Protein AF-0000000080309686 (afdb_homodimer)

Structure (mmCIF, N/CA/C/O backbone):
data_AF-0000000080309686-model_v1
#
loop_
_entity.id
_entity.type
_entity.pdbx_description
1 polymer 'Uncharacterized protein'
#
loop_
_atom_site.group_PDB
_atom_site.id
_atom_site.type_symbol
_atom_site.label_atom_id
_atom_site.label_alt_id
_atom_site.label_comp_id
_atom_site.label_asym_id
_atom_site.label_entity_id
_atom_site.label_seq_id
_atom_site.pdbx_PDB_ins_code
_atom_site.Cartn_x
_atom_site.Cartn_y
_atom_site.Cartn_z
_atom_site.occupancy
_atom_site.B_iso_or_equiv
_atom_site.auth_seq_id
_atom_site.auth_comp_id
_atom_site.auth_asym_id
_atom_site.auth_atom_id
_atom_site.pdbx_PDB_model_num
ATOM 1 N N . MET A 1 1 ? -15.367 19.531 1.448 1 40.88 1 MET A N 1
ATOM 2 C CA . MET A 1 1 ? -14.289 18.75 0.848 1 40.88 1 MET A CA 1
ATOM 3 C C . MET A 1 1 ? -14.836 17.703 -0.11 1 40.88 1 MET A C 1
ATOM 5 O O . MET A 1 1 ? -15.859 17.078 0.176 1 40.88 1 MET A O 1
ATOM 9 N N . PRO A 1 2 ? -14.414 17.672 -1.136 1 47.19 2 PRO A N 1
ATOM 10 C CA . PRO A 1 2 ? -14.977 16.531 -1.877 1 47.19 2 PRO A CA 1
ATOM 11 C C . PRO A 1 2 ? -14.727 15.203 -1.181 1 47.19 2 PRO A C 1
ATOM 13 O O . PRO A 1 2 ? -13.609 14.914 -0.762 1 47.19 2 PRO A O 1
ATOM 16 N N . MET A 1 3 ? -15.648 14.805 -0.346 1 51.5 3 MET A N 1
ATOM 17 C CA . MET A 1 3 ? -15.641 13.469 0.237 1 51.5 3 MET A CA 1
ATOM 18 C C . MET A 1 3 ? -15.086 12.445 -0.754 1 51.5 3 MET A C 1
ATOM 20 O O . MET A 1 3 ? -15.43 12.477 -1.938 1 51.5 3 MET A O 1
ATOM 24 N N . PRO A 1 4 ? -13.945 11.969 -0.343 1 53.06 4 PRO A N 1
ATOM 25 C CA . PRO A 1 4 ? -13.438 10.969 -1.284 1 53.06 4 PRO A CA 1
ATOM 26 C C . PRO A 1 4 ? -14.531 10.062 -1.835 1 53.06 4 PRO A C 1
ATOM 28 O O . PRO A 1 4 ? -15.5 9.758 -1.129 1 53.06 4 PRO A O 1
ATOM 31 N N . GLU A 1 5 ? -14.578 10.008 -3.043 1 59.56 5 GLU A N 1
ATOM 32 C CA . GLU A 1 5 ? -15.469 9.039 -3.672 1 59.56 5 GLU A CA 1
ATOM 33 C C . GLU A 1 5 ? -15.156 7.617 -3.209 1 59.56 5 GLU A C 1
ATOM 35 O O . GLU A 1 5 ? -14.008 7.305 -2.885 1 59.56 5 GLU A O 1
ATOM 40 N N . GLU A 1 6 ? -16.141 6.961 -2.836 1 62.84 6 GLU A N 1
ATOM 41 C CA . GLU A 1 6 ? -16.031 5.578 -2.371 1 62.84 6 GLU A CA 1
ATOM 42 C C . GLU A 1 6 ? -15.07 4.773 -3.232 1 62.84 6 GLU A C 1
ATOM 44 O O . GLU A 1 6 ? -14.531 3.762 -2.787 1 62.84 6 GLU A O 1
ATOM 49 N N . ASP A 1 7 ? -14.773 5.336 -4.344 1 74.69 7 ASP A N 1
ATOM 50 C CA . ASP A 1 7 ? -13.984 4.52 -5.262 1 74.69 7 ASP A CA 1
ATOM 51 C C . ASP A 1 7 ? -12.5 4.898 -5.199 1 74.69 7 ASP A C 1
ATOM 53 O O . ASP A 1 7 ? -11.68 4.328 -5.914 1 74.69 7 ASP A O 1
ATOM 57 N N . ARG A 1 8 ? -12.266 5.723 -4.227 1 83.56 8 ARG A N 1
ATOM 58 C CA . ARG A 1 8 ? -10.867 6.121 -4.078 1 83.56 8 ARG A CA 1
ATOM 59 C C . ARG A 1 8 ? -10.062 5.035 -3.375 1 83.56 8 ARG A C 1
ATOM 61 O O . ARG A 1 8 ? -10.594 4.293 -2.551 1 83.56 8 ARG A O 1
ATOM 68 N N . ALA A 1 9 ? -8.836 5.004 -3.676 1 90.5 9 ALA A N 1
ATOM 69 C CA . ALA A 1 9 ? -7.934 4.031 -3.061 1 90.5 9 ALA A CA 1
ATOM 70 C C . ALA A 1 9 ? -7.844 4.25 -1.552 1 90.5 9 ALA A C 1
ATOM 72 O O . ALA A 1 9 ? -7.816 5.391 -1.084 1 90.5 9 ALA A O 1
ATOM 73 N N . SER A 1 10 ? -7.777 3.188 -0.84 1 94.31 10 SER A N 1
ATOM 74 C CA . SER A 1 10 ? -7.703 3.23 0.617 1 94.31 10 SER A CA 1
ATOM 75 C C . SER A 1 10 ? -6.531 4.086 1.085 1 94.31 10 SER A C 1
ATOM 77 O O . SER A 1 10 ? -6.637 4.801 2.084 1 94.31 10 SER A O 1
ATOM 79 N N . SER A 1 11 ? -5.418 4.059 0.341 1 92.81 11 SER A N 1
ATOM 80 C CA . SER A 1 11 ? -4.223 4.793 0.739 1 92.81 11 SER A CA 1
ATOM 81 C C . SER A 1 11 ? -4.477 6.301 0.735 1 92.81 11 SER A C 1
ATOM 83 O O . SER A 1 11 ? -3.957 7.023 1.587 1 92.81 11 SER A O 1
ATOM 85 N N . ILE A 1 12 ? -5.301 6.742 -0.15 1 91.94 12 ILE A N 1
ATOM 86 C CA . ILE A 1 12 ? -5.602 8.164 -0.255 1 91.94 12 ILE A CA 1
ATOM 87 C C . ILE A 1 12 ? -6.531 8.578 0.884 1 91.94 12 ILE A C 1
ATOM 89 O O . ILE A 1 12 ? -6.305 9.602 1.533 1 91.94 12 ILE A O 1
ATOM 93 N N . ILE A 1 13 ? -7.5 7.77 1.104 1 94.56 13 ILE A N 1
ATOM 94 C CA . ILE A 1 13 ? -8.461 8.078 2.156 1 94.56 13 ILE A CA 1
ATOM 95 C C . ILE A 1 13 ? -7.754 8.094 3.512 1 94.56 13 ILE A C 1
ATOM 97 O O . ILE A 1 13 ? -8.008 8.969 4.34 1 94.56 13 ILE A O 1
ATOM 101 N N . LEU A 1 14 ? -6.875 7.16 3.684 1 96.56 14 LEU A N 1
ATOM 102 C CA . LEU A 1 14 ? -6.121 7.078 4.93 1 96.56 14 LEU A CA 1
ATOM 103 C C . LEU A 1 14 ? -5.234 8.305 5.109 1 96.56 14 LEU A C 1
ATOM 105 O O . LEU A 1 14 ? -5.121 8.836 6.215 1 96.56 14 LEU A O 1
ATOM 109 N N . ARG A 1 15 ? -4.684 8.758 4.047 1 95.31 15 ARG A N 1
ATOM 110 C CA . ARG A 1 15 ? -3.844 9.953 4.105 1 95.31 15 ARG A CA 1
ATOM 111 C C . ARG A 1 15 ? -4.656 11.18 4.504 1 95.31 15 ARG A C 1
ATOM 113 O O . ARG A 1 15 ? -4.242 11.945 5.371 1 95.31 15 ARG A O 1
ATOM 120 N N . ASP A 1 16 ? -5.77 11.32 3.918 1 94.38 16 ASP A N 1
ATOM 121 C CA . ASP A 1 16 ? -6.648 12.445 4.23 1 94.38 16 ASP A CA 1
ATOM 122 C C . ASP A 1 16 ? -7.133 12.375 5.676 1 94.38 16 ASP A C 1
ATOM 124 O O . ASP A 1 16 ? -7.18 13.398 6.367 1 94.38 16 ASP A O 1
ATOM 128 N N . ALA A 1 17 ? -7.477 11.18 6.039 1 96.94 17 ALA A N 1
ATOM 129 C CA . ALA A 1 17 ? -7.961 10.984 7.402 1 96.94 17 ALA A CA 1
ATOM 130 C C . ALA A 1 17 ? -6.863 11.289 8.422 1 96.94 17 ALA A C 1
ATOM 132 O O . ALA A 1 17 ? -7.125 11.906 9.461 1 96.94 17 ALA A O 1
ATOM 133 N N . ARG A 1 18 ? -5.68 10.875 8.109 1 97.31 18 ARG A N 1
ATOM 134 C CA . ARG A 1 18 ? -4.547 11.117 8.992 1 97.31 18 ARG A CA 1
ATOM 135 C C . ARG A 1 18 ? -4.293 12.617 9.156 1 97.31 18 ARG A C 1
ATOM 137 O O . ARG A 1 18 ? -4.074 13.094 10.273 1 97.31 18 ARG A O 1
ATOM 144 N N . TYR A 1 19 ? -4.371 13.32 8.055 1 97.5 19 TYR A N 1
ATOM 145 C CA . TYR A 1 19 ? -4.23 14.773 8.109 1 97.5 19 TYR A CA 1
ATOM 146 C C . TYR A 1 19 ? -5.301 15.391 9 1 97.5 19 TYR A C 1
ATOM 148 O O . TYR A 1 19 ? -4.996 16.203 9.875 1 97.5 19 TYR A O 1
ATOM 156 N N . HIS A 1 20 ? -6.484 15.023 8.711 1 97.56 20 HIS A N 1
ATOM 157 C CA . HIS A 1 20 ? -7.609 15.57 9.469 1 97.56 20 HIS A CA 1
ATOM 158 C C . HIS A 1 20 ? -7.469 15.273 10.953 1 97.56 20 HIS A C 1
ATOM 160 O O . HIS A 1 20 ? -7.609 16.172 11.789 1 97.56 20 HIS A O 1
ATOM 166 N N . ARG A 1 21 ? -7.168 14.039 11.266 1 97.88 21 ARG A N 1
ATOM 167 C CA . ARG A 1 21 ? -7.02 13.625 12.656 1 97.88 21 ARG A CA 1
ATOM 168 C C . ARG A 1 21 ? -5.941 14.445 13.367 1 97.88 21 ARG A C 1
ATOM 170 O O . ARG A 1 21 ? -6.16 14.945 14.469 1 97.88 21 ARG A O 1
ATOM 177 N N . ALA A 1 22 ? -4.84 14.578 12.672 1 97.69 22 ALA A N 1
ATOM 178 C CA . ALA A 1 22 ? -3.742 15.344 13.258 1 97.69 22 ALA A CA 1
ATOM 179 C C . ALA A 1 22 ? -4.129 16.812 13.43 1 97.69 22 ALA A C 1
ATOM 181 O O . ALA A 1 22 ? -3.764 17.438 14.422 1 97.69 22 ALA A O 1
ATOM 182 N N . SER A 1 23 ? -4.867 17.328 12.453 1 97.56 23 SER A N 1
ATOM 183 C CA . SER A 1 23 ? -5.293 18.719 12.492 1 97.56 23 SER A CA 1
ATOM 184 C C . SER A 1 23 ? -6.234 18.984 13.656 1 97.56 23 SER A C 1
ATOM 186 O O . SER A 1 23 ? -6.043 19.938 14.414 1 97.56 23 SER A O 1
ATOM 188 N N . VAL A 1 24 ? -7.199 18.156 13.828 1 97.62 24 VAL A N 1
ATOM 189 C CA . VAL A 1 24 ? -8.18 18.391 14.883 1 97.62 24 VAL A CA 1
ATOM 190 C C . VAL A 1 24 ? -7.531 18.156 16.25 1 97.62 24 VAL A C 1
ATOM 192 O O . VAL A 1 24 ? -7.848 18.844 17.219 1 97.62 24 VAL A O 1
ATOM 195 N N . LYS A 1 25 ? -6.617 17.234 16.328 1 96.81 25 LYS A N 1
ATOM 196 C CA . LYS A 1 25 ? -5.949 16.922 17.594 1 96.81 25 LYS A CA 1
ATOM 197 C C . LYS A 1 25 ? -5.078 18.094 18.047 1 96.81 25 LYS A C 1
ATOM 199 O O . LYS A 1 25 ? -4.902 18.297 19.25 1 96.81 25 LYS A O 1
ATOM 204 N N . ALA A 1 26 ? -4.578 18.828 17.094 1 95.31 26 ALA A N 1
ATOM 205 C CA . ALA A 1 26 ? -3.631 19.906 17.375 1 95.31 26 ALA A CA 1
ATOM 206 C C . ALA A 1 26 ? -4.348 21.141 17.922 1 95.31 26 ALA A C 1
ATOM 208 O O . ALA A 1 26 ? -3.707 22.078 18.375 1 95.31 26 ALA A O 1
ATOM 209 N N . ASP A 1 27 ? -5.66 21.188 17.844 1 93.81 27 ASP A N 1
ATOM 210 C CA . ASP A 1 27 ? -6.48 22.281 18.359 1 93.81 27 ASP A CA 1
ATOM 211 C C . ASP A 1 27 ? -7.305 21.828 19.562 1 93.81 27 ASP A C 1
ATOM 213 O O . ASP A 1 27 ? -8.164 20.953 19.438 1 93.81 27 ASP A O 1
ATOM 217 N N . PRO A 1 28 ? -7.035 22.484 20.703 1 92.25 28 PRO A N 1
ATOM 218 C CA . PRO A 1 28 ? -7.75 22.078 21.922 1 92.25 28 PRO A CA 1
ATOM 219 C C . PRO A 1 28 ? -9.266 22.125 21.766 1 92.25 28 PRO A C 1
ATOM 221 O O . PRO A 1 28 ? -9.984 21.328 22.359 1 92.25 28 PRO A O 1
ATOM 224 N N . ALA A 1 29 ? -9.797 23.031 20.938 1 93.25 29 ALA A N 1
ATOM 225 C CA . ALA A 1 29 ? -11.234 23.203 20.766 1 93.25 29 ALA A CA 1
ATOM 226 C C . ALA A 1 29 ? -11.844 22.016 20.016 1 93.25 29 ALA A C 1
ATOM 228 O O . ALA A 1 29 ? -13.055 21.766 20.125 1 93.25 29 ALA A O 1
ATOM 229 N N . THR A 1 30 ? -10.977 21.25 19.281 1 96.81 30 THR A N 1
ATOM 230 C CA . THR A 1 30 ? -11.531 20.219 18.406 1 96.81 30 THR A CA 1
ATOM 231 C C . THR A 1 30 ? -10.891 18.859 18.703 1 96.81 30 THR A C 1
ATOM 233 O O . THR A 1 30 ? -11.203 17.875 18.031 1 96.81 30 THR A O 1
ATOM 236 N N . ALA A 1 31 ? -10.031 18.703 19.688 1 96.81 31 ALA A N 1
ATOM 237 C CA . ALA A 1 31 ? -9.219 17.531 19.953 1 96.81 31 ALA A CA 1
ATOM 238 C C . ALA A 1 31 ? -10.086 16.297 20.188 1 96.81 31 ALA A C 1
ATOM 240 O O . ALA A 1 31 ? -9.703 15.18 19.828 1 96.81 31 ALA A O 1
ATOM 241 N N . HIS A 1 32 ? -11.281 16.516 20.734 1 96.25 32 HIS A N 1
ATOM 242 C CA . HIS A 1 32 ? -12.172 15.406 21.078 1 96.25 32 HIS A CA 1
ATOM 243 C C . HIS A 1 32 ? -12.711 14.727 19.812 1 96.25 32 HIS A C 1
ATOM 245 O O . HIS A 1 32 ? -13.203 13.602 19.875 1 96.25 32 HIS A O 1
ATOM 251 N N . LEU A 1 33 ? -12.602 15.367 18.656 1 97.12 33 LEU A N 1
ATOM 252 C CA . LEU A 1 33 ? -13.109 14.82 17.406 1 97.12 33 LEU A CA 1
ATOM 253 C C . LEU A 1 33 ? -12.156 13.781 16.828 1 97.12 33 LEU A C 1
ATOM 255 O O . LEU A 1 33 ? -12.508 13.039 15.906 1 97.12 33 LEU A O 1
ATOM 259 N N . ALA A 1 34 ? -10.953 13.672 17.391 1 97.69 34 ALA A N 1
ATOM 260 C CA . ALA A 1 34 ? -9.906 12.828 16.828 1 97.69 34 ALA A CA 1
ATOM 261 C C . ALA A 1 34 ? -10.203 11.352 17.062 1 97.69 34 ALA A C 1
ATOM 263 O O . ALA A 1 34 ? -9.828 10.5 16.25 1 97.69 34 ALA A O 1
ATOM 264 N N . GLU A 1 35 ? -10.867 11.062 18.188 1 95.31 35 GLU A N 1
ATOM 265 C CA . GLU A 1 35 ? -11.031 9.672 18.609 1 95.31 35 GLU A CA 1
ATOM 266 C C . GLU A 1 35 ? -11.82 8.867 17.594 1 95.31 35 GLU A C 1
ATOM 268 O O . GLU A 1 35 ? -11.445 7.738 17.266 1 95.31 35 GLU A O 1
ATOM 273 N N . ARG A 1 36 ? -12.883 9.43 17.062 1 90.31 36 ARG A N 1
ATOM 274 C CA . ARG A 1 36 ? -13.719 8.727 16.094 1 90.31 36 ARG A CA 1
ATOM 275 C C . ARG A 1 36 ? -12.945 8.438 14.812 1 90.31 36 ARG A C 1
ATOM 277 O O . ARG A 1 36 ? -13.102 7.367 14.219 1 90.31 36 ARG A O 1
ATOM 284 N N . ILE A 1 37 ? -12.141 9.328 14.438 1 97.19 37 ILE A N 1
ATOM 285 C CA . ILE A 1 37 ? -11.352 9.164 13.219 1 97.19 37 ILE A CA 1
ATOM 286 C C . ILE A 1 37 ? -10.281 8.094 13.438 1 97.19 37 ILE A C 1
ATOM 288 O O . ILE A 1 37 ? -10.055 7.25 12.57 1 97.19 37 ILE A O 1
ATOM 292 N N . GLU A 1 38 ? -9.727 8.133 14.648 1 97.19 38 GLU A N 1
ATOM 293 C CA . GLU A 1 38 ? -8.664 7.188 14.984 1 97.19 38 GLU A CA 1
ATOM 294 C C . GLU A 1 38 ? -9.164 5.75 14.883 1 97.19 38 GLU A C 1
ATOM 296 O O . GLU A 1 38 ? -8.5 4.895 14.289 1 97.19 38 GLU A O 1
ATOM 301 N N . SER A 1 39 ? -10.32 5.5 15.43 1 96.75 39 SER A N 1
ATOM 302 C CA . SER A 1 39 ? -10.891 4.16 15.406 1 96.75 39 SER A CA 1
ATOM 303 C C . SER A 1 39 ? -11.195 3.709 13.984 1 96.75 39 SER A C 1
ATOM 305 O O . SER A 1 39 ? -10.828 2.598 13.586 1 96.75 39 SER A O 1
ATOM 307 N N . ALA A 1 40 ? -11.789 4.574 13.219 1 97.81 40 ALA A N 1
ATOM 308 C CA . ALA A 1 40 ? -12.148 4.23 11.844 1 97.81 40 ALA A CA 1
ATOM 309 C C . ALA A 1 40 ? -10.906 4.066 10.977 1 97.81 40 ALA A C 1
ATOM 311 O O . ALA A 1 40 ? -10.867 3.203 10.094 1 97.81 40 ALA A O 1
ATOM 312 N N . GLU A 1 41 ? -9.906 4.871 11.195 1 97.69 41 GLU A N 1
ATOM 313 C CA . GLU A 1 41 ? -8.633 4.766 10.492 1 97.69 41 GLU A CA 1
ATOM 314 C C . GLU A 1 41 ? -7.977 3.408 10.734 1 97.69 41 GLU A C 1
ATOM 316 O O . GLU A 1 41 ? -7.5 2.764 9.797 1 97.69 41 GLU A O 1
ATOM 321 N N . ARG A 1 42 ? -7.973 3.01 11.992 1 97.69 42 ARG A N 1
ATOM 322 C CA . ARG A 1 42 ? -7.375 1.728 12.344 1 97.69 42 ARG A CA 1
ATOM 323 C C . ARG A 1 42 ? -8.109 0.575 11.664 1 97.69 42 ARG A C 1
ATOM 325 O O . ARG A 1 42 ? -7.477 -0.343 11.141 1 97.69 42 ARG A O 1
ATOM 332 N N . THR A 1 43 ? -9.391 0.688 11.656 1 98.25 43 THR A N 1
ATOM 333 C CA . THR A 1 43 ? -10.195 -0.358 11.031 1 98.25 43 THR A CA 1
ATOM 334 C C . THR A 1 43 ? -9.875 -0.474 9.547 1 98.25 43 THR A C 1
ATOM 336 O O . THR A 1 43 ? -9.695 -1.578 9.031 1 98.25 43 THR A O 1
ATOM 339 N N . LEU A 1 44 ? -9.734 0.603 8.852 1 98.12 44 LEU A N 1
ATOM 340 C CA . LEU A 1 44 ? -9.438 0.574 7.422 1 98.12 44 LEU A CA 1
ATOM 341 C C . LEU A 1 44 ? -8.016 0.078 7.18 1 98.12 44 LEU A C 1
ATOM 343 O O . LEU A 1 44 ? -7.77 -0.691 6.246 1 98.12 44 LEU A O 1
ATOM 347 N N . ARG A 1 45 ? -7.102 0.558 8.008 1 98 45 ARG A N 1
ATOM 348 C CA . ARG A 1 45 ? -5.727 0.097 7.859 1 98 45 ARG A CA 1
ATOM 349 C C . ARG A 1 45 ? -5.633 -1.418 8.016 1 98 45 ARG A C 1
ATOM 351 O O . ARG A 1 45 ? -4.992 -2.092 7.207 1 98 45 ARG A O 1
ATOM 358 N N . ASP A 1 46 ? -6.301 -1.94 9.062 1 98.25 46 ASP A N 1
ATOM 359 C CA . ASP A 1 46 ? -6.309 -3.381 9.297 1 98.25 46 ASP A CA 1
ATOM 360 C C . ASP A 1 46 ? -6.926 -4.129 8.117 1 98.25 46 ASP A C 1
ATOM 362 O O . ASP A 1 46 ? -6.406 -5.16 7.688 1 98.25 46 ASP A O 1
ATOM 366 N N . ALA A 1 47 ? -7.988 -3.6 7.602 1 98.44 47 ALA A N 1
ATOM 367 C CA . ALA A 1 47 ? -8.664 -4.238 6.477 1 98.44 47 ALA A CA 1
ATOM 368 C C . ALA A 1 47 ? -7.793 -4.207 5.223 1 98.44 47 ALA A C 1
ATOM 370 O O . ALA A 1 47 ? -7.746 -5.18 4.469 1 98.44 47 ALA A O 1
ATOM 371 N N . ALA A 1 48 ? -7.129 -3.111 4.996 1 97.62 48 ALA A N 1
ATOM 372 C CA . ALA A 1 48 ? -6.238 -2.98 3.846 1 97.62 48 ALA A CA 1
ATOM 373 C C . ALA A 1 48 ? -5.074 -3.963 3.941 1 97.62 48 ALA A C 1
ATOM 375 O O . ALA A 1 48 ? -4.703 -4.598 2.951 1 97.62 48 ALA A O 1
ATOM 376 N N . ASP A 1 49 ? -4.559 -4.055 5.145 1 97.5 49 ASP A N 1
ATOM 377 C CA . ASP A 1 49 ? -3.482 -5.012 5.379 1 97.5 49 ASP A CA 1
ATOM 378 C C . ASP A 1 49 ? -3.959 -6.441 5.137 1 97.5 49 ASP A C 1
ATOM 380 O O . ASP A 1 49 ? -3.236 -7.25 4.547 1 97.5 49 ASP A O 1
ATOM 384 N N . ALA A 1 50 ? -5.133 -6.703 5.555 1 98.5 50 ALA A N 1
ATOM 385 C CA . ALA A 1 50 ? -5.707 -8.031 5.348 1 98.5 50 ALA A CA 1
ATOM 386 C C . ALA A 1 50 ? -5.91 -8.312 3.861 1 98.5 50 ALA A C 1
ATOM 388 O O . ALA A 1 50 ? -5.684 -9.43 3.398 1 98.5 50 ALA A O 1
ATOM 389 N N . THR A 1 51 ? -6.312 -7.324 3.182 1 98.06 51 THR A N 1
ATOM 390 C CA . THR A 1 51 ? -6.496 -7.473 1.742 1 98.06 51 THR A CA 1
ATOM 391 C C . THR A 1 51 ? -5.164 -7.758 1.054 1 98.06 51 THR A C 1
ATOM 393 O O . THR A 1 51 ? -5.078 -8.648 0.205 1 98.06 51 THR A O 1
ATOM 396 N N . ASP A 1 52 ? -4.145 -7.035 1.42 1 96.88 52 ASP A N 1
ATOM 397 C CA . ASP A 1 52 ? -2.82 -7.254 0.846 1 96.88 52 ASP A CA 1
ATOM 398 C C . ASP A 1 52 ? -2.328 -8.672 1.126 1 96.88 52 ASP A C 1
ATOM 400 O O . ASP A 1 52 ? -1.809 -9.344 0.232 1 96.88 52 ASP A O 1
ATOM 404 N N . ALA A 1 53 ? -2.582 -9.117 2.316 1 97.75 53 ALA A N 1
ATOM 405 C CA . ALA A 1 53 ? -2.168 -10.461 2.699 1 97.75 53 ALA A CA 1
ATOM 406 C C . ALA A 1 53 ? -2.934 -11.516 1.906 1 97.75 53 ALA A C 1
ATOM 408 O O . ALA A 1 53 ? -2.355 -12.516 1.47 1 97.75 53 ALA A O 1
ATOM 409 N N . ALA A 1 54 ? -4.199 -11.266 1.776 1 98.56 54 ALA A N 1
ATOM 410 C CA . ALA A 1 54 ? -5.027 -12.203 1.023 1 98.56 54 ALA A CA 1
ATOM 411 C C . ALA A 1 54 ? -4.598 -12.258 -0.44 1 98.56 54 ALA A C 1
ATOM 413 O O . ALA A 1 54 ? -4.566 -13.336 -1.045 1 98.56 54 ALA A O 1
ATOM 414 N N . GLU A 1 55 ? -4.301 -11.133 -0.99 1 98.06 55 GLU A N 1
ATOM 415 C CA . GLU A 1 55 ? -3.834 -11.07 -2.371 1 98.06 55 GLU A CA 1
ATOM 416 C C . GLU A 1 55 ? -2.504 -11.805 -2.539 1 98.06 55 GLU A C 1
ATOM 418 O O . GLU A 1 55 ? -2.299 -12.508 -3.527 1 98.06 55 GLU A O 1
ATOM 423 N N . ASP A 1 56 ? -1.649 -11.641 -1.595 1 97.38 56 ASP A N 1
ATOM 424 C CA . ASP A 1 56 ? -0.374 -12.344 -1.61 1 97.38 56 ASP A CA 1
ATOM 425 C C . ASP A 1 56 ? -0.586 -13.859 -1.607 1 97.38 56 ASP A C 1
ATOM 427 O O . ASP A 1 56 ? 0.026 -14.578 -2.4 1 97.38 56 ASP A O 1
ATOM 431 N N . ALA A 1 57 ? -1.479 -14.258 -0.766 1 98.31 57 ALA A N 1
ATOM 432 C CA . ALA A 1 57 ? -1.778 -15.68 -0.667 1 98.31 57 ALA A CA 1
ATOM 433 C C . ALA A 1 57 ? -2.375 -16.203 -1.97 1 98.31 57 ALA A C 1
ATOM 435 O O . ALA A 1 57 ? -2.064 -17.328 -2.396 1 98.31 57 ALA A O 1
ATOM 436 N N . ARG A 1 58 ? -3.164 -15.391 -2.543 1 98.44 58 ARG A N 1
ATOM 437 C CA . ARG A 1 58 ? -3.801 -15.773 -3.799 1 98.44 58 ARG A CA 1
ATOM 438 C C . ARG A 1 58 ? -2.768 -15.953 -4.906 1 98.44 58 ARG A C 1
ATOM 440 O O . ARG A 1 58 ? -2.834 -16.906 -5.676 1 98.44 58 ARG A O 1
ATOM 447 N N . VAL A 1 59 ? -1.863 -15.047 -4.949 1 97.62 59 VAL A N 1
ATOM 448 C CA . VAL A 1 59 ? -0.811 -15.102 -5.961 1 97.62 59 VAL A CA 1
ATOM 449 C C . VAL A 1 59 ? 0.028 -16.359 -5.762 1 97.62 59 VAL A C 1
ATOM 451 O O . VAL A 1 59 ? 0.329 -17.078 -6.727 1 97.62 59 VAL A O 1
ATOM 454 N N . GLU A 1 60 ? 0.349 -16.656 -4.578 1 98 60 GLU A N 1
ATOM 455 C CA . GLU A 1 60 ? 1.144 -17.844 -4.281 1 98 60 GLU A CA 1
ATOM 456 C C . GLU A 1 60 ? 0.383 -19.125 -4.637 1 98 60 GLU A C 1
ATOM 458 O O . GLU A 1 60 ? 0.94 -20.031 -5.258 1 98 60 GLU A O 1
ATOM 463 N N . ALA A 1 61 ? -0.847 -19.109 -4.242 1 98.44 61 ALA A N 1
ATOM 464 C CA . ALA A 1 61 ? -1.671 -20.281 -4.543 1 98.44 61 ALA A CA 1
ATOM 465 C C . ALA A 1 61 ? -1.795 -20.5 -6.047 1 98.44 61 ALA A C 1
ATOM 467 O O . ALA A 1 61 ? -1.753 -21.625 -6.523 1 98.44 61 ALA A O 1
ATOM 468 N N . TYR A 1 62 ? -1.93 -19.438 -6.746 1 97.94 62 TYR A N 1
ATOM 469 C CA . TYR A 1 62 ? -2.047 -19.531 -8.195 1 97.94 62 TYR A CA 1
ATOM 470 C C . TYR A 1 62 ? -0.764 -20.078 -8.812 1 97.94 62 TYR A C 1
ATOM 472 O O . TYR A 1 62 ? -0.809 -20.938 -9.695 1 97.94 62 TYR A O 1
ATOM 480 N N . ALA A 1 63 ? 0.294 -19.547 -8.359 1 97.56 63 ALA A N 1
ATOM 481 C CA . ALA A 1 63 ? 1.576 -20.031 -8.867 1 97.56 63 ALA A CA 1
ATOM 482 C C . ALA A 1 63 ? 1.718 -21.531 -8.641 1 97.56 63 ALA A C 1
ATOM 484 O O . ALA A 1 63 ? 2.154 -22.266 -9.531 1 97.56 63 ALA A O 1
ATOM 485 N N . ARG A 1 64 ? 1.32 -22.031 -7.5 1 97.38 64 ARG A N 1
ATOM 486 C CA . ARG A 1 64 ? 1.381 -23.453 -7.18 1 97.38 64 ARG A CA 1
ATOM 487 C C . ARG A 1 64 ? 0.456 -24.266 -8.086 1 97.38 64 ARG A C 1
ATOM 489 O O . ARG A 1 64 ? 0.812 -25.344 -8.539 1 97.38 64 ARG A O 1
ATOM 496 N N . LEU A 1 65 ? -0.663 -23.688 -8.328 1 97.56 65 LEU A N 1
ATOM 497 C CA . LEU A 1 65 ? -1.618 -24.344 -9.211 1 97.56 65 LEU A CA 1
ATOM 498 C C . LEU A 1 65 ? -1.045 -24.5 -10.617 1 97.56 65 LEU A C 1
ATOM 500 O O . LEU A 1 65 ? -1.094 -25.594 -11.203 1 97.56 65 LEU A O 1
ATOM 504 N N . VAL A 1 66 ? -0.491 -23.422 -11.102 1 95.88 66 VAL A N 1
ATOM 505 C CA . VAL A 1 66 ? 0.066 -23.422 -12.445 1 95.88 66 VAL A CA 1
ATOM 506 C C . VAL A 1 66 ? 1.168 -24.469 -12.547 1 95.88 66 VAL A C 1
ATOM 508 O O . VAL A 1 66 ? 1.218 -25.234 -13.516 1 95.88 66 VAL A O 1
ATOM 511 N N . ARG A 1 67 ? 1.979 -24.578 -11.547 1 95.75 67 ARG A N 1
ATOM 512 C CA . ARG A 1 67 ? 3.078 -25.547 -11.562 1 95.75 67 ARG A CA 1
ATOM 513 C C . ARG A 1 67 ? 2.559 -26.969 -11.453 1 95.75 67 ARG A C 1
ATOM 515 O O . ARG A 1 67 ? 3.021 -27.859 -12.172 1 95.75 67 ARG A O 1
ATOM 522 N N . ALA A 1 68 ? 1.637 -27.156 -10.578 1 96 68 ALA A N 1
ATOM 523 C CA . ALA A 1 68 ? 1.06 -28.484 -10.406 1 96 68 ALA A CA 1
ATOM 524 C C . ALA A 1 68 ? 0.393 -28.969 -11.688 1 96 68 ALA A C 1
ATOM 526 O O . ALA A 1 68 ? 0.548 -30.125 -12.078 1 96 68 ALA A O 1
ATOM 527 N N . ASP A 1 69 ? -0.289 -28.047 -12.289 1 95.25 69 ASP A N 1
ATOM 528 C CA . ASP A 1 69 ? -0.938 -28.375 -13.555 1 95.25 69 ASP A CA 1
ATOM 529 C C . ASP A 1 69 ? 0.093 -28.734 -14.625 1 95.25 69 ASP A C 1
ATOM 531 O O . ASP A 1 69 ? -0.072 -29.719 -15.344 1 95.25 69 ASP A O 1
ATOM 535 N N . PHE A 1 70 ? 1.075 -28.016 -14.641 1 93.56 70 PHE A N 1
ATOM 536 C CA . PHE A 1 70 ? 2.139 -28.25 -15.609 1 93.56 70 PHE A CA 1
ATOM 537 C C . PHE A 1 70 ? 2.758 -29.625 -15.406 1 93.56 70 PHE A C 1
ATOM 539 O O . PHE A 1 70 ? 2.967 -30.375 -16.375 1 93.56 70 PHE A O 1
ATOM 546 N N . GLN A 1 71 ? 3.049 -29.953 -14.227 1 93.56 71 GLN A N 1
ATOM 547 C CA . GLN A 1 71 ? 3.686 -31.234 -13.922 1 93.56 71 GLN A CA 1
ATOM 548 C C . GLN A 1 71 ? 2.77 -32.406 -14.273 1 93.56 71 GLN A C 1
ATOM 550 O O . GLN A 1 71 ? 3.217 -33.406 -14.836 1 93.56 71 GLN A O 1
ATOM 555 N N . SER A 1 72 ? 1.526 -32.219 -13.984 1 95.56 72 SER A N 1
ATOM 556 C CA . SER A 1 72 ? 0.553 -33.25 -14.352 1 95.56 72 SER A CA 1
ATOM 557 C C . SER A 1 72 ? 0.469 -33.406 -15.867 1 95.56 72 SER A C 1
ATOM 559 O O . SER A 1 72 ? 0.517 -34.531 -16.375 1 95.56 72 SER A O 1
ATOM 561 N N . ASP A 1 73 ? 0.436 -32.344 -16.531 1 95.06 73 ASP A N 1
ATOM 562 C CA . ASP A 1 73 ? 0.362 -32.375 -17.984 1 95.06 73 ASP A CA 1
ATOM 563 C C . ASP A 1 73 ? 1.589 -33.062 -18.594 1 95.06 73 ASP A C 1
ATOM 565 O O . ASP A 1 73 ? 1.47 -33.844 -19.531 1 95.06 73 ASP A O 1
ATOM 569 N N . GLN A 1 74 ? 2.707 -32.75 -18.047 1 93.38 74 GLN A N 1
ATOM 570 C CA . GLN A 1 74 ? 3.943 -33.344 -18.547 1 93.38 74 GLN A CA 1
ATOM 571 C C . GLN A 1 74 ? 3.934 -34.875 -18.375 1 93.38 74 GLN A C 1
ATOM 573 O O . GLN A 1 74 ? 4.348 -35.594 -19.281 1 93.38 74 GLN A O 1
ATOM 578 N N . GLN A 1 75 ? 3.455 -35.281 -17.234 1 95.62 75 GLN A N 1
ATOM 579 C CA . GLN A 1 75 ? 3.396 -36.719 -16.984 1 95.62 75 GLN A CA 1
ATOM 580 C C . GLN A 1 75 ? 2.4 -37.406 -17.922 1 95.62 75 GLN A C 1
ATOM 582 O O . GLN A 1 75 ? 2.656 -38.5 -18.406 1 95.62 75 GLN A O 1
ATOM 587 N N . ILE A 1 76 ? 1.337 -36.75 -18.188 1 96.56 76 ILE A N 1
ATOM 588 C CA . ILE A 1 76 ? 0.342 -37.281 -19.109 1 96.56 76 ILE A CA 1
ATOM 589 C C . ILE A 1 76 ? 0.951 -37.406 -20.5 1 96.56 76 ILE A C 1
ATOM 591 O O . ILE A 1 76 ? 0.787 -38.438 -21.172 1 96.56 76 ILE A O 1
ATOM 595 N N . ARG A 1 77 ? 1.688 -36.469 -20.891 1 96.19 77 ARG A N 1
ATOM 596 C CA . ARG A 1 77 ? 2.318 -36.469 -22.219 1 96.19 77 ARG A CA 1
ATOM 597 C C . ARG A 1 77 ? 3.369 -37.594 -22.297 1 96.19 77 ARG A C 1
ATOM 599 O O . ARG A 1 77 ? 3.492 -38.25 -23.328 1 96.19 77 ARG A O 1
ATOM 606 N N . GLU A 1 78 ? 4.059 -37.719 -21.25 1 95.62 78 GLU A N 1
ATOM 607 C CA . GLU A 1 78 ? 5.055 -38.781 -21.203 1 95.62 78 GLU A CA 1
ATOM 608 C C . GLU A 1 78 ? 4.398 -40.156 -21.344 1 95.62 78 GLU A C 1
ATOM 610 O O . GLU A 1 78 ? 4.852 -40.969 -22.141 1 95.62 78 GLU A O 1
ATOM 615 N N . ILE A 1 79 ? 3.32 -40.344 -20.641 1 96.44 79 ILE A N 1
ATOM 616 C CA . ILE A 1 79 ? 2.607 -41.594 -20.703 1 96.44 79 ILE A CA 1
ATOM 617 C C . ILE A 1 79 ? 2.016 -41.812 -22.094 1 96.44 79 ILE A C 1
ATOM 619 O O . ILE A 1 79 ? 2.021 -42.906 -22.625 1 96.44 79 ILE A O 1
ATOM 623 N N . ASP A 1 80 ? 1.528 -40.75 -22.656 1 96.31 80 ASP A N 1
ATOM 624 C CA . ASP A 1 80 ? 1.008 -40.812 -24.016 1 96.31 80 ASP A CA 1
ATOM 625 C C . ASP A 1 80 ? 2.078 -41.312 -24.984 1 96.31 80 ASP A C 1
ATOM 627 O O . ASP A 1 80 ? 1.816 -42.156 -25.812 1 96.31 80 ASP A O 1
ATOM 631 N N . LEU A 1 81 ? 3.287 -40.75 -24.859 1 96.38 81 LEU A N 1
ATOM 632 C CA . LEU A 1 81 ? 4.391 -41.125 -25.734 1 96.38 81 LEU A CA 1
ATOM 633 C C . LEU A 1 81 ? 4.758 -42.594 -25.547 1 96.38 81 LEU A C 1
ATOM 635 O O . LEU A 1 81 ? 4.961 -43.312 -26.531 1 96.38 81 LEU A O 1
ATOM 639 N N . LEU A 1 82 ? 4.766 -43.031 -24.359 1 96.69 82 LEU A N 1
ATOM 640 C CA . LEU A 1 82 ? 5.125 -44.406 -24.047 1 96.69 82 LEU A CA 1
ATOM 641 C C . LEU A 1 82 ? 4.035 -45.375 -24.516 1 96.69 82 LEU A C 1
ATOM 643 O O . LEU A 1 82 ? 4.336 -46.438 -25.031 1 96.69 82 LEU A O 1
ATOM 647 N N . LEU A 1 83 ? 2.805 -44.938 -24.312 1 96.88 83 LEU A N 1
ATOM 648 C CA . LEU A 1 83 ? 1.67 -45.75 -24.766 1 96.88 83 LEU A CA 1
ATOM 649 C C . LEU A 1 83 ? 1.671 -45.906 -26.281 1 96.88 83 LEU A C 1
ATOM 651 O O . LEU A 1 83 ? 1.46 -47 -26.797 1 96.88 83 LEU A O 1
ATOM 655 N N . LEU A 1 84 ? 1.969 -44.844 -26.953 1 96.38 84 LEU A N 1
ATOM 656 C CA . LEU A 1 84 ? 2.021 -44.875 -28.406 1 96.38 84 LEU A CA 1
ATOM 657 C C . LEU A 1 84 ? 3.123 -45.812 -28.891 1 96.38 84 LEU A C 1
ATOM 659 O O . LEU A 1 84 ? 2.936 -46.531 -29.875 1 96.38 84 LEU A O 1
ATOM 663 N N . ALA A 1 85 ? 4.184 -45.719 -28.203 1 96.38 85 ALA A N 1
ATOM 664 C CA . ALA A 1 85 ? 5.277 -46.625 -28.547 1 96.38 85 ALA A CA 1
ATOM 665 C C . ALA A 1 85 ? 4.867 -48.094 -28.344 1 96.38 85 ALA A C 1
ATOM 667 O O . ALA A 1 85 ? 5.207 -48.938 -29.156 1 96.38 85 ALA A O 1
ATOM 668 N N . ALA A 1 86 ? 4.105 -48.344 -27.344 1 95.5 86 ALA A N 1
ATOM 669 C CA . ALA A 1 86 ? 3.707 -49.719 -27 1 95.5 86 ALA A CA 1
ATOM 670 C C . ALA A 1 86 ? 2.709 -50.281 -28 1 95.5 86 ALA A C 1
ATOM 672 O O . ALA A 1 86 ? 2.619 -51.5 -28.188 1 95.5 86 ALA A O 1
ATOM 673 N N . VAL A 1 87 ? 2.037 -49.375 -28.719 1 95.81 87 VAL A N 1
ATOM 674 C CA . VAL A 1 87 ? 0.992 -49.844 -29.609 1 95.81 87 VAL A CA 1
ATOM 675 C C . VAL A 1 87 ? 1.427 -49.656 -31.062 1 95.81 87 VAL A C 1
ATOM 677 O O . VAL A 1 87 ? 0.589 -49.594 -31.969 1 95.81 87 VAL A O 1
ATOM 680 N N . GLY A 1 88 ? 2.641 -49.531 -31.344 1 94.94 88 GLY A N 1
ATOM 681 C CA . GLY A 1 88 ? 3.174 -49.438 -32.688 1 94.94 88 GLY A CA 1
ATOM 682 C C . GLY A 1 88 ? 2.824 -48.125 -33.375 1 94.94 88 GLY A C 1
ATOM 683 O O . GLY A 1 88 ? 2.543 -48.094 -34.562 1 94.94 88 GLY A O 1
ATOM 684 N N . ARG A 1 89 ? 2.617 -46.969 -32.531 1 94.44 89 ARG A N 1
ATOM 685 C CA . ARG A 1 89 ? 2.385 -45.594 -33 1 94.44 89 ARG A CA 1
ATOM 686 C C . ARG A 1 89 ? 1.06 -45.5 -33.75 1 94.44 89 ARG A C 1
ATOM 688 O O . ARG A 1 89 ? 0.95 -44.719 -34.719 1 94.44 89 ARG A O 1
ATOM 695 N N . ASP A 1 90 ? 0.171 -46.375 -33.375 1 93.69 90 ASP A N 1
ATOM 696 C CA . ASP A 1 90 ? -1.17 -46.375 -33.969 1 93.69 90 ASP A CA 1
ATOM 697 C C . ASP A 1 90 ? -2.197 -45.875 -32.938 1 93.69 90 ASP A C 1
ATOM 699 O O . ASP A 1 90 ? -2.609 -46.625 -32.062 1 93.69 90 ASP A O 1
ATOM 703 N N . ARG A 1 91 ? -2.645 -44.656 -33.062 1 93.38 91 ARG A N 1
ATOM 704 C CA . ARG A 1 91 ? -3.588 -44.062 -32.125 1 93.38 91 ARG A CA 1
ATOM 705 C C . ARG A 1 91 ? -4.973 -44.688 -32.25 1 93.38 91 ARG A C 1
ATOM 707 O O . ARG A 1 91 ? -5.836 -44.5 -31.406 1 93.38 91 ARG A O 1
ATOM 714 N N . SER A 1 92 ? -5.121 -45.438 -33.375 1 93.38 92 SER A N 1
ATOM 715 C CA . SER A 1 92 ? -6.41 -46.062 -33.594 1 93.38 92 SER A CA 1
ATOM 716 C C . SER A 1 92 ? -6.453 -47.469 -32.969 1 93.38 92 SER A C 1
ATOM 718 O O . SER A 1 92 ? -7.512 -48.094 -32.938 1 93.38 92 SER A O 1
ATOM 720 N N . SER A 1 93 ? -5.352 -47.938 -32.5 1 94.94 93 SER A N 1
ATOM 721 C CA . SER A 1 93 ? -5.305 -49.25 -31.875 1 94.94 93 SER A CA 1
ATOM 722 C C . SER A 1 93 ? -6.289 -49.344 -30.719 1 94.94 93 SER A C 1
ATOM 724 O O . SER A 1 93 ? -6.566 -48.375 -30.047 1 94.94 93 SER A O 1
ATOM 726 N N . ALA A 1 94 ? -6.766 -50.531 -30.453 1 94.19 94 ALA A N 1
ATOM 727 C CA . ALA A 1 94 ? -7.723 -50.781 -29.391 1 94.19 94 ALA A CA 1
ATOM 728 C C . ALA A 1 94 ? -7.125 -50.438 -28.031 1 94.19 94 ALA A C 1
ATOM 730 O O . ALA A 1 94 ? -7.812 -49.906 -27.156 1 94.19 94 ALA A O 1
ATOM 731 N N . GLY A 1 95 ? -5.855 -50.75 -27.875 1 94.19 95 GLY A N 1
ATOM 732 C CA . GLY A 1 95 ? -5.18 -50.469 -26.609 1 94.19 95 GLY A CA 1
ATOM 733 C C . GLY A 1 95 ? -5.066 -48.969 -26.312 1 94.19 95 GLY A C 1
ATOM 734 O O . GLY A 1 95 ? -5.332 -48.531 -25.203 1 94.19 95 GLY A O 1
ATOM 735 N N . TYR A 1 96 ? -4.652 -48.281 -27.328 1 96.44 96 TYR A N 1
ATOM 736 C CA . TYR A 1 96 ? -4.539 -46.812 -27.156 1 96.44 96 TYR A CA 1
ATOM 737 C C . TYR A 1 96 ? -5.898 -46.219 -26.859 1 96.44 96 TYR A C 1
ATOM 739 O O . TYR A 1 96 ? -6.043 -45.438 -25.922 1 96.44 96 TYR A O 1
ATOM 747 N N . ARG A 1 97 ? -6.969 -46.562 -27.594 1 96.19 97 ARG A N 1
ATOM 748 C CA . ARG A 1 97 ? -8.305 -45.969 -27.484 1 96.19 97 ARG A CA 1
ATOM 749 C C . ARG A 1 97 ? -8.938 -46.344 -26.141 1 96.19 97 ARG A C 1
ATOM 751 O O . ARG A 1 97 ? -9.719 -45.562 -25.578 1 96.19 97 ARG A O 1
ATOM 758 N N . ALA A 1 98 ? -8.602 -47.469 -25.672 1 95.69 98 ALA A N 1
ATOM 759 C CA . ALA A 1 98 ? -9.117 -47.875 -24.359 1 95.69 98 ALA A CA 1
ATOM 760 C C . ALA A 1 98 ? -8.547 -47 -23.25 1 95.69 98 ALA A C 1
ATOM 762 O O . ALA A 1 98 ? -9.258 -46.625 -22.312 1 95.69 98 ALA A O 1
ATOM 763 N N . CYS A 1 99 ? -7.27 -46.656 -23.359 1 96.5 99 CYS A N 1
ATOM 764 C CA . CYS A 1 99 ? -6.582 -45.875 -22.344 1 96.5 99 CYS A CA 1
ATOM 765 C C . CYS A 1 99 ? -6.902 -44.406 -22.484 1 96.5 99 CYS A C 1
ATOM 767 O O . CYS A 1 99 ? -7.074 -43.688 -21.484 1 96.5 99 CYS A O 1
ATOM 769 N N . LEU A 1 100 ? -6.949 -43.906 -23.625 1 96.25 100 LEU A N 1
ATOM 770 C CA . LEU A 1 100 ? -7.207 -42.5 -23.922 1 96.25 100 LEU A CA 1
ATOM 771 C C . LEU A 1 100 ? -8.336 -42.344 -24.938 1 96.25 100 LEU A C 1
ATOM 773 O O . LEU A 1 100 ? -8.102 -41.906 -26.062 1 96.25 100 LEU A O 1
ATOM 777 N N . PRO A 1 101 ? -9.539 -42.688 -24.453 1 92.75 101 PRO A N 1
ATOM 778 C CA . PRO A 1 101 ? -10.664 -42.719 -25.391 1 92.75 101 PRO A CA 1
ATOM 779 C C . PRO A 1 101 ? -10.922 -41.375 -26.062 1 92.75 101 PRO A C 1
ATOM 781 O O . PRO A 1 101 ? -11.367 -41.312 -27.219 1 92.75 101 PRO A O 1
ATOM 784 N N . ARG A 1 102 ? -10.602 -40.281 -25.422 1 90.19 102 ARG A N 1
ATOM 785 C CA . ARG A 1 102 ? -10.859 -38.938 -25.984 1 90.19 102 ARG A CA 1
ATOM 786 C C . ARG A 1 102 ? -9.562 -38.281 -26.406 1 90.19 102 ARG A C 1
ATOM 788 O O . ARG A 1 102 ? -9.57 -37.094 -26.781 1 90.19 102 ARG A O 1
ATOM 795 N N . GLY A 1 103 ? -8.5 -38.969 -26.234 1 91.19 103 GLY A N 1
ATOM 796 C CA . GLY A 1 103 ? -7.203 -38.438 -26.656 1 91.19 103 GLY A CA 1
ATOM 797 C C . GLY A 1 103 ? -6.477 -37.719 -25.531 1 91.19 103 GLY A C 1
ATOM 798 O O . GLY A 1 103 ? -7.082 -37.344 -24.531 1 91.19 103 GLY A O 1
ATOM 799 N N . MET A 1 104 ? -5.238 -37.531 -25.781 1 93.19 104 MET A N 1
ATOM 800 C CA . MET A 1 104 ? -4.344 -36.906 -24.812 1 93.19 104 MET A CA 1
ATOM 801 C C . MET A 1 104 ? -4.684 -35.438 -24.625 1 93.19 104 MET A C 1
ATOM 803 O O . MET A 1 104 ? -4.699 -34.938 -23.5 1 93.19 104 MET A O 1
ATOM 807 N N . SER A 1 105 ? -4.973 -34.781 -25.641 1 94.62 105 SER A N 1
ATOM 808 C CA . SER A 1 105 ? -5.234 -33.344 -25.609 1 94.62 105 SER A CA 1
ATOM 809 C C . SER A 1 105 ? -6.438 -33.031 -24.734 1 94.62 105 SER A C 1
ATOM 811 O O . SER A 1 105 ? -6.438 -32.031 -24.016 1 94.62 105 SER A O 1
ATOM 813 N N . GLU A 1 106 ? -7.434 -33.812 -24.797 1 94.75 106 GLU A N 1
ATOM 814 C CA . GLU A 1 106 ? -8.625 -33.625 -23.969 1 94.75 106 GLU A CA 1
ATOM 815 C C . GLU A 1 106 ? -8.32 -33.812 -22.484 1 94.75 106 GLU A C 1
ATOM 817 O O . GLU A 1 106 ? -8.812 -33.094 -21.641 1 94.75 106 GLU A O 1
ATOM 822 N N . LEU A 1 107 ? -7.492 -34.844 -22.234 1 96.25 107 LEU A N 1
ATOM 823 C CA . LEU A 1 107 ? -7.133 -35.125 -20.844 1 96.25 107 LEU A CA 1
ATOM 824 C C . LEU A 1 107 ? -6.332 -33.969 -20.25 1 96.25 107 LEU A C 1
ATOM 826 O O . LEU A 1 107 ? -6.582 -33.562 -19.109 1 96.25 107 LEU A O 1
ATOM 830 N N . VAL A 1 108 ? -5.48 -33.406 -21.016 1 96.31 108 VAL A N 1
ATOM 831 C CA . VAL A 1 108 ? -4.633 -32.281 -20.547 1 96.31 108 VAL A CA 1
ATOM 832 C C . VAL A 1 108 ? -5.473 -31.031 -20.359 1 96.31 108 VAL A C 1
ATOM 834 O O . VAL A 1 108 ? -5.18 -30.219 -19.484 1 96.31 108 VAL A O 1
ATOM 837 N N . ALA A 1 109 ? -6.527 -30.922 -21.047 1 95.19 109 ALA A N 1
ATOM 838 C CA . ALA A 1 109 ? -7.371 -29.734 -21 1 95.19 109 ALA A CA 1
ATOM 839 C C . ALA A 1 109 ? -8.266 -29.75 -19.766 1 95.19 109 ALA A C 1
ATOM 841 O O . ALA A 1 109 ? -8.773 -28.719 -19.328 1 95.19 109 ALA A O 1
ATOM 842 N N . MET A 1 110 ? -8.5 -30.938 -19.234 1 94.19 110 MET A N 1
ATOM 843 C CA . MET A 1 110 ? -9.32 -31.047 -18.031 1 94.19 110 MET A CA 1
ATOM 844 C C . MET A 1 110 ? -8.602 -30.438 -16.828 1 94.19 110 MET A C 1
ATOM 846 O O . MET A 1 110 ? -7.383 -30.297 -16.844 1 94.19 110 MET A O 1
ATOM 850 N N . ARG A 1 111 ? -9.477 -30.062 -15.891 1 91.06 111 ARG A N 1
ATOM 851 C CA . ARG A 1 111 ? -8.906 -29.484 -14.68 1 91.06 111 ARG A CA 1
ATOM 852 C C . ARG A 1 111 ? -9.602 -30.031 -13.43 1 91.06 111 ARG A C 1
ATOM 854 O O . ARG A 1 111 ? -10.695 -30.594 -13.516 1 91.06 111 ARG A O 1
ATOM 861 N N . GLY A 1 112 ? -8.836 -29.953 -12.367 1 92.38 112 GLY A N 1
ATOM 862 C CA . GLY A 1 112 ? -9.398 -30.266 -11.062 1 92.38 112 GLY A CA 1
ATOM 863 C C . GLY A 1 112 ? -9.867 -31.703 -10.938 1 92.38 112 GLY A C 1
ATOM 864 O O . GLY A 1 112 ? -9.172 -32.625 -11.367 1 92.38 112 GLY A O 1
ATOM 865 N N . GLU A 1 113 ? -10.969 -31.891 -10.328 1 95.31 113 GLU A N 1
ATOM 866 C CA . GLU A 1 113 ? -11.508 -33.188 -10 1 95.31 113 GLU A CA 1
ATOM 867 C C . GLU A 1 113 ? -11.82 -34 -11.266 1 95.31 113 GLU A C 1
ATOM 869 O O . GLU A 1 113 ? -11.68 -35.219 -11.289 1 95.31 113 GLU A O 1
ATOM 874 N N . GLU A 1 114 ? -12.18 -33.25 -12.281 1 95.56 114 GLU A N 1
ATOM 875 C CA . GLU A 1 114 ? -12.469 -33.938 -13.539 1 95.56 114 GLU A CA 1
ATOM 876 C C . GLU A 1 114 ? -11.227 -34.594 -14.109 1 95.56 114 GLU A C 1
ATOM 878 O O . GLU A 1 114 ? -11.266 -35.75 -14.523 1 95.56 114 GLU A O 1
ATOM 883 N N . GLN A 1 115 ? -10.141 -33.906 -14.094 1 97.12 115 GLN A N 1
ATOM 884 C CA . GLN A 1 115 ? -8.898 -34.5 -14.586 1 97.12 115 GLN A CA 1
ATOM 885 C C . GLN A 1 115 ? -8.438 -35.625 -13.688 1 97.12 115 GLN A C 1
ATOM 887 O O . GLN A 1 115 ? -7.973 -36.688 -14.172 1 97.12 115 GLN A O 1
ATOM 892 N N . GLU A 1 116 ? -8.57 -35.406 -12.422 1 96.94 116 GLU A N 1
ATOM 893 C CA . GLU A 1 116 ? -8.148 -36.438 -11.469 1 96.94 116 GLU A CA 1
ATOM 894 C C . GLU A 1 116 ? -8.898 -37.75 -11.703 1 96.94 116 GLU A C 1
ATOM 896 O O . GLU A 1 116 ? -8.297 -38.812 -11.695 1 96.94 116 GLU A O 1
ATOM 901 N N . ARG A 1 117 ? -10.203 -37.688 -11.984 1 96.88 117 ARG A N 1
ATOM 902 C CA . ARG A 1 117 ? -11.016 -38.875 -12.266 1 96.88 117 ARG A CA 1
ATOM 903 C C . ARG A 1 117 ? -10.586 -39.531 -13.57 1 96.88 117 ARG A C 1
ATOM 905 O O . ARG A 1 117 ? -10.469 -40.75 -13.641 1 96.88 117 ARG A O 1
ATOM 912 N N . ALA A 1 118 ? -10.359 -38.688 -14.539 1 97.06 118 ALA A N 1
ATOM 913 C CA . ALA A 1 118 ? -9.93 -39.219 -15.836 1 97.06 118 ALA A CA 1
ATOM 914 C C . ALA A 1 118 ? -8.57 -39.906 -15.727 1 97.06 118 ALA A C 1
ATOM 916 O O . ALA A 1 118 ? -8.336 -40.938 -16.359 1 97.06 118 ALA A O 1
ATOM 917 N N . VAL A 1 119 ? -7.719 -39.375 -14.93 1 97.44 119 VAL A N 1
ATOM 918 C CA . VAL A 1 119 ? -6.391 -39.938 -14.711 1 97.44 119 VAL A CA 1
ATOM 919 C C . VAL A 1 119 ? -6.516 -41.281 -14.008 1 97.44 119 VAL A C 1
ATOM 921 O O . VAL A 1 119 ? -5.832 -42.25 -14.367 1 97.44 119 VAL A O 1
ATOM 924 N N . ARG A 1 120 ? -7.387 -41.375 -13.023 1 96.81 120 ARG A N 1
ATOM 925 C CA . ARG A 1 120 ? -7.59 -42.656 -12.336 1 96.81 120 ARG A CA 1
ATOM 926 C C . ARG A 1 120 ? -8.086 -43.719 -13.305 1 96.81 120 ARG A C 1
ATOM 928 O O . ARG A 1 120 ? -7.641 -44.875 -13.242 1 96.81 120 ARG A O 1
ATOM 935 N N . SER A 1 121 ? -8.945 -43.312 -14.188 1 96.94 121 SER A N 1
ATOM 936 C CA . SER A 1 121 ? -9.438 -44.25 -15.211 1 96.94 121 SER A CA 1
ATOM 937 C C . SER A 1 121 ? -8.312 -44.688 -16.141 1 96.94 121 SER A C 1
ATOM 939 O O . SER A 1 121 ? -8.211 -45.875 -16.469 1 96.94 121 SER A O 1
ATOM 941 N N . LEU A 1 122 ? -7.512 -43.719 -16.5 1 97.5 122 LEU A N 1
ATOM 942 C CA . LEU A 1 122 ? -6.363 -44.031 -17.359 1 97.5 122 LEU A CA 1
ATOM 943 C C . LEU A 1 122 ? -5.434 -45.031 -16.672 1 97.5 122 LEU A C 1
ATOM 945 O O . LEU A 1 122 ? -5.035 -46.031 -17.281 1 97.5 122 LEU A O 1
ATOM 949 N N . VAL A 1 123 ? -5.137 -44.812 -15.438 1 97.5 123 VAL A N 1
ATOM 950 C CA . VAL A 1 123 ? -4.203 -45.656 -14.711 1 97.5 123 VAL A CA 1
ATOM 951 C C . VAL A 1 123 ? -4.793 -47.062 -14.562 1 97.5 123 VAL A C 1
ATOM 953 O O . VAL A 1 123 ? -4.078 -48.062 -14.672 1 97.5 123 VAL A O 1
ATOM 956 N N . THR A 1 124 ? -6.113 -47.188 -14.383 1 97.25 124 THR A N 1
ATOM 957 C CA . THR A 1 124 ? -6.797 -48.469 -14.289 1 97.25 124 THR A CA 1
ATOM 958 C C . THR A 1 124 ? -6.676 -49.219 -15.602 1 97.25 124 THR A C 1
ATOM 960 O O . THR A 1 124 ? -6.324 -50.406 -15.602 1 97.25 124 THR A O 1
ATOM 963 N N . GLU A 1 125 ? -6.91 -48.562 -16.719 1 97.31 125 GLU A N 1
ATOM 964 C CA . GLU A 1 125 ? -6.82 -49.188 -18.016 1 97.31 125 GLU A CA 1
ATOM 965 C C . GLU A 1 125 ? -5.383 -49.594 -18.344 1 97.31 125 GLU A C 1
ATOM 967 O O . GLU A 1 125 ? -5.148 -50.656 -18.922 1 97.31 125 GLU A O 1
ATOM 972 N N . LEU A 1 126 ? -4.43 -48.75 -17.953 1 97.31 126 LEU A N 1
ATOM 973 C CA . LEU A 1 126 ? -3.023 -49.094 -18.125 1 97.31 126 LEU A CA 1
ATOM 974 C C . LEU A 1 126 ? -2.666 -50.344 -17.359 1 97.31 126 LEU A C 1
ATOM 976 O O . LEU A 1 126 ? -1.938 -51.219 -17.875 1 97.31 126 LEU A O 1
ATOM 980 N N . GLY A 1 127 ? -3.201 -50.469 -16.203 1 96.44 127 GLY A N 1
ATOM 981 C CA . GLY A 1 127 ? -2.941 -51.625 -15.391 1 96.44 127 GLY A CA 1
ATOM 982 C C . GLY A 1 127 ? -3.439 -52.906 -16.031 1 96.44 127 GLY A C 1
ATOM 983 O O . GLY A 1 127 ? -2.795 -53.969 -15.93 1 96.44 127 GLY A O 1
ATOM 984 N N . ALA A 1 128 ? -4.484 -52.844 -16.766 1 96.81 128 ALA A N 1
ATOM 985 C CA . ALA A 1 128 ? -5.105 -54.031 -17.391 1 96.81 128 ALA A CA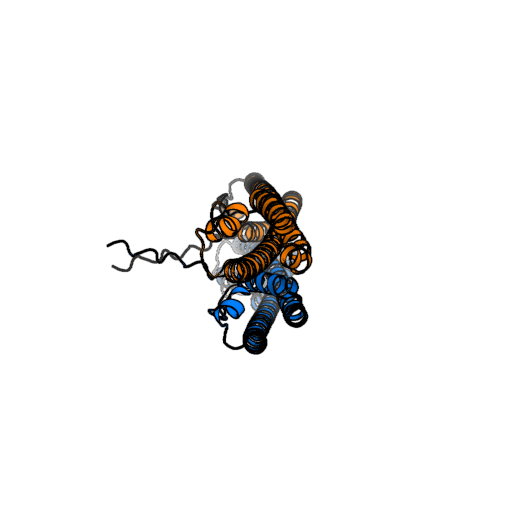 1
ATOM 986 C C . ALA A 1 128 ? -4.41 -54.375 -18.703 1 96.81 128 ALA A C 1
ATOM 988 O O . ALA A 1 128 ? -4.25 -55.562 -19.031 1 96.81 128 ALA A O 1
ATOM 989 N N . ARG A 1 129 ? -3.871 -53.375 -19.375 1 96.31 129 ARG A N 1
ATOM 990 C CA . ARG A 1 129 ? -3.453 -53.594 -20.75 1 96.31 129 ARG A CA 1
ATOM 991 C C . ARG A 1 129 ? -1.943 -53.438 -20.891 1 96.31 129 ARG A C 1
ATOM 993 O O . ARG A 1 129 ? -1.33 -54.062 -21.766 1 96.31 129 ARG A O 1
ATOM 1000 N N . PHE A 1 130 ? -1.448 -52.531 -20.078 1 96.56 130 PHE A N 1
ATOM 1001 C CA . PHE A 1 130 ? -0.022 -52.25 -20.109 1 96.56 130 PHE A CA 1
ATOM 1002 C C . PHE A 1 130 ? 0.561 -52.156 -18.703 1 96.56 130 PHE A C 1
ATOM 1004 O O . PHE A 1 130 ? 1.04 -51.125 -18.281 1 96.56 130 PHE A O 1
ATOM 1011 N N . PRO A 1 131 ? 0.654 -53.312 -18.062 1 96.44 131 PRO A N 1
ATOM 1012 C CA . PRO A 1 131 ? 1.005 -53.344 -16.641 1 96.44 131 PRO A CA 1
ATOM 1013 C C . PRO A 1 131 ? 2.367 -52.719 -16.359 1 96.44 131 PRO A C 1
ATOM 1015 O O . PRO A 1 131 ? 2.561 -52.094 -15.32 1 96.44 131 PRO A O 1
ATOM 1018 N N . ALA A 1 132 ? 3.359 -52.812 -17.281 1 95.19 132 ALA A N 1
ATOM 1019 C CA . ALA A 1 132 ? 4.688 -52.219 -17.078 1 95.19 132 ALA A CA 1
ATOM 1020 C C . ALA A 1 132 ? 4.617 -50.688 -17 1 95.19 132 ALA A C 1
ATOM 1022 O O . ALA A 1 132 ? 5.27 -50.094 -16.156 1 95.19 132 ALA A O 1
ATOM 1023 N N . LEU A 1 133 ? 3.756 -50.188 -17.812 1 95.62 133 LEU A N 1
ATOM 1024 C CA . LEU A 1 133 ? 3.59 -48.75 -17.812 1 95.62 133 LEU A CA 1
ATOM 1025 C C . LEU A 1 133 ? 2.877 -48.281 -16.547 1 95.62 133 LEU A C 1
ATOM 1027 O O . LEU A 1 133 ? 3.244 -47.25 -15.977 1 95.62 133 LEU A O 1
ATOM 1031 N N . ALA A 1 134 ? 1.849 -48.938 -16.141 1 96.44 134 ALA A N 1
ATOM 1032 C CA . ALA A 1 134 ? 1.106 -48.594 -14.938 1 96.44 134 ALA A CA 1
ATOM 1033 C C . ALA A 1 134 ? 2.014 -48.625 -13.711 1 96.44 134 ALA A C 1
ATOM 1035 O O . ALA A 1 134 ? 1.94 -47.75 -12.859 1 96.44 134 ALA A O 1
ATOM 1036 N N . THR A 1 135 ? 2.842 -49.688 -13.672 1 96.44 135 THR A N 1
ATOM 1037 C CA . THR A 1 135 ? 3.736 -49.844 -12.531 1 96.44 135 THR A CA 1
ATOM 1038 C C . THR A 1 135 ? 4.785 -48.75 -12.5 1 96.44 135 THR A C 1
ATOM 1040 O O . THR A 1 135 ? 5.105 -48.219 -11.43 1 96.44 135 THR A O 1
ATOM 1043 N N . ALA A 1 136 ? 5.254 -48.312 -13.641 1 95.94 136 ALA A N 1
ATOM 1044 C CA . ALA A 1 136 ? 6.34 -47.344 -13.734 1 95.94 136 ALA A CA 1
ATOM 1045 C C . ALA A 1 136 ? 5.824 -45.938 -13.531 1 95.94 136 ALA A C 1
ATOM 1047 O O . ALA A 1 136 ? 6.52 -45.094 -12.961 1 95.94 136 ALA A O 1
ATOM 1048 N N . HIS A 1 137 ? 4.559 -45.688 -13.938 1 96.56 137 HIS A N 1
ATOM 1049 C CA . HIS A 1 137 ? 4.176 -44.281 -14.047 1 96.56 137 HIS A CA 1
ATOM 1050 C C . HIS A 1 137 ? 2.842 -44.031 -13.352 1 96.56 137 HIS A C 1
ATOM 1052 O O . HIS A 1 137 ? 2.475 -42.875 -13.117 1 96.56 137 HIS A O 1
ATOM 1058 N N . GLY A 1 138 ? 2.096 -45.094 -13.078 1 96.31 138 GLY A N 1
ATOM 1059 C CA . GLY A 1 138 ? 0.734 -44.938 -12.594 1 96.31 138 GLY A CA 1
ATOM 1060 C C . GLY A 1 138 ? 0.647 -44.156 -11.297 1 96.31 138 GLY A C 1
ATOM 1061 O O . GLY A 1 138 ? -0.141 -43.219 -11.188 1 96.31 138 GLY A O 1
ATOM 1062 N N . GLU A 1 139 ? 1.446 -44.562 -10.359 1 96.44 139 GLU A N 1
ATOM 1063 C CA . GLU A 1 139 ? 1.406 -43.938 -9.047 1 96.44 139 GLU A CA 1
ATOM 1064 C C . GLU A 1 139 ? 1.805 -42.469 -9.141 1 96.44 139 GLU A C 1
ATOM 1066 O O . GLU A 1 139 ? 1.154 -41.594 -8.547 1 96.44 139 GLU A O 1
ATOM 1071 N N . ALA A 1 140 ? 2.863 -42.156 -9.852 1 96.5 140 ALA A N 1
ATOM 1072 C CA . ALA A 1 140 ? 3.33 -40.781 -10.008 1 96.5 140 ALA A CA 1
ATOM 1073 C C . ALA A 1 140 ? 2.258 -39.938 -10.656 1 96.5 140 ALA A C 1
ATOM 1075 O O . ALA A 1 140 ? 2 -38.812 -10.211 1 96.5 140 ALA A O 1
ATOM 1076 N N . LEU A 1 141 ? 1.611 -40.438 -11.648 1 97.44 141 LEU A N 1
ATOM 1077 C CA . LEU A 1 141 ? 0.585 -39.688 -12.352 1 97.44 141 LEU A CA 1
ATOM 1078 C C . LEU A 1 141 ? -0.598 -39.375 -11.438 1 97.44 141 LEU A C 1
ATOM 1080 O O . LEU A 1 141 ? -1.088 -38.25 -11.391 1 97.44 141 LEU A O 1
ATOM 1084 N N . THR A 1 142 ? -1.02 -40.375 -10.727 1 97.56 142 THR A N 1
ATOM 1085 C CA . THR A 1 142 ? -2.139 -40.219 -9.812 1 97.56 142 THR A CA 1
ATOM 1086 C C . THR A 1 142 ? -1.808 -39.188 -8.742 1 97.56 142 THR A C 1
ATOM 1088 O O . THR A 1 142 ? -2.641 -38.344 -8.414 1 97.56 142 THR A O 1
ATOM 1091 N N . THR A 1 143 ? -0.577 -39.25 -8.25 1 97.31 143 THR A N 1
ATOM 1092 C CA . THR A 1 143 ? -0.135 -38.312 -7.223 1 97.31 143 THR A CA 1
ATOM 1093 C C . THR A 1 143 ? -0.103 -36.875 -7.777 1 97.31 143 THR A C 1
ATOM 1095 O O . THR A 1 143 ? -0.565 -35.938 -7.121 1 97.31 143 THR A O 1
ATOM 1098 N N . LEU A 1 144 ? 0.398 -36.688 -8.938 1 96.75 144 LEU A N 1
ATOM 1099 C CA . LEU A 1 144 ? 0.494 -35.375 -9.555 1 96.75 144 LEU A CA 1
ATOM 1100 C C . LEU A 1 144 ? -0.893 -34.812 -9.844 1 96.75 144 LEU A C 1
ATOM 1102 O O . LEU A 1 144 ? -1.146 -33.625 -9.602 1 96.75 144 LEU A O 1
ATOM 1106 N N . ALA A 1 145 ? -1.782 -35.594 -10.312 1 97.38 145 ALA A N 1
ATOM 1107 C CA . ALA A 1 145 ? -3.143 -35.156 -10.594 1 97.38 145 ALA A CA 1
ATOM 1108 C C . ALA A 1 145 ? -3.863 -34.75 -9.32 1 97.38 145 ALA A C 1
ATOM 1110 O O . ALA A 1 145 ? -4.551 -33.719 -9.289 1 97.38 145 ALA A O 1
ATOM 1111 N N . ALA A 1 146 ? -3.701 -35.531 -8.32 1 97.75 146 ALA A N 1
ATOM 1112 C CA . ALA A 1 146 ? -4.277 -35.188 -7.027 1 97.75 146 ALA A CA 1
ATOM 1113 C C . ALA A 1 146 ? -3.691 -33.906 -6.5 1 97.75 146 ALA A C 1
ATOM 1115 O O . ALA A 1 146 ? -4.402 -33.094 -5.902 1 97.75 146 ALA A O 1
ATOM 1116 N N . GLY A 1 147 ? -2.416 -33.781 -6.695 1 97.06 147 GLY A N 1
ATOM 1117 C CA . GLY A 1 147 ? -1.756 -32.531 -6.301 1 97.06 147 GLY A CA 1
ATOM 1118 C C . GLY A 1 147 ? -2.305 -31.312 -7.016 1 97.06 147 GLY A C 1
ATOM 1119 O O . GLY A 1 147 ? -2.484 -30.266 -6.402 1 97.06 147 GLY A O 1
ATOM 1120 N N . ALA A 1 148 ? -2.6 -31.453 -8.234 1 97.56 148 ALA A N 1
ATOM 1121 C CA . ALA A 1 148 ? -3.178 -30.359 -9.016 1 97.56 148 ALA A CA 1
ATOM 1122 C C . ALA A 1 148 ? -4.57 -30 -8.5 1 97.56 148 ALA A C 1
ATOM 1124 O O . ALA A 1 148 ? -4.914 -28.812 -8.406 1 97.56 148 ALA A O 1
ATOM 1125 N N . THR A 1 149 ? -5.301 -30.984 -8.195 1 98.19 149 THR A N 1
ATOM 1126 C CA . THR A 1 149 ? -6.637 -30.766 -7.648 1 98.19 149 THR A CA 1
ATOM 1127 C C . THR A 1 149 ? -6.559 -30.031 -6.312 1 98.19 149 THR A C 1
ATOM 1129 O O . THR A 1 149 ? -7.312 -29.078 -6.074 1 98.19 149 THR A O 1
ATOM 1132 N N . THR A 1 150 ? -5.637 -30.484 -5.516 1 98 150 THR A N 1
ATOM 1133 C CA . THR A 1 150 ? -5.434 -29.844 -4.223 1 98 150 THR A CA 1
ATOM 1134 C C . THR A 1 150 ? -5.023 -28.375 -4.402 1 98 150 THR A C 1
ATOM 1136 O O . THR A 1 150 ? -5.527 -27.5 -3.699 1 98 150 THR A O 1
ATOM 1139 N N . ALA A 1 151 ? -4.184 -28.125 -5.328 1 97.81 151 ALA A N 1
ATOM 1140 C CA . ALA A 1 151 ? -3.732 -26.766 -5.609 1 97.81 151 ALA A CA 1
ATOM 1141 C C . ALA A 1 151 ? -4.883 -25.891 -6.113 1 97.81 151 ALA A C 1
ATOM 1143 O O . ALA A 1 151 ? -4.973 -24.719 -5.77 1 97.81 151 ALA A O 1
ATOM 1144 N N . GLU A 1 152 ? -5.684 -26.469 -6.891 1 97.88 152 GLU A N 1
ATOM 1145 C CA . GLU A 1 152 ? -6.836 -25.719 -7.395 1 97.88 152 GLU A CA 1
ATOM 1146 C C . GLU A 1 152 ? -7.781 -25.328 -6.262 1 97.88 152 GLU A C 1
ATOM 1148 O O . GLU A 1 152 ? -8.242 -24.188 -6.195 1 97.88 152 GLU A O 1
ATOM 1153 N N . ARG A 1 153 ? -8.055 -26.25 -5.41 1 98.06 153 ARG A N 1
ATOM 1154 C CA . ARG A 1 153 ? -8.906 -25.969 -4.266 1 98.06 153 ARG A CA 1
ATOM 1155 C C . ARG A 1 153 ? -8.32 -24.859 -3.406 1 98.06 153 ARG A C 1
ATOM 1157 O O . ARG A 1 153 ? -9.047 -23.984 -2.928 1 98.06 153 ARG A O 1
ATOM 1164 N N . ALA A 1 154 ? -7.062 -24.922 -3.223 1 98.19 154 ALA A N 1
ATOM 1165 C CA . ALA A 1 154 ? -6.383 -23.891 -2.438 1 98.19 154 ALA A CA 1
ATOM 1166 C C . ALA A 1 154 ? -6.516 -22.516 -3.098 1 98.19 154 ALA A C 1
ATOM 1168 O O . ALA A 1 154 ? -6.734 -21.516 -2.42 1 98.19 154 ALA A O 1
ATOM 1169 N N . TRP A 1 155 ? -6.379 -22.516 -4.34 1 98.19 155 TRP A N 1
ATOM 1170 C CA . TRP A 1 155 ? -6.484 -21.25 -5.066 1 98.19 155 TRP A CA 1
ATOM 1171 C C . TRP A 1 155 ? -7.906 -20.703 -4.992 1 98.19 155 TRP A C 1
ATOM 1173 O O . TRP A 1 155 ? -8.102 -19.5 -4.762 1 98.19 155 TRP A O 1
ATOM 1183 N N . LEU A 1 156 ? -8.844 -21.547 -5.172 1 97.94 156 LEU A N 1
ATOM 1184 C CA . LEU A 1 156 ? -10.234 -21.125 -5.09 1 97.94 156 LEU A CA 1
ATOM 1185 C C . LEU A 1 156 ? -10.555 -20.578 -3.703 1 97.94 156 LEU A C 1
ATOM 1187 O O . LEU A 1 156 ? -11.266 -19.578 -3.576 1 97.94 156 LEU A O 1
ATOM 1191 N N . GLU A 1 157 ? -10.039 -21.203 -2.766 1 98.5 157 GLU A N 1
ATOM 1192 C CA . GLU A 1 157 ? -10.219 -20.719 -1.404 1 98.5 157 GLU A CA 1
ATOM 1193 C C . GLU A 1 157 ? -9.555 -19.359 -1.214 1 98.5 157 GLU A C 1
ATOM 1195 O O . GLU A 1 157 ? -10.133 -18.453 -0.596 1 98.5 157 GLU A O 1
ATOM 1200 N N . ALA A 1 158 ? -8.383 -19.203 -1.705 1 98.56 158 ALA A N 1
ATOM 1201 C CA . ALA A 1 158 ? -7.68 -17.922 -1.626 1 98.56 158 ALA A CA 1
ATOM 1202 C C . ALA A 1 158 ? -8.461 -16.828 -2.346 1 98.56 158 ALA A C 1
ATOM 1204 O O . ALA A 1 158 ? -8.492 -15.68 -1.893 1 98.56 158 ALA A O 1
ATOM 1205 N N . GLU A 1 159 ? -9.039 -17.234 -3.402 1 98.31 159 GLU A N 1
ATOM 1206 C CA . GLU A 1 159 ? -9.883 -16.297 -4.145 1 98.31 159 GLU A CA 1
ATOM 1207 C C . GLU A 1 159 ? -11.062 -15.836 -3.303 1 98.31 159 GLU A C 1
ATOM 1209 O O . GLU A 1 159 ? -11.367 -14.641 -3.252 1 98.31 159 GLU A O 1
ATOM 1214 N N . ARG A 1 160 ? -11.633 -16.75 -2.68 1 98.38 160 ARG A N 1
ATOM 1215 C CA . ARG A 1 160 ? -12.773 -16.438 -1.82 1 98.38 160 ARG A CA 1
ATOM 1216 C C . ARG A 1 160 ? -12.359 -15.523 -0.677 1 98.38 160 ARG A C 1
ATOM 1218 O O . ARG A 1 160 ? -13.039 -14.531 -0.392 1 98.38 160 ARG A O 1
ATOM 1225 N N . LEU A 1 161 ? -11.297 -15.812 -0.079 1 98.62 161 LEU A N 1
ATOM 1226 C CA . LEU A 1 161 ? -10.805 -15.023 1.041 1 98.62 161 LEU A CA 1
ATOM 1227 C C . LEU A 1 161 ? -10.422 -13.617 0.585 1 98.62 161 LEU A C 1
ATOM 1229 O O . LEU A 1 161 ? -10.633 -12.641 1.309 1 98.62 161 LEU A O 1
ATOM 1233 N N . THR A 1 162 ? -9.859 -13.562 -0.554 1 98.56 162 THR A N 1
ATOM 1234 C CA . THR A 1 162 ? -9.5 -12.258 -1.108 1 98.56 162 THR A CA 1
ATOM 1235 C C . THR A 1 162 ? -10.742 -11.406 -1.345 1 98.56 162 THR A C 1
ATOM 1237 O O . THR A 1 162 ? -10.766 -10.219 -1.013 1 98.56 162 THR A O 1
ATOM 1240 N N . SER A 1 163 ? -11.711 -12.055 -1.892 1 98.06 163 SER A N 1
ATOM 1241 C CA . SER A 1 163 ? -12.969 -11.352 -2.131 1 98.06 163 SER A CA 1
ATOM 1242 C C . SER A 1 163 ? -13.578 -10.852 -0.826 1 98.06 163 SER A C 1
ATOM 1244 O O . SER A 1 163 ? -14.039 -9.711 -0.745 1 98.06 163 SER A O 1
ATOM 1246 N N . ALA A 1 164 ? -13.539 -11.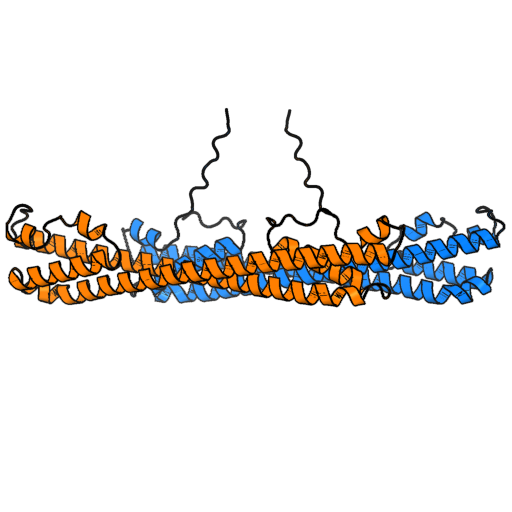633 0.139 1 98.44 164 ALA A N 1
ATOM 1247 C CA . ALA A 1 164 ? -14.062 -11.266 1.45 1 98.44 164 ALA A CA 1
ATOM 1248 C C . ALA A 1 164 ? -13.273 -10.102 2.045 1 98.44 164 ALA A C 1
ATOM 1250 O O . ALA A 1 164 ? -13.859 -9.156 2.588 1 98.44 164 ALA A O 1
ATOM 1251 N N . ALA A 1 165 ? -12.008 -10.156 1.94 1 98.56 165 ALA A N 1
ATOM 1252 C CA . ALA A 1 165 ? -11.148 -9.102 2.459 1 98.56 165 ALA A CA 1
ATOM 1253 C C . ALA A 1 165 ? -11.422 -7.777 1.751 1 98.56 165 ALA A C 1
ATOM 1255 O O . ALA A 1 165 ? -11.5 -6.723 2.391 1 98.56 165 ALA A O 1
ATOM 1256 N N . ARG A 1 166 ? -11.562 -7.887 0.488 1 97.56 166 ARG A N 1
ATOM 1257 C CA . ARG A 1 166 ? -11.883 -6.691 -0.284 1 97.56 166 ARG A CA 1
ATOM 1258 C C . ARG A 1 166 ? -13.219 -6.102 0.143 1 97.56 166 ARG A C 1
ATOM 1260 O O . ARG A 1 166 ? -13.383 -4.879 0.182 1 97.56 166 ARG A O 1
ATOM 1267 N N . GLY A 1 167 ? -14.117 -7 0.351 1 97.06 167 GLY A N 1
ATOM 1268 C CA . GLY A 1 167 ? -15.406 -6.539 0.856 1 97.06 167 GLY A CA 1
ATOM 1269 C C . GLY A 1 167 ? -15.297 -5.824 2.189 1 97.06 167 GLY A C 1
ATOM 1270 O O . GLY A 1 167 ? -15.891 -4.758 2.377 1 97.06 167 GLY A O 1
ATOM 1271 N N . ALA A 1 168 ? -14.547 -6.348 3.068 1 98.12 168 ALA A N 1
ATOM 1272 C CA . ALA A 1 168 ? -14.328 -5.738 4.379 1 98.12 168 ALA A CA 1
ATOM 1273 C C . ALA A 1 168 ? -13.633 -4.387 4.246 1 98.12 168 ALA A C 1
ATOM 1275 O O . ALA A 1 168 ? -13.969 -3.436 4.957 1 98.12 168 ALA A O 1
ATOM 1276 N N . GLU A 1 169 ? -12.688 -4.324 3.371 1 97.75 169 GLU A N 1
ATOM 1277 C CA . GLU A 1 169 ? -11.977 -3.072 3.139 1 97.75 169 GLU A CA 1
ATOM 1278 C C . GLU A 1 169 ? -12.914 -1.986 2.623 1 97.75 169 GLU A C 1
ATOM 1280 O O . GLU A 1 169 ? -12.836 -0.835 3.059 1 97.75 169 GLU A O 1
ATOM 1285 N N . ARG A 1 170 ? -13.766 -2.416 1.738 1 96.31 170 ARG A N 1
ATOM 1286 C CA . ARG A 1 170 ? -14.734 -1.472 1.198 1 96.31 170 ARG A CA 1
ATOM 1287 C C . ARG A 1 170 ? -15.641 -0.924 2.299 1 96.31 170 ARG A C 1
ATOM 1289 O O . ARG A 1 170 ? -15.898 0.28 2.359 1 96.31 170 ARG A O 1
ATOM 1296 N N . LEU A 1 171 ? -16.078 -1.762 3.154 1 96.69 171 LEU A N 1
ATOM 1297 C CA . LEU A 1 171 ? -16.938 -1.342 4.258 1 96.69 171 LEU A CA 1
ATOM 1298 C C . LEU A 1 171 ? -16.203 -0.396 5.195 1 96.69 171 LEU A C 1
ATOM 1300 O O . LEU A 1 171 ? -16.75 0.604 5.645 1 96.69 171 LEU A O 1
ATOM 1304 N N . ALA A 1 172 ? -14.953 -0.728 5.449 1 97.44 172 ALA A N 1
ATOM 1305 C CA . ALA A 1 172 ? -14.141 0.111 6.324 1 97.44 172 ALA A CA 1
ATOM 1306 C C . ALA A 1 172 ? -13.914 1.49 5.707 1 97.44 172 ALA A C 1
ATOM 1308 O O . ALA A 1 172 ? -13.883 2.496 6.418 1 97.44 172 ALA A O 1
ATOM 1309 N N . ARG A 1 173 ? -13.727 1.516 4.398 1 96.56 173 ARG A N 1
ATOM 1310 C CA . ARG A 1 173 ? -13.586 2.785 3.689 1 96.56 173 ARG A CA 1
ATOM 1311 C C . ARG A 1 173 ? -14.82 3.658 3.883 1 96.56 173 ARG A C 1
ATOM 1313 O O . ARG A 1 173 ? -14.703 4.844 4.207 1 96.56 173 ARG A O 1
ATOM 1320 N N . VAL A 1 174 ? -15.945 3.041 3.703 1 95 174 VAL A N 1
ATOM 1321 C CA . VAL A 1 174 ? -17.203 3.756 3.842 1 95 174 VAL A CA 1
ATOM 1322 C C . VAL A 1 174 ? -17.344 4.305 5.262 1 95 174 VAL A C 1
ATOM 1324 O O . VAL A 1 174 ? -17.734 5.453 5.453 1 95 174 VAL A O 1
ATOM 1327 N N . GLU A 1 175 ? -16.984 3.525 6.199 1 96.06 175 GLU A N 1
ATOM 1328 C CA . GLU A 1 175 ? -17.094 3.936 7.598 1 96.06 175 GLU A CA 1
ATOM 1329 C C . GLU A 1 175 ? -16.172 5.113 7.895 1 96.06 175 GLU A C 1
ATOM 1331 O O . GLU A 1 175 ? -16.547 6.039 8.617 1 96.06 175 GLU A O 1
ATOM 1336 N N . LEU A 1 176 ? -14.977 5.105 7.348 1 97.06 176 LEU A N 1
ATOM 1337 C CA . LEU A 1 176 ? -14.047 6.203 7.578 1 97.06 176 LEU A CA 1
ATOM 1338 C C . LEU A 1 176 ? -14.539 7.484 6.914 1 97.06 176 LEU A C 1
ATOM 1340 O O . LEU A 1 176 ? -14.453 8.562 7.5 1 97.06 176 LEU A O 1
ATOM 1344 N N . ILE A 1 177 ? -15.07 7.332 5.766 1 95.44 177 ILE A N 1
ATOM 1345 C CA . ILE A 1 177 ? -15.609 8.484 5.059 1 95.44 177 ILE A CA 1
ATOM 1346 C C . ILE A 1 177 ? -16.766 9.086 5.852 1 95.44 177 ILE A C 1
ATOM 1348 O O . ILE A 1 177 ? -16.859 10.305 6.008 1 95.44 177 ILE A O 1
ATOM 1352 N N . ARG A 1 178 ? -17.625 8.242 6.387 1 94.94 178 ARG A N 1
ATOM 1353 C CA . ARG A 1 178 ? -18.734 8.695 7.215 1 94.94 178 ARG A CA 1
ATOM 1354 C C . ARG A 1 178 ? -18.219 9.422 8.461 1 94.94 178 ARG A C 1
ATOM 1356 O O . ARG A 1 178 ? -18.797 10.438 8.867 1 94.94 178 ARG A O 1
ATOM 1363 N N . ALA A 1 179 ? -17.188 8.875 9.031 1 96.38 179 ALA A N 1
ATOM 1364 C CA . ALA A 1 179 ? -16.594 9.516 10.203 1 96.38 179 ALA A CA 1
ATOM 1365 C C . ALA A 1 179 ? -16.078 10.914 9.867 1 96.38 179 ALA A C 1
ATOM 1367 O O . ALA A 1 179 ? -16.281 11.859 10.633 1 96.38 179 ALA A O 1
ATOM 1368 N N . LEU A 1 180 ? -15.469 11.07 8.719 1 95.69 180 LEU A N 1
ATOM 1369 C CA . LEU A 1 180 ? -14.969 12.367 8.266 1 95.69 180 LEU A CA 1
ATOM 1370 C C . LEU A 1 180 ? -16.109 13.344 8.039 1 95.69 180 LEU A C 1
ATOM 1372 O O . LEU A 1 180 ? -16.031 14.508 8.422 1 95.69 180 LEU A O 1
ATOM 1376 N N . GLN A 1 181 ? -17.141 12.828 7.488 1 94.69 181 GLN A N 1
ATOM 1377 C CA . GLN A 1 181 ? -18.328 13.656 7.25 1 94.69 181 GLN A CA 1
ATOM 1378 C C . GLN A 1 181 ? -18.938 14.125 8.562 1 94.69 181 GLN A C 1
ATOM 1380 O O . GLN A 1 181 ? -19.328 15.289 8.688 1 94.69 181 GLN A O 1
ATOM 1385 N N . ARG A 1 182 ? -19.047 13.258 9.461 1 95.56 182 ARG A N 1
ATOM 1386 C CA . ARG A 1 182 ? -19.578 13.609 10.766 1 95.56 182 ARG A CA 1
ATOM 1387 C C . ARG A 1 182 ? -18.719 14.672 11.445 1 95.56 182 ARG A C 1
ATOM 1389 O O . ARG A 1 182 ? -19.25 15.602 12.07 1 95.56 182 ARG A O 1
ATOM 1396 N N . ASN A 1 183 ? -17.391 14.539 11.297 1 96.62 183 ASN A N 1
ATOM 1397 C CA . ASN A 1 183 ? -16.5 15.539 11.867 1 96.62 183 ASN A CA 1
ATOM 1398 C C . ASN A 1 183 ? -16.672 16.891 11.188 1 96.62 183 ASN A C 1
ATOM 1400 O O . ASN A 1 183 ? -16.516 17.938 11.828 1 96.62 183 ASN A O 1
ATOM 1404 N N . GLU A 1 184 ? -16.875 16.812 9.891 1 94.75 1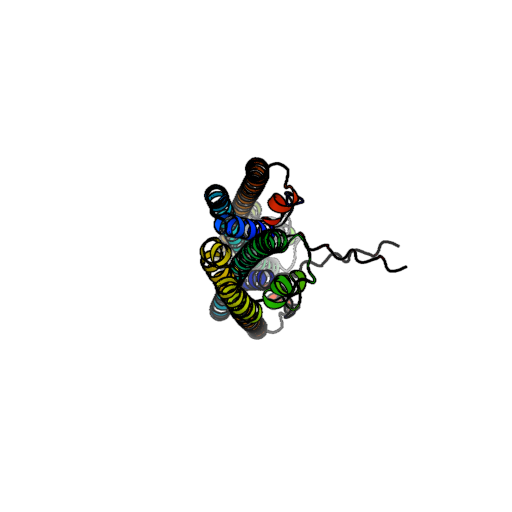84 GLU A N 1
ATOM 1405 C CA . GLU A 1 184 ? -17.141 18.078 9.203 1 94.75 184 GLU A CA 1
ATOM 1406 C C . GLU A 1 184 ? -18.359 18.781 9.781 1 94.75 184 GLU A C 1
ATOM 1408 O O . GLU A 1 184 ? -18.328 19.984 10.039 1 94.75 184 GLU A O 1
ATOM 1413 N N . GLY A 1 185 ? -19.422 18 9.984 1 95.06 185 GLY A N 1
ATOM 1414 C CA . GLY A 1 185 ? -20.594 18.562 10.625 1 95.06 185 GLY A CA 1
ATOM 1415 C C . GLY A 1 185 ? -20.312 19.125 12.008 1 95.06 185 GLY A C 1
ATOM 1416 O O . GLY A 1 185 ? -20.766 20.219 12.344 1 95.06 185 GLY A O 1
ATOM 1417 N N . ALA A 1 186 ? -19.578 18.422 12.766 1 96.81 186 ALA A N 1
ATOM 1418 C CA . ALA A 1 186 ? -19.234 18.844 14.125 1 96.81 186 ALA A CA 1
ATOM 1419 C C . ALA A 1 186 ? -18.422 20.125 14.117 1 96.81 186 ALA A C 1
ATOM 1421 O O . ALA A 1 186 ? -18.625 21 14.953 1 96.81 186 ALA A O 1
ATOM 1422 N N . LEU A 1 187 ? -17.484 20.219 13.156 1 96.94 187 LEU A N 1
ATOM 1423 C CA . LEU A 1 187 ? -16.656 21.422 13.055 1 96.94 187 LEU A CA 1
ATOM 1424 C C . LEU A 1 187 ? -17.516 22.641 12.719 1 96.94 187 LEU A C 1
ATOM 1426 O O . LEU A 1 187 ? -17.266 23.734 13.234 1 96.94 187 LEU A O 1
ATOM 1430 N N . ARG A 1 188 ? -18.5 22.438 11.945 1 95.94 188 ARG A N 1
ATOM 1431 C CA . ARG A 1 188 ? -19.406 23.531 11.594 1 95.94 188 ARG A CA 1
ATOM 1432 C C . ARG A 1 188 ? -20.219 23.969 12.805 1 95.94 188 ARG A C 1
ATOM 1434 O O . ARG A 1 188 ? -20.594 25.141 12.914 1 95.94 188 ARG A O 1
ATOM 1441 N N . GLU A 1 189 ? -20.453 23.078 13.656 1 96.44 189 GLU A N 1
ATOM 1442 C CA . GLU A 1 189 ? -21.172 23.406 14.891 1 96.44 189 GLU A CA 1
ATOM 1443 C C . GLU A 1 189 ? -20.266 24.141 15.867 1 96.44 189 GLU A C 1
ATOM 1445 O O . GLU A 1 189 ? -20.719 25.047 16.578 1 96.44 189 GLU A O 1
ATOM 1450 N N . ILE A 1 190 ? -19.016 23.734 15.914 1 96.44 190 ILE A N 1
ATOM 1451 C CA . ILE A 1 190 ? -18.047 24.328 16.828 1 96.44 190 ILE A CA 1
ATOM 1452 C C . ILE A 1 190 ? -17.734 25.75 16.359 1 96.44 190 ILE A C 1
ATOM 1454 O O . ILE A 1 190 ? -17.484 26.641 17.172 1 96.44 190 ILE A O 1
ATOM 1458 N N . PHE A 1 191 ? -17.688 25.906 15.047 1 95 191 PHE A N 1
ATOM 1459 C CA . PHE A 1 191 ? -17.328 27.203 14.477 1 95 191 PHE A CA 1
ATOM 1460 C C . PHE A 1 191 ? -18.453 27.734 13.602 1 95 191 PHE A C 1
ATOM 1462 O O . PHE A 1 191 ? -18.281 27.875 12.391 1 95 191 PHE A O 1
ATOM 1469 N N . PRO A 1 192 ? -19.438 28.125 14.281 1 92.94 192 PRO A N 1
ATOM 1470 C CA . PRO A 1 192 ? -20.578 28.625 13.5 1 92.94 192 PRO A CA 1
ATOM 1471 C C . PRO A 1 192 ? -20.25 29.844 12.66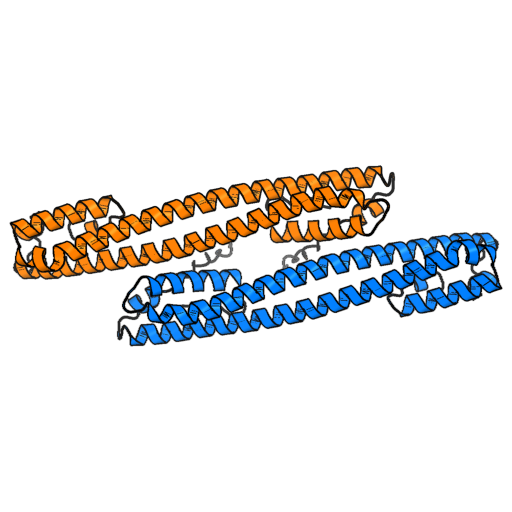4 1 92.94 192 PRO A C 1
ATOM 1473 O O . PRO A 1 192 ? -19.609 30.781 13.156 1 92.94 192 PRO A O 1
ATOM 1476 N N . GLY A 1 193 ? -20.578 29.844 11.391 1 91.75 193 GLY A N 1
ATOM 1477 C CA . GLY A 1 193 ? -20.422 30.984 10.5 1 91.75 193 GLY A CA 1
ATOM 1478 C C . GLY A 1 193 ? -19.016 31.078 9.914 1 91.75 193 GLY A C 1
ATOM 1479 O O . GLY A 1 193 ? -18.75 31.938 9.07 1 91.75 193 GLY A O 1
ATOM 1480 N N . ASP A 1 194 ? -18.109 30.25 10.367 1 91.56 194 ASP A N 1
ATOM 1481 C CA . ASP A 1 194 ? -16.75 30.266 9.844 1 91.56 194 ASP A CA 1
ATOM 1482 C C . ASP A 1 194 ? -16.438 29 9.062 1 91.56 194 ASP A C 1
ATOM 1484 O O . ASP A 1 194 ? -15.617 28.188 9.484 1 91.56 194 ASP A O 1
ATOM 1488 N N . VAL A 1 195 ? -16.969 28.953 7.93 1 90.25 195 VAL A N 1
ATOM 1489 C CA . VAL A 1 195 ? -16.859 27.766 7.07 1 90.25 195 VAL A CA 1
ATOM 1490 C C . VAL A 1 195 ? -15.414 27.562 6.641 1 90.25 195 VAL A C 1
ATOM 1492 O O . VAL A 1 195 ? -14.945 26.422 6.527 1 90.25 195 VAL A O 1
ATOM 1495 N N . ARG A 1 196 ? -14.727 28.609 6.422 1 88.62 196 ARG A N 1
ATOM 1496 C CA . ARG A 1 196 ? -13.336 28.531 5.996 1 88.62 196 ARG A CA 1
ATOM 1497 C C . ARG A 1 196 ? -12.469 27.875 7.066 1 88.62 196 ARG A C 1
ATOM 1499 O O . ARG A 1 196 ? -11.609 27.047 6.754 1 88.62 196 ARG A O 1
ATOM 1506 N N . ARG A 1 197 ? -12.734 28.219 8.281 1 90.94 197 ARG A N 1
ATOM 1507 C CA . ARG A 1 197 ? -11.984 27.594 9.367 1 90.94 197 ARG A CA 1
ATOM 1508 C C . ARG A 1 197 ? -12.297 26.109 9.469 1 90.94 197 ARG A C 1
ATOM 1510 O O . ARG A 1 197 ? -11.383 25.281 9.594 1 90.94 197 ARG A O 1
ATOM 1517 N N . ALA A 1 198 ? -13.555 25.828 9.414 1 93.25 198 ALA A N 1
ATOM 1518 C CA . ALA A 1 198 ? -13.945 24.438 9.484 1 93.25 198 ALA A CA 1
ATOM 1519 C C . ALA A 1 198 ? -13.281 23.609 8.383 1 93.25 198 ALA A C 1
ATOM 1521 O O . ALA A 1 198 ? -12.781 22.516 8.625 1 93.25 198 ALA A O 1
ATOM 1522 N N . LYS A 1 199 ? -13.172 24.141 7.172 1 91.38 199 LYS A N 1
ATOM 1523 C CA . LYS A 1 199 ? -12.617 23.438 6.02 1 91.38 199 LYS A CA 1
ATOM 1524 C C . LYS A 1 199 ? -11.094 23.328 6.125 1 91.38 199 LYS A C 1
ATOM 1526 O O . LYS A 1 199 ? -10.492 22.438 5.516 1 91.38 199 LYS A O 1
ATOM 1531 N N . SER A 1 200 ? -10.516 24.188 6.863 1 91.75 200 SER A N 1
ATOM 1532 C CA . SER A 1 200 ? -9.062 24.234 6.953 1 91.75 200 SER A CA 1
ATOM 1533 C C . SER A 1 200 ? -8.5 23.016 7.68 1 91.75 200 SER A C 1
ATOM 1535 O O . SER A 1 200 ? -7.301 22.75 7.617 1 91.75 200 SER A O 1
ATOM 1537 N N . TYR A 1 201 ? -9.367 22.297 8.414 1 96.12 201 TYR A N 1
ATOM 1538 C CA . TYR A 1 201 ? -8.93 21.109 9.141 1 96.12 201 TYR A CA 1
ATOM 1539 C C . TYR A 1 201 ? -8.766 19.922 8.195 1 96.12 201 TYR A C 1
ATOM 1541 O O . TYR A 1 201 ? -8.266 18.875 8.594 1 96.12 201 TYR A O 1
ATOM 1549 N N . PHE A 1 202 ? -9.156 20.094 6.957 1 94.44 202 PHE A N 1
ATOM 1550 C CA . PHE A 1 202 ? -9.07 19.047 5.961 1 94.44 202 PHE A CA 1
ATOM 1551 C C . PHE A 1 202 ? -8.008 19.375 4.914 1 94.44 202 PHE A C 1
ATOM 1553 O O . PHE A 1 202 ? -7.758 20.547 4.625 1 94.44 202 PHE A O 1
ATOM 1560 N N . ARG A 1 203 ? -7.434 18.297 4.434 1 89.44 203 ARG A N 1
ATOM 1561 C CA . ARG A 1 203 ? -6.426 18.469 3.393 1 89.44 203 ARG A CA 1
ATOM 1562 C C . ARG A 1 203 ? -7.051 18.984 2.104 1 89.44 203 ARG A C 1
ATOM 1564 O O . ARG A 1 203 ? -8.133 18.547 1.71 1 89.44 203 ARG A O 1
ATOM 1571 N N . LYS A 1 204 ? -6.34 19.953 1.527 1 78.75 204 LYS A N 1
ATOM 1572 C CA . LYS A 1 204 ? -6.832 20.484 0.26 1 78.75 204 LYS A CA 1
ATOM 1573 C C . LYS A 1 204 ? -6.605 19.5 -0.878 1 78.75 204 LYS A C 1
ATOM 1575 O O . LYS A 1 204 ? -5.59 18.797 -0.906 1 78.75 204 LYS A O 1
ATOM 1580 N N . ALA A 1 205 ? -7.594 19.188 -1.52 1 64.12 205 ALA A N 1
ATOM 1581 C CA . ALA A 1 205 ? -7.508 18.25 -2.631 1 64.12 205 ALA A CA 1
ATOM 1582 C C . ALA A 1 205 ? -6.566 18.766 -3.717 1 64.12 205 ALA A C 1
ATOM 1584 O O . ALA A 1 205 ? -6.469 19.969 -3.938 1 64.12 205 ALA A O 1
ATOM 1585 N N . SER A 1 206 ? -5.344 18.172 -3.955 1 52.84 206 SER A N 1
ATOM 1586 C CA . SER A 1 206 ? -4.512 18.562 -5.086 1 52.84 206 SER A CA 1
ATOM 1587 C C . SER A 1 206 ? -5.344 18.719 -6.359 1 52.84 206 SER A C 1
ATOM 1589 O O . SER A 1 206 ? -6.238 17.906 -6.617 1 52.84 206 SER A O 1
ATOM 1591 N N . LYS A 1 207 ? -5.598 19.922 -6.844 1 46.03 207 LYS A N 1
ATOM 1592 C CA . LYS A 1 207 ? -6.203 20.062 -8.164 1 46.03 207 LYS A CA 1
ATOM 1593 C C . LYS A 1 207 ? -5.602 19.062 -9.148 1 46.03 207 LYS A C 1
ATOM 1595 O O . LYS A 1 207 ? -4.383 18.984 -9.305 1 46.03 207 LYS A O 1
ATOM 1600 N N . ARG A 1 208 ? -6.07 18.031 -9.352 1 43.75 208 ARG A N 1
ATOM 1601 C CA . ARG A 1 208 ? -5.637 17.359 -10.57 1 43.75 208 ARG A CA 1
ATOM 1602 C C . ARG A 1 208 ? -5.422 18.344 -11.703 1 43.75 208 ARG A C 1
ATOM 1604 O O . ARG A 1 208 ? -6.312 19.141 -12.016 1 43.75 208 ARG A O 1
ATOM 1611 N N . ARG A 1 209 ? -4.156 18.766 -11.914 1 37.78 209 ARG A N 1
ATOM 1612 C CA . ARG A 1 209 ? -3.971 19.453 -13.195 1 37.78 209 ARG A CA 1
ATOM 1613 C C . ARG A 1 209 ? -4.844 18.812 -14.273 1 37.78 209 ARG A C 1
ATOM 1615 O O . ARG A 1 209 ? -4.754 17.625 -14.531 1 37.78 209 ARG A O 1
ATOM 1622 N N . GLU A 1 210 ? -5.969 19.297 -14.469 1 37.88 210 GLU A N 1
ATOM 1623 C CA . GLU A 1 210 ? -6.586 19.047 -15.766 1 37.88 210 GLU A CA 1
ATOM 1624 C C . GLU A 1 210 ? -5.547 19.047 -16.875 1 37.88 210 GLU A C 1
ATOM 1626 O O . GLU A 1 210 ? -4.863 20.047 -17.094 1 37.88 210 GLU A O 1
ATOM 1631 N N . GLU A 1 211 ? -4.793 18.047 -17.109 1 32 211 GLU A N 1
ATOM 1632 C CA . GLU A 1 211 ? -4.184 17.953 -18.422 1 32 211 GLU A CA 1
ATOM 1633 C C . GLU A 1 211 ? -5.133 18.453 -19.516 1 32 211 GLU A C 1
ATOM 1635 O O . GLU A 1 211 ? -6.25 17.953 -19.656 1 32 211 GLU A O 1
ATOM 1640 N N . LYS A 1 212 ? -4.996 19.781 -19.875 1 38.19 212 LYS A N 1
ATOM 1641 C CA . LYS A 1 212 ? -5.648 20.266 -21.078 1 38.19 212 LYS A CA 1
ATOM 1642 C C . LYS A 1 212 ? -5.484 19.266 -22.234 1 38.19 212 LYS A C 1
ATOM 1644 O O . LYS A 1 212 ? -4.383 18.766 -22.469 1 38.19 212 LYS A O 1
ATOM 1649 N N . PRO A 1 213 ? -6.492 18.734 -22.703 1 33.22 213 PRO A N 1
ATOM 1650 C CA . PRO A 1 213 ? -6.316 18.047 -23.984 1 33.22 213 PRO A CA 1
ATOM 1651 C C . PRO A 1 213 ? -5.453 18.828 -24.969 1 33.22 213 PRO A C 1
ATOM 1653 O O . PRO A 1 213 ? -5.531 20.062 -25.016 1 33.22 213 PRO A O 1
ATOM 1656 N N . GLU A 1 214 ? -4.211 18.484 -25.266 1 29.38 214 GLU A N 1
ATOM 1657 C CA . GLU A 1 214 ? -3.602 19 -26.484 1 29.38 214 GLU A CA 1
ATOM 1658 C C . GLU A 1 214 ? -4.641 19.188 -27.594 1 29.38 214 GLU A C 1
ATOM 1660 O O . GLU A 1 214 ? -5.367 18.25 -27.922 1 29.38 214 GLU A O 1
ATOM 1665 N N . GLU A 1 215 ? -5.141 20.453 -27.938 1 24.88 215 GLU A N 1
ATOM 1666 C CA . GLU A 1 215 ? -5.508 20.688 -29.344 1 24.88 215 GLU A CA 1
ATOM 1667 C C . GLU A 1 215 ? -4.301 20.531 -30.266 1 24.88 215 GLU A C 1
ATOM 1669 O O . GLU A 1 215 ? -3.197 20.969 -29.922 1 24.88 215 GLU A O 1
ATOM 1674 N N . MET B 1 1 ? 10.852 -12.297 -19.438 1 43.31 1 MET B N 1
ATOM 1675 C CA . MET B 1 1 ? 9.844 -11.391 -18.891 1 43.31 1 MET B CA 1
ATOM 1676 C C . MET B 1 1 ? 10.359 -9.953 -18.891 1 43.31 1 MET B C 1
ATOM 1678 O O . MET B 1 1 ? 11.531 -9.711 -18.578 1 43.31 1 MET B O 1
ATOM 1682 N N . PRO B 1 2 ? 9.695 -9.172 -19.328 1 49.16 2 PRO B N 1
ATOM 1683 C CA . PRO B 1 2 ? 10.281 -7.844 -19.156 1 49.16 2 PRO B CA 1
ATOM 1684 C C . PRO B 1 2 ? 10.523 -7.484 -17.703 1 49.16 2 PRO B C 1
ATOM 1686 O O . PRO B 1 2 ? 9.672 -7.75 -16.844 1 49.16 2 PRO B O 1
ATOM 1689 N N . MET B 1 3 ? 11.742 -7.727 -17.266 1 54.62 3 MET B N 1
ATOM 1690 C CA . MET B 1 3 ? 12.18 -7.246 -15.961 1 54.62 3 MET B CA 1
ATOM 1691 C C . MET B 1 3 ? 11.5 -5.926 -15.617 1 54.62 3 MET B C 1
ATOM 1693 O O . MET B 1 3 ? 11.359 -5.051 -16.469 1 54.62 3 MET B O 1
ATOM 1697 N N . PRO B 1 4 ? 10.742 -6.047 -14.555 1 54.78 4 PRO B N 1
ATOM 1698 C CA . PRO B 1 4 ? 10.094 -4.781 -14.203 1 54.78 4 PRO B CA 1
ATOM 1699 C C . PRO B 1 4 ? 11.039 -3.584 -14.312 1 54.78 4 PRO B C 1
ATOM 1701 O O . PRO B 1 4 ? 12.242 -3.717 -14.086 1 54.78 4 PRO B O 1
ATOM 1704 N N . GLU B 1 5 ? 10.57 -2.641 -14.969 1 61.75 5 GLU B N 1
ATOM 1705 C CA . GLU B 1 5 ? 11.305 -1.378 -14.984 1 61.75 5 GLU B CA 1
ATOM 1706 C C . GLU B 1 5 ? 11.469 -0.813 -13.578 1 61.75 5 GLU B C 1
ATOM 1708 O O . GLU B 1 5 ? 10.633 -1.048 -12.703 1 61.75 5 GLU B O 1
ATOM 1713 N N . GLU B 1 6 ? 12.602 -0.428 -13.312 1 65.12 6 GLU B N 1
ATOM 1714 C CA . GLU B 1 6 ? 12.961 0.142 -12.016 1 65.12 6 GLU B CA 1
ATOM 1715 C C . GLU B 1 6 ? 11.906 1.134 -11.539 1 65.12 6 GLU B C 1
ATOM 1717 O O . GLU B 1 6 ? 11.789 1.396 -10.336 1 65.12 6 GLU B O 1
ATOM 1722 N N . ASP B 1 7 ? 11.094 1.527 -12.461 1 75.06 7 ASP B N 1
ATOM 1723 C CA . ASP B 1 7 ? 10.172 2.596 -12.078 1 75.06 7 ASP B CA 1
ATOM 1724 C C . ASP B 1 7 ? 8.797 2.037 -11.727 1 75.06 7 ASP B C 1
ATOM 1726 O O . ASP B 1 7 ? 7.875 2.793 -11.406 1 75.06 7 ASP B O 1
ATOM 1730 N N . ARG B 1 8 ? 8.805 0.747 -11.656 1 84.5 8 ARG B N 1
ATOM 1731 C CA . ARG B 1 8 ? 7.527 0.13 -11.312 1 84.5 8 ARG B CA 1
ATOM 1732 C C . ARG B 1 8 ? 7.27 0.21 -9.805 1 84.5 8 ARG B C 1
ATOM 1734 O O . ARG B 1 8 ? 8.211 0.216 -9.008 1 84.5 8 ARG B O 1
ATOM 1741 N N . ALA B 1 9 ? 6.047 0.236 -9.477 1 90.5 9 ALA B N 1
ATOM 1742 C CA . ALA B 1 9 ? 5.656 0.288 -8.07 1 90.5 9 ALA B CA 1
ATOM 1743 C C . ALA B 1 9 ? 6.125 -0.958 -7.328 1 90.5 9 ALA B C 1
ATOM 1745 O O . ALA B 1 9 ? 6.078 -2.066 -7.867 1 90.5 9 ALA B O 1
ATOM 1746 N N . SER B 1 10 ? 6.531 -0.755 -6.129 1 94.44 10 SER B N 1
ATOM 1747 C CA . SER B 1 10 ? 7.023 -1.846 -5.293 1 94.44 10 SER B CA 1
ATOM 1748 C C . SER B 1 10 ? 5.992 -2.963 -5.18 1 94.44 10 SER B C 1
ATOM 1750 O O . SER B 1 10 ? 6.348 -4.145 -5.164 1 94.44 10 SER B O 1
ATOM 1752 N N . SER B 1 11 ? 4.699 -2.607 -5.148 1 92.81 11 SER B N 1
ATOM 1753 C CA . SER B 1 11 ? 3.646 -3.602 -4.98 1 92.81 11 SER B CA 1
ATOM 1754 C C . SER B 1 11 ? 3.602 -4.566 -6.164 1 92.81 11 SER B C 1
ATOM 1756 O O . SER B 1 11 ? 3.338 -5.758 -5.988 1 92.81 11 SER B O 1
ATOM 1758 N N . ILE B 1 12 ? 3.902 -4.082 -7.305 1 91.75 12 ILE B N 1
ATOM 1759 C CA . ILE B 1 12 ? 3.875 -4.91 -8.508 1 91.75 12 ILE B CA 1
ATOM 1760 C C . ILE B 1 12 ? 5.082 -5.844 -8.516 1 91.75 12 ILE B C 1
ATOM 1762 O O . ILE B 1 12 ? 4.949 -7.039 -8.789 1 91.75 12 ILE B O 1
ATOM 1766 N N . ILE B 1 13 ? 6.188 -5.277 -8.203 1 94.69 13 ILE B N 1
ATOM 1767 C CA . ILE B 1 13 ? 7.41 -6.07 -8.195 1 94.69 13 ILE B CA 1
ATOM 1768 C C . ILE B 1 13 ? 7.301 -7.18 -7.148 1 94.69 13 ILE B C 1
ATOM 1770 O O . ILE B 1 13 ? 7.691 -8.32 -7.402 1 94.69 13 ILE B O 1
ATOM 1774 N N . LEU B 1 14 ? 6.75 -6.848 -6.039 1 96.5 14 LEU B N 1
ATOM 1775 C CA . LEU B 1 14 ? 6.578 -7.82 -4.969 1 96.5 14 LEU B CA 1
ATOM 1776 C C . LEU B 1 14 ? 5.625 -8.93 -5.395 1 96.5 14 LEU B C 1
ATOM 1778 O O . LEU B 1 14 ? 5.855 -10.102 -5.09 1 96.5 14 LEU B O 1
ATOM 1782 N N . ARG B 1 15 ? 4.629 -8.57 -6.113 1 95.19 15 ARG B N 1
ATOM 1783 C CA . ARG B 1 15 ? 3.68 -9.562 -6.602 1 95.19 15 ARG B CA 1
ATOM 1784 C C . ARG B 1 15 ? 4.352 -10.531 -7.57 1 95.19 15 ARG B C 1
ATOM 1786 O O . ARG B 1 15 ? 4.172 -11.742 -7.465 1 95.19 15 ARG B O 1
ATOM 1793 N N . ASP B 1 16 ? 5.086 -10 -8.453 1 94.31 16 ASP B N 1
ATOM 1794 C CA . ASP B 1 16 ? 5.797 -10.828 -9.422 1 94.31 16 ASP B CA 1
ATOM 1795 C C . ASP B 1 16 ? 6.809 -11.742 -8.734 1 94.31 16 ASP B C 1
ATOM 1797 O O . ASP B 1 16 ? 6.934 -12.914 -9.086 1 94.31 16 ASP B O 1
ATOM 1801 N N . ALA B 1 17 ? 7.488 -11.133 -7.809 1 96.88 17 ALA B N 1
ATOM 1802 C CA . ALA B 1 17 ? 8.492 -11.898 -7.074 1 96.88 17 ALA B CA 1
ATOM 1803 C C . ALA B 1 17 ? 7.84 -13.031 -6.281 1 96.88 17 ALA B C 1
ATOM 1805 O O . ALA B 1 17 ? 8.375 -14.141 -6.223 1 96.88 17 ALA B O 1
ATOM 1806 N N . ARG B 1 18 ? 6.727 -12.742 -5.695 1 97.31 18 ARG B N 1
ATOM 1807 C CA . ARG B 1 18 ? 6.004 -13.75 -4.926 1 97.31 18 ARG B CA 1
ATOM 1808 C C . ARG B 1 18 ? 5.574 -14.914 -5.812 1 97.31 18 ARG B C 1
ATOM 1810 O O . ARG B 1 18 ? 5.723 -16.078 -5.434 1 97.31 18 ARG B O 1
ATOM 1817 N N . TYR B 1 19 ? 5.09 -14.562 -6.98 1 97.38 19 TYR B N 1
ATOM 1818 C CA . TYR B 1 19 ? 4.727 -15.602 -7.941 1 97.38 19 TYR B CA 1
ATOM 1819 C C . TYR B 1 19 ? 5.934 -16.469 -8.289 1 97.38 19 TYR B C 1
ATOM 1821 O O . TYR B 1 19 ? 5.855 -17.703 -8.25 1 97.38 19 TYR B O 1
ATOM 1829 N N . HIS B 1 20 ? 6.953 -15.812 -8.664 1 97.44 20 HIS B N 1
ATOM 1830 C CA . HIS B 1 20 ? 8.164 -16.516 -9.062 1 97.44 20 HIS B CA 1
ATOM 1831 C C . HIS B 1 20 ? 8.672 -17.422 -7.938 1 97.44 20 HIS B C 1
ATOM 1833 O O . HIS B 1 20 ? 8.961 -18.594 -8.164 1 97.44 20 HIS B O 1
ATOM 1839 N N . ARG B 1 21 ? 8.75 -16.875 -6.758 1 97.88 21 ARG B N 1
ATOM 1840 C CA . ARG B 1 21 ? 9.227 -17.625 -5.602 1 97.88 21 ARG B CA 1
ATOM 1841 C C . ARG B 1 21 ? 8.383 -18.875 -5.367 1 97.88 21 ARG B C 1
ATOM 1843 O O . ARG B 1 21 ? 8.922 -19.969 -5.18 1 97.88 21 ARG B O 1
ATOM 1850 N N . ALA B 1 22 ? 7.09 -18.656 -5.426 1 97.56 22 ALA B N 1
ATOM 1851 C CA . ALA B 1 22 ? 6.191 -19.797 -5.223 1 97.56 22 ALA B CA 1
ATOM 1852 C C . ALA B 1 22 ? 6.352 -20.828 -6.332 1 97.56 22 ALA B C 1
ATOM 1854 O O . ALA B 1 22 ? 6.305 -22.031 -6.078 1 97.56 22 ALA B O 1
ATOM 1855 N N . SER B 1 23 ? 6.547 -20.344 -7.559 1 97.38 23 SER B N 1
ATOM 1856 C CA . SER B 1 23 ? 6.695 -21.219 -8.711 1 97.38 23 SER B CA 1
ATOM 1857 C C . SER B 1 23 ? 7.957 -22.078 -8.602 1 97.38 23 SER B C 1
ATOM 1859 O O . SER B 1 23 ? 7.91 -23.297 -8.789 1 97.38 23 SER B O 1
ATOM 1861 N N . VAL B 1 24 ? 9.039 -21.469 -8.281 1 97.56 24 VAL B N 1
ATOM 1862 C CA . VAL B 1 24 ? 10.289 -22.203 -8.227 1 97.56 24 VAL B CA 1
ATOM 1863 C C . VAL B 1 24 ? 10.281 -23.156 -7.023 1 97.56 24 VAL B C 1
ATOM 1865 O O . VAL B 1 24 ? 10.82 -24.266 -7.094 1 97.56 24 VAL B O 1
ATOM 1868 N N . LYS B 1 25 ? 9.664 -22.75 -5.961 1 96.75 25 LYS B N 1
ATOM 1869 C CA . LYS B 1 25 ? 9.609 -23.578 -4.754 1 96.75 25 LYS B CA 1
ATOM 1870 C C . LYS B 1 25 ? 8.797 -24.844 -4.988 1 96.75 25 LYS B C 1
ATOM 1872 O O . LYS B 1 25 ? 9.062 -25.891 -4.379 1 96.75 25 LYS B O 1
ATOM 1877 N N . ALA B 1 26 ? 7.848 -24.75 -5.863 1 95.06 26 ALA B N 1
ATOM 1878 C CA . ALA B 1 26 ? 6.91 -25.844 -6.113 1 95.06 26 ALA B CA 1
ATOM 1879 C C . ALA B 1 26 ? 7.555 -26.922 -6.969 1 95.06 26 ALA B C 1
ATOM 1881 O O . ALA B 1 26 ? 6.988 -28 -7.137 1 95.06 26 ALA B O 1
ATOM 1882 N N . ASP B 1 27 ? 8.695 -26.688 -7.562 1 93.56 27 ASP B N 1
ATOM 1883 C CA . ASP B 1 27 ? 9.445 -27.625 -8.383 1 93.56 27 ASP B CA 1
ATOM 1884 C C . ASP B 1 27 ? 10.742 -28.047 -7.688 1 93.56 27 ASP B C 1
ATOM 1886 O O . ASP B 1 27 ? 11.625 -27.219 -7.461 1 93.56 27 ASP B O 1
ATOM 1890 N N . PRO B 1 28 ? 10.828 -29.359 -7.387 1 92 28 PRO B N 1
ATOM 1891 C CA . PRO B 1 28 ? 12.023 -29.828 -6.68 1 92 28 PRO B CA 1
ATOM 1892 C C . PRO B 1 28 ? 13.32 -29.469 -7.406 1 92 28 PRO B C 1
ATOM 1894 O O . PRO B 1 28 ? 14.344 -29.234 -6.766 1 92 28 PRO B O 1
ATOM 1897 N N . ALA B 1 29 ? 13.305 -29.391 -8.727 1 93 29 ALA B N 1
ATOM 1898 C CA . ALA B 1 29 ? 14.508 -29.125 -9.516 1 93 29 ALA B CA 1
ATOM 1899 C C . ALA B 1 29 ? 14.984 -27.688 -9.32 1 93 29 ALA B C 1
ATOM 1901 O O . ALA B 1 29 ? 16.156 -27.375 -9.555 1 93 29 ALA B O 1
ATOM 1902 N N . THR B 1 30 ? 14.031 -26.797 -8.867 1 96.75 30 THR B N 1
ATOM 1903 C CA . THR B 1 30 ? 14.367 -25.375 -8.836 1 96.75 30 THR B CA 1
ATOM 1904 C C . THR B 1 30 ? 14.148 -24.781 -7.445 1 96.75 30 THR B C 1
ATOM 1906 O O . THR B 1 30 ? 14.336 -23.594 -7.23 1 96.75 30 THR B O 1
ATOM 1909 N N . ALA B 1 31 ? 13.797 -25.547 -6.422 1 96.75 31 ALA B N 1
ATOM 1910 C CA . ALA B 1 31 ? 13.375 -25.109 -5.098 1 96.75 31 ALA B CA 1
ATOM 1911 C C . ALA B 1 31 ? 14.469 -24.281 -4.422 1 96.75 31 ALA B C 1
ATOM 1913 O O . ALA B 1 31 ? 14.172 -23.344 -3.68 1 96.75 31 ALA B O 1
ATOM 1914 N N . HIS B 1 32 ? 15.734 -24.578 -4.73 1 96.19 32 HIS B N 1
ATOM 1915 C CA . HIS B 1 32 ? 16.859 -23.922 -4.09 1 96.19 3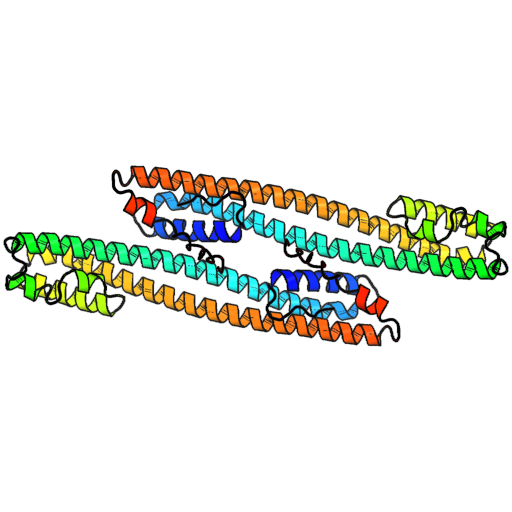2 HIS B CA 1
ATOM 1916 C C . HIS B 1 32 ? 16.969 -22.469 -4.531 1 96.19 32 HIS B C 1
ATOM 1918 O O . HIS B 1 32 ? 17.625 -21.656 -3.873 1 96.19 32 HIS B O 1
ATOM 1924 N N . LEU B 1 33 ? 16.297 -22.078 -5.605 1 97.12 33 LEU B N 1
ATOM 1925 C CA . LEU B 1 33 ? 16.359 -20.719 -6.137 1 97.12 33 LEU B CA 1
ATOM 1926 C C . LEU B 1 33 ? 15.453 -19.781 -5.344 1 97.12 33 LEU B C 1
ATOM 1928 O O . LEU B 1 33 ? 15.539 -18.562 -5.48 1 97.12 33 LEU B O 1
ATOM 1932 N N . ALA B 1 34 ? 14.609 -20.344 -4.465 1 97.62 34 ALA B N 1
ATOM 1933 C CA . ALA B 1 34 ? 13.594 -19.562 -3.768 1 97.62 34 ALA B CA 1
ATOM 1934 C C . ALA B 1 34 ? 14.219 -18.688 -2.682 1 97.62 34 ALA B C 1
ATOM 1936 O O . ALA B 1 34 ? 13.711 -17.609 -2.379 1 97.62 34 ALA B O 1
ATOM 1937 N N . GLU B 1 35 ? 15.32 -19.172 -2.1 1 95.31 35 GLU B N 1
ATOM 1938 C CA . GLU B 1 35 ? 15.891 -18.531 -0.92 1 95.31 35 GLU B CA 1
ATOM 1939 C C . GLU B 1 35 ? 16.344 -17.109 -1.234 1 95.31 35 GLU B C 1
ATOM 1941 O O . GLU B 1 35 ? 16.062 -16.172 -0.468 1 95.31 35 GLU B O 1
ATOM 1946 N N . ARG B 1 36 ? 17 -16.922 -2.346 1 90.69 36 ARG B N 1
ATOM 1947 C CA . ARG B 1 36 ? 17.5 -15.609 -2.734 1 90.69 36 ARG B CA 1
ATOM 1948 C C . ARG B 1 36 ? 16.359 -14.633 -2.947 1 90.69 36 ARG B C 1
ATOM 1950 O O . ARG B 1 36 ? 16.453 -13.461 -2.572 1 90.69 36 ARG B O 1
ATOM 1957 N N . ILE B 1 37 ? 15.312 -15.102 -3.486 1 97.19 37 ILE B N 1
ATOM 1958 C CA . ILE B 1 37 ? 14.156 -14.25 -3.752 1 97.19 37 ILE B CA 1
ATOM 1959 C C . ILE B 1 37 ? 13.469 -13.883 -2.436 1 97.19 37 ILE B C 1
ATOM 1961 O O . ILE B 1 37 ? 13.07 -12.734 -2.234 1 97.19 37 ILE B O 1
ATOM 1965 N N . GLU B 1 38 ? 13.43 -14.875 -1.549 1 97.12 38 GLU B N 1
ATOM 1966 C CA . GLU B 1 38 ? 12.781 -14.664 -0.261 1 97.12 38 GLU B CA 1
ATOM 1967 C C . GLU B 1 38 ? 13.453 -13.547 0.523 1 97.12 38 GLU B C 1
ATOM 1969 O O . GLU B 1 38 ? 12.773 -12.664 1.058 1 97.12 38 GLU B O 1
ATOM 1974 N N . SER B 1 39 ? 14.742 -13.547 0.554 1 96.75 39 SER B N 1
ATOM 1975 C CA . SER B 1 39 ? 15.5 -12.531 1.279 1 96.75 39 SER B CA 1
ATOM 1976 C C . SER B 1 39 ? 15.289 -11.148 0.67 1 96.75 39 SER B C 1
ATOM 1978 O O . SER B 1 39 ? 15.008 -10.188 1.385 1 96.75 39 SER B O 1
ATOM 1980 N N . ALA B 1 40 ? 15.383 -11.07 -0.623 1 97.75 40 ALA B N 1
ATOM 1981 C CA . ALA B 1 40 ? 15.227 -9.789 -1.307 1 97.75 40 ALA B CA 1
ATOM 1982 C C . ALA B 1 40 ? 13.797 -9.273 -1.2 1 97.75 40 ALA B C 1
ATOM 1984 O O . ALA B 1 40 ? 13.57 -8.07 -1.07 1 97.75 40 ALA B O 1
ATOM 1985 N N . GLU B 1 41 ? 12.844 -10.164 -1.258 1 97.75 41 GLU B N 1
ATOM 1986 C CA . GLU B 1 41 ? 11.438 -9.828 -1.089 1 97.75 41 GLU B CA 1
ATOM 1987 C C . GLU B 1 41 ? 11.18 -9.211 0.284 1 97.75 41 GLU B C 1
ATOM 1989 O O . GLU B 1 41 ? 10.492 -8.195 0.396 1 97.75 41 GLU B O 1
ATOM 1994 N N . ARG B 1 42 ? 11.727 -9.828 1.289 1 97.69 42 ARG B N 1
ATOM 1995 C CA . ARG B 1 42 ? 11.555 -9.328 2.65 1 97.69 42 ARG B CA 1
ATOM 1996 C C . ARG B 1 42 ? 12.156 -7.934 2.803 1 97.69 42 ARG B C 1
ATOM 1998 O O . ARG B 1 42 ? 11.539 -7.051 3.402 1 97.69 42 ARG B O 1
ATOM 2005 N N . THR B 1 43 ? 13.281 -7.77 2.223 1 98.31 43 THR B N 1
ATOM 2006 C CA . THR B 1 43 ? 13.945 -6.473 2.303 1 98.31 43 THR B CA 1
ATOM 2007 C C . THR B 1 43 ? 13.102 -5.387 1.654 1 98.31 43 THR B C 1
ATOM 2009 O O . THR B 1 43 ? 12.93 -4.301 2.219 1 98.31 43 THR B O 1
ATOM 2012 N N . LEU B 1 44 ? 12.523 -5.637 0.534 1 98.19 44 LEU B N 1
ATOM 2013 C CA . LEU B 1 44 ? 11.703 -4.648 -0.151 1 98.19 44 LEU B CA 1
ATOM 2014 C C . LEU B 1 44 ? 10.406 -4.391 0.614 1 98.19 44 LEU B C 1
ATOM 2016 O O . LEU B 1 44 ? 9.961 -3.248 0.721 1 98.19 44 LEU B O 1
ATOM 2020 N N . ARG B 1 45 ? 9.828 -5.477 1.116 1 98 45 ARG B N 1
ATOM 2021 C CA . ARG B 1 45 ? 8.609 -5.305 1.892 1 98 45 ARG B CA 1
ATOM 2022 C C . ARG B 1 45 ? 8.852 -4.414 3.105 1 98 45 ARG B C 1
ATOM 2024 O O . ARG B 1 45 ? 8.07 -3.494 3.373 1 98 45 ARG B O 1
ATOM 2031 N N . ASP B 1 46 ? 9.953 -4.684 3.809 1 98.19 46 ASP B N 1
ATOM 2032 C CA . ASP B 1 46 ? 10.305 -3.883 4.977 1 98.19 46 ASP B CA 1
ATOM 2033 C C . ASP B 1 46 ? 10.539 -2.422 4.594 1 98.19 46 ASP B C 1
ATOM 2035 O O . ASP B 1 46 ? 10.094 -1.512 5.293 1 98.19 46 ASP B O 1
ATOM 2039 N N . ALA B 1 47 ? 11.203 -2.229 3.512 1 98.44 47 ALA B N 1
ATOM 2040 C CA . ALA B 1 47 ? 11.492 -0.87 3.059 1 98.44 47 ALA B CA 1
ATOM 2041 C C . ALA B 1 47 ? 10.211 -0.145 2.648 1 98.44 47 ALA B C 1
ATOM 2043 O O . ALA B 1 47 ? 10.047 1.045 2.928 1 98.44 47 ALA B O 1
ATOM 2044 N N . ALA B 1 48 ? 9.328 -0.839 1.997 1 97.69 48 ALA B N 1
ATOM 2045 C CA . ALA B 1 48 ? 8.055 -0.26 1.587 1 97.69 48 ALA B CA 1
ATOM 2046 C C . ALA B 1 48 ? 7.211 0.126 2.799 1 97.69 48 ALA B C 1
ATOM 2048 O O . ALA B 1 48 ? 6.609 1.203 2.828 1 97.69 48 ALA B O 1
ATOM 2049 N N . ASP B 1 49 ? 7.23 -0.763 3.764 1 97.56 49 ASP B N 1
ATOM 2050 C CA . ASP B 1 49 ? 6.52 -0.48 5.008 1 97.56 49 ASP B CA 1
ATOM 2051 C C . ASP B 1 49 ? 7.105 0.742 5.711 1 97.56 49 ASP B C 1
ATOM 2053 O O . ASP B 1 49 ? 6.363 1.576 6.234 1 97.56 49 ASP B O 1
ATOM 2057 N N . ALA B 1 50 ? 8.375 0.834 5.688 1 98.56 50 ALA B N 1
ATOM 2058 C CA . ALA B 1 50 ? 9.047 1.979 6.293 1 98.56 50 ALA B CA 1
ATOM 2059 C C . ALA B 1 50 ? 8.703 3.271 5.559 1 98.56 50 ALA B C 1
ATOM 2061 O O . ALA B 1 50 ? 8.523 4.316 6.188 1 98.56 50 ALA B O 1
ATOM 2062 N N . THR B 1 51 ? 8.625 3.158 4.301 1 98.12 51 THR B N 1
ATOM 2063 C CA . THR B 1 51 ? 8.258 4.324 3.504 1 98.12 51 THR B CA 1
ATOM 2064 C C . THR B 1 51 ? 6.836 4.777 3.828 1 98.12 51 THR B C 1
ATOM 2066 O O . THR B 1 51 ? 6.586 5.969 4.012 1 98.12 51 THR B O 1
ATOM 2069 N N . ASP B 1 52 ? 5.934 3.838 3.918 1 97 52 ASP B N 1
ATOM 2070 C CA . ASP B 1 52 ? 4.551 4.16 4.258 1 97 52 ASP B CA 1
ATOM 2071 C C . ASP B 1 52 ? 4.461 4.824 5.629 1 97 52 ASP B C 1
ATOM 2073 O O . ASP B 1 52 ? 3.762 5.824 5.793 1 97 52 ASP B O 1
ATOM 2077 N N . ALA B 1 53 ? 5.238 4.32 6.527 1 97.81 53 ALA B N 1
ATOM 2078 C CA . ALA B 1 53 ? 5.25 4.879 7.879 1 97.81 53 ALA B CA 1
ATOM 2079 C C . ALA B 1 53 ? 5.816 6.293 7.879 1 97.81 53 ALA B C 1
ATOM 2081 O O . ALA B 1 53 ? 5.301 7.176 8.57 1 97.81 53 ALA B O 1
ATOM 2082 N N . ALA B 1 54 ? 6.855 6.453 7.133 1 98.62 54 ALA B N 1
ATOM 2083 C CA . ALA B 1 54 ? 7.473 7.773 7.051 1 98.62 54 ALA B CA 1
ATOM 2084 C C . ALA B 1 54 ? 6.527 8.789 6.41 1 98.62 54 ALA B C 1
ATOM 2086 O O . ALA B 1 54 ? 6.453 9.938 6.848 1 98.62 54 ALA B O 1
ATOM 2087 N N . GLU B 1 55 ? 5.84 8.359 5.406 1 98 55 GLU B N 1
ATOM 2088 C CA . GLU B 1 55 ? 4.871 9.227 4.742 1 98 55 GLU B CA 1
ATOM 2089 C C . GLU B 1 55 ? 3.729 9.602 5.684 1 98 55 GLU B C 1
ATOM 2091 O O . GLU B 1 55 ? 3.281 10.75 5.699 1 98 55 GLU B O 1
ATOM 2096 N N . ASP B 1 56 ? 3.312 8.664 6.457 1 97.5 56 ASP B N 1
ATOM 2097 C CA . ASP B 1 56 ? 2.277 8.922 7.449 1 97.5 56 ASP B CA 1
ATOM 2098 C C . ASP B 1 56 ? 2.734 9.977 8.453 1 97.5 56 ASP B C 1
ATOM 2100 O O . ASP B 1 56 ? 1.998 10.914 8.758 1 97.5 56 ASP B O 1
ATOM 2104 N N . ALA B 1 57 ? 3.939 9.805 8.867 1 98.38 57 ALA B N 1
ATOM 2105 C CA . ALA B 1 57 ? 4.5 10.742 9.828 1 98.38 57 ALA B CA 1
ATOM 2106 C C . ALA B 1 57 ? 4.625 12.141 9.227 1 98.38 57 ALA B C 1
ATOM 2108 O O . ALA B 1 57 ? 4.375 13.141 9.906 1 98.38 57 ALA B O 1
ATOM 2109 N N . ARG B 1 58 ? 4.961 12.148 8.008 1 98.5 58 ARG B N 1
ATOM 2110 C CA . ARG B 1 58 ? 5.117 13.414 7.309 1 98.5 58 ARG B CA 1
ATOM 2111 C C . ARG B 1 58 ? 3.781 14.148 7.199 1 98.5 58 ARG B C 1
ATOM 2113 O O . ARG B 1 58 ? 3.713 15.359 7.418 1 98.5 58 ARG B O 1
ATOM 2120 N N . VAL B 1 59 ? 2.785 13.391 6.891 1 97.75 59 VAL B N 1
ATOM 2121 C CA . VAL B 1 59 ? 1.449 13.969 6.758 1 97.75 59 VAL B CA 1
ATOM 2122 C C . VAL B 1 59 ? 0.991 14.523 8.102 1 97.75 59 VAL B C 1
ATOM 2124 O O . VAL B 1 59 ? 0.47 15.641 8.172 1 97.75 59 VAL B O 1
ATOM 2127 N N . GLU B 1 60 ? 1.222 13.828 9.125 1 98.19 60 GLU B N 1
ATOM 2128 C CA . GLU B 1 60 ? 0.831 14.273 10.461 1 98.19 60 GLU B CA 1
ATOM 2129 C C . GLU B 1 60 ? 1.604 15.523 10.875 1 98.19 60 GLU B C 1
ATOM 2131 O O . GLU B 1 60 ? 1.018 16.469 11.383 1 98.19 60 GLU B O 1
ATOM 2136 N N . ALA B 1 61 ? 2.869 15.453 10.602 1 98.5 61 ALA B N 1
ATOM 2137 C CA . ALA B 1 61 ? 3.707 16.594 10.945 1 98.5 61 ALA B CA 1
ATOM 2138 C C . ALA B 1 61 ? 3.268 17.844 10.188 1 98.5 61 ALA B C 1
ATOM 2140 O O . ALA B 1 61 ? 3.244 18.938 10.742 1 98.5 61 ALA B O 1
ATOM 2141 N N . TYR B 1 62 ? 2.924 17.656 8.969 1 98.06 62 TYR B N 1
ATOM 2142 C CA . TYR B 1 62 ? 2.48 18.781 8.156 1 98.06 62 TYR B CA 1
ATOM 2143 C C . TYR B 1 62 ? 1.176 19.359 8.688 1 98.06 62 TYR B C 1
ATOM 2145 O O . TYR B 1 62 ? 1.022 20.578 8.781 1 98.06 62 TYR B O 1
ATOM 2153 N N . ALA B 1 63 ? 0.308 18.484 8.992 1 97.75 63 ALA B N 1
ATOM 2154 C CA . ALA B 1 63 ? -0.961 18.938 9.555 1 97.75 63 ALA B CA 1
ATOM 2155 C C . ALA B 1 63 ? -0.737 19.766 10.82 1 97.75 63 ALA B C 1
ATOM 2157 O O . ALA B 1 63 ? -1.355 20.812 11 1 97.75 63 ALA B O 1
ATOM 2158 N N . ARG B 1 64 ? 0.151 19.359 11.68 1 97.62 64 ARG B N 1
ATOM 2159 C CA . ARG B 1 64 ? 0.472 20.062 12.906 1 97.62 64 ARG B CA 1
ATOM 2160 C C . ARG B 1 64 ? 1.094 21.422 12.602 1 97.62 64 ARG B C 1
ATOM 2162 O O . ARG B 1 64 ? 0.787 22.422 13.273 1 97.62 64 ARG B O 1
ATOM 2169 N N . LEU B 1 65 ? 1.91 21.422 11.617 1 97.75 65 LEU B N 1
ATOM 2170 C CA . LEU B 1 65 ? 2.545 22.672 11.203 1 97.75 65 LEU B CA 1
ATOM 2171 C C . LEU B 1 65 ? 1.503 23.688 10.727 1 97.75 65 LEU B C 1
ATOM 2173 O O . LEU B 1 65 ? 1.511 24.844 11.148 1 97.75 65 LEU B O 1
ATOM 2177 N N . VAL B 1 66 ? 0.626 23.188 9.906 1 96.19 66 VAL B N 1
ATOM 2178 C CA . VAL B 1 66 ? -0.403 24.062 9.344 1 96.19 66 VAL B CA 1
ATOM 2179 C C . VAL B 1 66 ? -1.251 24.656 10.477 1 96.19 66 VAL B C 1
ATOM 2181 O O . VAL B 1 66 ? -1.541 25.844 10.484 1 96.19 66 VAL B O 1
ATOM 2184 N N . ARG B 1 67 ? -1.563 23.844 11.445 1 96.19 67 ARG B N 1
ATOM 2185 C CA . ARG B 1 67 ? -2.391 24.312 12.555 1 96.19 67 ARG B CA 1
ATOM 2186 C C . ARG B 1 67 ? -1.626 25.281 13.438 1 96.19 67 ARG B C 1
ATOM 2188 O O . ARG B 1 67 ? -2.168 26.312 13.852 1 96.19 67 ARG B O 1
ATOM 2195 N N . ALA B 1 68 ? -0.426 24.953 13.703 1 96.38 68 ALA B N 1
ATOM 2196 C CA . ALA B 1 68 ? 0.404 25.828 14.531 1 96.38 68 ALA B CA 1
ATOM 2197 C C . ALA B 1 68 ? 0.587 27.203 13.883 1 96.38 68 ALA B C 1
ATOM 2199 O O . ALA B 1 68 ? 0.498 28.234 14.547 1 96.38 68 ALA B O 1
ATOM 2200 N N . ASP B 1 69 ? 0.812 27.141 12.609 1 95.69 69 ASP B N 1
ATOM 2201 C CA . ASP B 1 69 ? 0.959 28.375 11.852 1 95.69 69 ASP B CA 1
ATOM 2202 C C . ASP B 1 69 ? -0.326 29.203 11.891 1 95.69 69 ASP B C 1
ATOM 2204 O O . ASP B 1 69 ? -0.286 30.406 12.109 1 95.69 69 ASP B O 1
ATOM 2208 N N . PHE B 1 70 ? -1.353 28.547 11.758 1 94.12 70 PHE B N 1
ATOM 2209 C CA . PHE B 1 70 ? -2.65 29.219 11.789 1 94.12 70 PHE B CA 1
ATOM 2210 C C . PHE B 1 70 ? -2.889 29.891 13.133 1 94.12 70 PHE B C 1
ATOM 2212 O O . PHE B 1 70 ? -3.33 31.047 13.188 1 94.12 70 PHE B O 1
ATOM 2219 N N . GLN B 1 71 ? -2.625 29.219 14.156 1 94 71 GLN B N 1
ATOM 2220 C CA . GLN B 1 71 ? -2.852 29.75 15.5 1 94 71 GLN B CA 1
ATOM 2221 C C . GLN B 1 71 ? -1.955 30.953 15.773 1 94 71 GLN B C 1
ATOM 2223 O O . GLN B 1 71 ? -2.404 31.953 16.328 1 9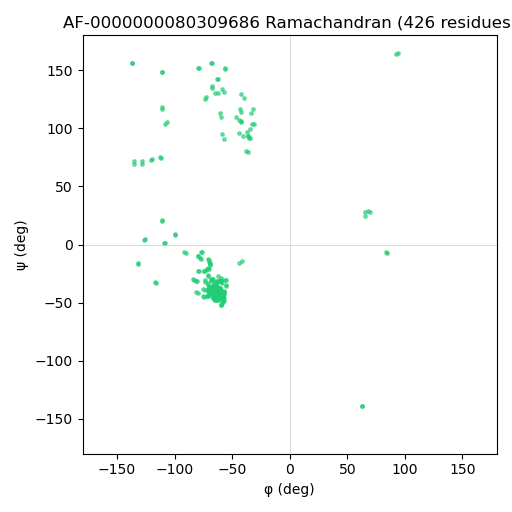4 71 GLN B O 1
ATOM 2228 N N . SER B 1 72 ? -0.754 30.859 15.328 1 95.88 72 SER B N 1
ATOM 2229 C CA . SER B 1 72 ? 0.162 31.984 15.469 1 95.88 72 SER B CA 1
ATOM 2230 C C . SER B 1 72 ? -0.328 33.188 14.68 1 95.88 72 SER B C 1
ATOM 2232 O O . SER B 1 72 ? -0.37 34.312 15.203 1 95.88 72 SER B O 1
ATOM 2234 N N . ASP B 1 73 ? -0.758 32.938 13.516 1 95.38 73 ASP B N 1
ATOM 2235 C CA . ASP B 1 73 ? -1.258 34 12.648 1 95.38 73 ASP B CA 1
ATOM 2236 C C . ASP B 1 73 ? -2.484 34.688 13.266 1 95.38 73 ASP B C 1
ATOM 2238 O O . ASP B 1 73 ? -2.605 35.906 13.234 1 95.38 73 ASP B O 1
ATOM 2242 N N . GLN B 1 74 ? -3.322 33.906 13.812 1 93.75 74 GLN B N 1
ATOM 2243 C CA . GLN B 1 74 ? -4.527 34.438 14.43 1 93.75 74 GLN B CA 1
ATOM 2244 C C . GLN B 1 74 ? -4.188 35.344 15.609 1 93.75 74 GLN B C 1
ATOM 2246 O O . GLN B 1 74 ? -4.781 36.406 15.766 1 93.75 74 GLN B O 1
ATOM 2251 N N . GLN B 1 75 ? -3.238 34.906 16.375 1 95.88 75 GLN B N 1
ATOM 2252 C CA . GLN B 1 75 ? -2.828 35.719 17.531 1 95.88 75 GLN B CA 1
ATOM 2253 C C . GLN B 1 75 ? -2.178 37.031 17.078 1 95.88 75 GLN B C 1
ATOM 2255 O O . GLN B 1 75 ? -2.402 38.062 17.688 1 95.88 75 GLN B O 1
ATOM 2260 N N . ILE B 1 76 ? -1.43 36.938 16.031 1 96.81 76 ILE B N 1
ATOM 2261 C CA . ILE B 1 76 ? -0.799 38.125 15.477 1 96.81 76 ILE B CA 1
ATOM 2262 C C . ILE B 1 76 ? -1.871 39.125 15.008 1 96.81 76 ILE B C 1
ATOM 2264 O O . ILE B 1 76 ? -1.798 40.312 15.289 1 96.81 76 ILE B O 1
ATOM 2268 N N . ARG B 1 77 ? -2.865 38.625 14.406 1 96.44 77 ARG B N 1
ATOM 2269 C CA . ARG B 1 77 ? -3.945 39.469 13.906 1 96.44 77 ARG B CA 1
ATOM 2270 C C . ARG B 1 77 ? -4.73 40.094 15.055 1 96.44 77 ARG B C 1
ATOM 2272 O O . ARG B 1 77 ? -5.125 41.25 14.977 1 96.44 77 ARG B O 1
ATOM 2279 N N . GLU B 1 78 ? -4.914 39.312 16.016 1 95.94 78 GLU B N 1
ATOM 2280 C CA . GLU B 1 78 ? -5.609 39.844 17.203 1 95.94 78 GLU B CA 1
ATOM 2281 C C . GLU B 1 78 ? -4.828 40.969 17.844 1 95.94 78 GLU B C 1
ATOM 2283 O O . GLU B 1 78 ? -5.395 42.031 18.172 1 95.94 78 GLU B O 1
ATOM 2288 N N . ILE B 1 79 ? -3.547 40.781 17.969 1 96.62 79 ILE B N 1
ATOM 2289 C CA . ILE B 1 79 ? -2.695 41.812 18.562 1 96.62 79 ILE B CA 1
ATOM 2290 C C . ILE B 1 79 ? -2.668 43.062 17.672 1 96.62 79 ILE B C 1
ATOM 2292 O O . ILE B 1 79 ? -2.676 44.188 18.156 1 96.62 79 ILE B O 1
ATOM 2296 N N . ASP B 1 80 ? -2.643 42.812 16.391 1 96.44 80 ASP B N 1
ATOM 2297 C CA . ASP B 1 80 ? -2.691 43.906 15.445 1 96.44 80 ASP B CA 1
ATOM 2298 C C . ASP B 1 80 ? -3.949 44.75 15.648 1 96.44 80 ASP B C 1
ATOM 2300 O O . ASP B 1 80 ? -3.879 46 15.688 1 96.44 80 ASP B O 1
ATOM 2304 N N . LEU B 1 81 ? -5.086 44.094 15.812 1 96.44 81 LEU B N 1
ATOM 2305 C CA . LEU B 1 81 ? -6.355 44.781 16.016 1 96.44 81 LEU B CA 1
ATOM 2306 C C . LEU B 1 81 ? -6.348 45.594 17.312 1 96.44 81 LEU B C 1
ATOM 2308 O O . LEU B 1 81 ? -6.785 46.719 17.344 1 96.44 81 LEU B O 1
ATOM 2312 N N . LEU B 1 82 ? -5.805 45.031 18.312 1 96.81 82 LEU B N 1
ATOM 2313 C CA . LEU B 1 82 ? -5.754 45.688 19.625 1 96.81 82 LEU B CA 1
ATOM 2314 C C . LEU B 1 82 ? -4.777 46.844 19.609 1 96.81 82 LEU B C 1
ATOM 2316 O O . LEU B 1 82 ? -5.051 47.906 20.188 1 96.81 82 LEU B O 1
ATOM 2320 N N . LEU B 1 83 ? -3.676 46.656 18.938 1 97 83 LEU B N 1
ATOM 2321 C CA . LEU B 1 83 ? -2.68 47.688 18.797 1 97 83 LEU B CA 1
ATOM 2322 C C . LEU B 1 83 ? -3.248 48.875 18.031 1 97 83 LEU B C 1
ATOM 2324 O O . LEU B 1 83 ? -3.057 50.031 18.422 1 97 83 LEU B O 1
ATOM 2328 N N . LEU B 1 84 ? -3.98 48.594 17 1 96.44 84 LEU B N 1
ATOM 2329 C CA . LEU B 1 84 ? -4.598 49.656 16.203 1 96.44 84 LEU B CA 1
ATOM 2330 C C . LEU B 1 84 ? -5.609 50.438 17.016 1 96.44 84 LEU B C 1
ATOM 2332 O O . LEU B 1 84 ? -5.699 51.656 16.891 1 96.44 84 LEU B O 1
ATOM 2336 N N . ALA B 1 85 ? -6.305 49.719 17.797 1 96.38 85 ALA B N 1
ATOM 2337 C CA . ALA B 1 85 ? -7.262 50.375 18.672 1 96.38 85 ALA B CA 1
ATOM 2338 C C . ALA B 1 85 ? -6.551 51.281 19.672 1 96.38 85 ALA B C 1
ATOM 2340 O O . ALA B 1 85 ? -7.023 52.406 19.953 1 96.38 85 ALA B O 1
ATOM 2341 N N . ALA B 1 86 ? -5.414 50.906 20.125 1 95.62 86 ALA B N 1
ATOM 2342 C CA . ALA B 1 86 ? -4.668 51.625 21.141 1 95.62 86 ALA B CA 1
ATOM 2343 C C . ALA B 1 86 ? -4.062 52.906 20.562 1 95.62 86 ALA B C 1
ATOM 2345 O O . ALA B 1 86 ? -3.82 53.875 21.297 1 95.62 86 ALA B O 1
ATOM 2346 N N . VAL B 1 87 ? -3.91 52.938 19.234 1 95.88 87 VAL B N 1
ATOM 2347 C CA . VAL B 1 87 ? -3.238 54.062 18.641 1 95.88 87 VAL B CA 1
ATOM 2348 C C . VAL B 1 87 ? -4.238 54.906 17.828 1 95.88 87 VAL B C 1
ATOM 2350 O O . VAL B 1 87 ? -3.855 55.625 16.922 1 95.88 87 VAL B O 1
ATOM 2353 N N . GLY B 1 88 ? -5.465 54.812 18.078 1 95.06 88 GLY B N 1
ATOM 2354 C CA . GLY B 1 88 ? -6.496 55.594 17.422 1 95.06 88 GLY B CA 1
ATOM 2355 C C . GLY B 1 88 ? -6.684 55.25 15.953 1 95.06 88 GLY B C 1
ATOM 2356 O O . GLY B 1 88 ? -6.902 56.125 15.125 1 95.06 88 GLY B O 1
ATOM 2357 N N . ARG B 1 89 ? -6.391 53.906 15.523 1 94.56 89 ARG B N 1
ATOM 2358 C CA . ARG B 1 89 ? -6.609 53.344 14.203 1 94.56 89 ARG B CA 1
ATOM 2359 C C . ARG B 1 89 ? -5.73 54 13.156 1 94.56 89 ARG B C 1
ATOM 2361 O O . ARG B 1 89 ? -6.152 54.188 12.008 1 94.56 89 ARG B O 1
ATOM 2368 N N . ASP B 1 90 ? -4.625 54.531 13.656 1 93.62 90 ASP B N 1
ATOM 2369 C CA . ASP B 1 90 ? -3.652 55.156 12.758 1 93.62 90 ASP B CA 1
ATOM 2370 C C . ASP B 1 90 ? -2.41 54.281 12.602 1 93.62 90 ASP B C 1
ATOM 2372 O O . ASP B 1 90 ? -1.557 54.25 13.492 1 93.62 90 ASP B O 1
ATOM 2376 N N . ARG B 1 91 ? -2.275 53.625 11.484 1 93.5 91 ARG B N 1
ATOM 2377 C CA . ARG B 1 91 ? -1.161 52.719 11.227 1 93.5 91 ARG B CA 1
ATOM 2378 C C . ARG B 1 91 ? 0.141 53.469 11.039 1 93.5 91 ARG B C 1
ATOM 2380 O O . ARG B 1 91 ? 1.225 52.875 11.055 1 93.5 91 ARG B O 1
ATOM 2387 N N . SER B 1 92 ? -0.015 54.812 10.875 1 93.31 92 SER B N 1
ATOM 2388 C CA . SER B 1 92 ? 1.171 55.625 10.688 1 93.31 92 SER B CA 1
ATOM 2389 C C . SER B 1 92 ? 1.706 56.156 12.016 1 93.31 92 SER B C 1
ATOM 2391 O O . SER B 1 92 ? 2.791 56.719 12.07 1 93.31 92 SER B O 1
ATOM 2393 N N . SER B 1 93 ? 0.988 55.938 13.07 1 95.06 93 SER B N 1
ATOM 2394 C CA . SER B 1 93 ? 1.43 56.375 14.383 1 95.06 93 SER B CA 1
ATOM 2395 C C . SER B 1 93 ? 2.795 55.812 14.734 1 95.06 93 SER B C 1
ATOM 2397 O O . SER B 1 93 ? 3.133 54.688 14.32 1 95.06 93 SER B O 1
ATOM 2399 N N . ALA B 1 94 ? 3.545 56.5 15.523 1 94.38 94 ALA B N 1
ATOM 2400 C CA . ALA B 1 94 ? 4.875 56.062 15.945 1 94.38 94 ALA B CA 1
ATOM 2401 C C . ALA B 1 94 ? 4.812 54.781 16.734 1 94.38 94 ALA B C 1
ATOM 2403 O O . ALA B 1 94 ? 5.688 53.906 16.594 1 94.38 94 ALA B O 1
ATOM 2404 N N . GLY B 1 95 ? 3.789 54.656 17.547 1 94.25 95 GLY B N 1
ATOM 2405 C CA . GLY B 1 95 ? 3.627 53.438 18.359 1 94.25 95 GLY B CA 1
ATOM 2406 C C . GLY B 1 95 ? 3.371 52.188 17.516 1 94.25 95 GLY B C 1
ATOM 2407 O O . GLY B 1 95 ? 3.969 51.156 17.766 1 94.25 95 GLY B O 1
ATOM 2408 N N . TYR B 1 96 ? 2.48 52.375 16.609 1 96.5 96 TYR B N 1
ATOM 2409 C CA . TYR B 1 96 ? 2.18 51.25 15.719 1 96.5 96 TYR B CA 1
ATOM 2410 C C . TYR B 1 96 ? 3.406 50.844 14.906 1 96.5 96 TYR B C 1
ATOM 2412 O O . TYR B 1 96 ? 3.76 49.656 14.844 1 96.5 96 TYR B O 1
ATOM 2420 N N . ARG B 1 97 ? 4.133 51.781 14.281 1 96.25 97 ARG B N 1
ATOM 2421 C CA . ARG B 1 97 ? 5.281 51.531 13.414 1 96.25 97 ARG B CA 1
ATOM 2422 C C . ARG B 1 97 ? 6.445 50.938 14.203 1 96.25 97 ARG B C 1
ATOM 2424 O O . ARG B 1 97 ? 7.227 50.156 13.664 1 96.25 97 ARG B O 1
ATOM 2431 N N . ALA B 1 98 ? 6.547 51.312 15.422 1 95.88 98 ALA B N 1
ATOM 2432 C CA . ALA B 1 98 ? 7.594 50.75 16.266 1 95.88 98 ALA B CA 1
ATOM 2433 C C . ALA B 1 98 ? 7.363 49.25 16.516 1 95.88 98 ALA B C 1
ATOM 2435 O O . ALA B 1 98 ? 8.312 48.469 16.531 1 95.88 98 ALA B O 1
ATOM 2436 N N . CYS B 1 99 ? 6.113 48.875 16.703 1 96.62 99 CYS B N 1
ATOM 2437 C CA . CYS B 1 99 ? 5.762 47.5 17.016 1 96.62 99 CYS B CA 1
ATOM 2438 C C . CYS B 1 99 ? 5.727 46.656 15.75 1 96.62 99 CYS B C 1
ATOM 2440 O O . CYS B 1 99 ? 6.152 45.5 15.758 1 96.62 99 CYS B O 1
ATOM 2442 N N . LEU B 1 100 ? 5.215 47.156 14.719 1 96.31 100 LEU B N 1
ATOM 2443 C CA . LEU B 1 100 ? 5.078 46.438 13.445 1 96.31 100 LEU B CA 1
ATOM 2444 C C . LEU B 1 100 ? 5.668 47.281 12.305 1 96.31 100 LEU B C 1
ATOM 2446 O O . LEU B 1 100 ? 4.941 47.719 11.422 1 96.31 100 LEU B O 1
ATOM 2450 N N . PRO B 1 101 ? 7.02 47.344 12.336 1 92.69 101 PRO B N 1
ATOM 2451 C CA . PRO B 1 101 ? 7.672 48.25 11.367 1 92.69 101 PRO B CA 1
ATOM 2452 C C . PRO B 1 101 ? 7.395 47.844 9.922 1 92.69 101 PRO B C 1
ATOM 2454 O O . PRO B 1 101 ? 7.34 48.688 9.039 1 92.69 101 PRO B O 1
ATOM 2457 N N . ARG B 1 102 ? 7.141 46.562 9.656 1 89.94 102 ARG B N 1
ATOM 2458 C CA . ARG B 1 102 ? 6.918 46.094 8.289 1 89.94 102 ARG B CA 1
ATOM 2459 C C . ARG B 1 102 ? 5.457 45.719 8.07 1 89.94 102 ARG B C 1
ATOM 2461 O O . ARG B 1 102 ? 5.098 45.219 7.012 1 89.94 102 ARG B O 1
ATOM 2468 N N . GLY B 1 103 ? 4.699 45.906 9.094 1 91.25 103 GLY B N 1
ATOM 2469 C CA . GLY B 1 103 ? 3.273 45.625 8.992 1 91.25 103 GLY B CA 1
ATOM 2470 C C . GLY B 1 103 ? 2.914 44.219 9.406 1 91.25 103 GLY B C 1
ATOM 2471 O O . GLY B 1 103 ? 3.785 43.344 9.492 1 91.25 103 GLY B O 1
ATOM 2472 N N . MET B 1 104 ? 1.667 44.062 9.633 1 93.31 104 MET B N 1
ATOM 2473 C CA . MET B 1 104 ? 1.128 42.781 10.109 1 93.31 104 MET B CA 1
ATOM 2474 C C . MET B 1 104 ? 1.224 41.719 9.023 1 93.31 104 MET B C 1
ATOM 2476 O O . MET B 1 104 ? 1.579 40.594 9.312 1 93.31 104 MET B O 1
ATOM 2480 N N . SER B 1 105 ? 0.964 42.062 7.836 1 94.81 105 SER B N 1
ATOM 2481 C CA . SER B 1 105 ? 0.943 41.094 6.734 1 94.81 105 SER B CA 1
ATOM 2482 C C . SER B 1 105 ? 2.312 40.469 6.527 1 94.81 105 SER B C 1
ATOM 2484 O O . SER B 1 105 ? 2.41 39.281 6.23 1 94.81 105 SER B O 1
ATOM 2486 N N . GLU B 1 106 ? 3.34 41.219 6.652 1 94.88 106 GLU B N 1
ATOM 2487 C CA . GLU B 1 106 ? 4.691 40.688 6.5 1 94.88 106 GLU B CA 1
ATOM 2488 C C . GLU B 1 106 ? 5.039 39.719 7.629 1 94.88 106 GLU B C 1
ATOM 2490 O O . GLU B 1 106 ? 5.68 38.719 7.398 1 94.88 106 GLU B O 1
ATOM 2495 N N . LEU B 1 107 ? 4.594 40.094 8.844 1 96.38 107 LEU B N 1
ATOM 2496 C CA . LEU B 1 107 ? 4.859 39.219 9.984 1 96.38 107 LEU B CA 1
ATOM 2497 C C . LEU B 1 107 ? 4.152 37.906 9.828 1 96.38 107 LEU B C 1
ATOM 2499 O O . LEU B 1 107 ? 4.746 36.844 10.078 1 96.38 107 LEU B O 1
ATOM 2503 N N . VAL B 1 108 ? 2.977 37.875 9.32 1 96.56 108 VAL B N 1
ATOM 2504 C CA . VAL B 1 108 ? 2.182 36.688 9.141 1 96.56 108 VAL B CA 1
ATOM 2505 C C . VAL B 1 108 ? 2.779 35.844 8.023 1 96.56 108 VAL B C 1
ATOM 2507 O O . VAL B 1 108 ? 2.707 34.594 8.062 1 96.56 108 VAL B O 1
ATOM 2510 N N . ALA B 1 109 ? 3.434 36.438 7.121 1 95.44 109 ALA B N 1
ATOM 2511 C CA . ALA B 1 109 ? 3.996 35.719 5.969 1 95.44 109 ALA B CA 1
ATOM 2512 C C . ALA B 1 109 ? 5.289 35 6.344 1 95.44 109 ALA B C 1
ATOM 2514 O O . ALA B 1 109 ? 5.723 34.094 5.645 1 95.44 109 ALA B O 1
ATOM 2515 N N . MET B 1 110 ? 5.926 35.469 7.383 1 94.44 110 MET B N 1
ATOM 2516 C CA . MET B 1 110 ? 7.16 34.844 7.836 1 94.44 110 MET B CA 1
ATOM 2517 C C . MET B 1 110 ? 6.879 33.438 8.383 1 94.44 110 MET B C 1
ATOM 2519 O O . MET B 1 110 ? 5.742 33.125 8.75 1 94.44 110 MET B O 1
ATOM 2523 N N . ARG B 1 111 ? 7.977 32.656 8.328 1 91.56 111 ARG B N 1
ATOM 2524 C CA . ARG B 1 111 ? 7.836 31.297 8.844 1 91.56 111 ARG B CA 1
ATOM 2525 C C . ARG B 1 111 ? 9.047 30.906 9.68 1 91.56 111 ARG B C 1
ATOM 2527 O O . ARG B 1 111 ? 10.102 31.531 9.586 1 91.56 111 ARG B O 1
ATOM 2534 N N . GLY B 1 112 ? 8.773 29.953 10.547 1 93 112 GLY B N 1
ATOM 2535 C CA . GLY B 1 112 ? 9.852 29.328 11.297 1 93 112 GLY B CA 1
ATOM 2536 C C . GLY B 1 112 ? 10.586 30.312 12.203 1 93 112 GLY B C 1
ATOM 2537 O O . GLY B 1 112 ? 9.961 31.109 12.891 1 93 112 GLY B O 1
ATOM 2538 N N . GLU B 1 113 ? 11.852 30.203 12.25 1 95.56 113 GLU B N 1
ATOM 2539 C CA . GLU B 1 113 ? 12.711 30.953 13.156 1 95.56 113 GLU B CA 1
ATOM 2540 C C . GLU B 1 113 ? 12.633 32.438 12.867 1 95.56 113 GLU B C 1
ATOM 2542 O O . GLU B 1 113 ? 12.719 33.281 13.781 1 95.56 113 GLU B O 1
ATOM 2547 N N . GLU B 1 114 ? 12.414 32.719 11.617 1 95.69 114 GLU B N 1
ATOM 2548 C CA . GLU B 1 114 ? 12.297 34.125 11.242 1 95.69 114 GLU B CA 1
ATOM 2549 C C . GLU B 1 114 ? 11.07 34.781 11.883 1 95.69 114 GLU B C 1
ATOM 2551 O O . GLU B 1 114 ? 11.164 35.875 12.461 1 95.69 114 GLU B O 1
ATOM 2556 N N . GLN B 1 115 ? 9.984 34.094 11.836 1 97.19 115 GLN B N 1
ATOM 2557 C CA . GLN B 1 115 ? 8.781 34.625 12.469 1 97.19 115 GLN B CA 1
ATOM 2558 C C . GLN B 1 115 ? 8.922 34.688 13.984 1 97.19 115 GLN B C 1
ATOM 2560 O O . GLN B 1 115 ? 8.5 35.625 14.625 1 97.19 115 GLN B O 1
ATOM 2565 N N . GLU B 1 116 ? 9.508 33.656 14.508 1 97.06 116 GLU B N 1
ATOM 2566 C CA . GLU B 1 116 ? 9.695 33.594 15.953 1 97.06 116 GLU B CA 1
ATOM 2567 C C . GLU B 1 116 ? 10.516 34.781 16.453 1 97.06 116 GLU B C 1
ATOM 2569 O O . GLU B 1 116 ? 10.172 35.406 17.453 1 97.06 116 GLU B O 1
ATOM 2574 N N . ARG B 1 117 ? 11.555 35.156 15.734 1 97 117 ARG B N 1
ATOM 2575 C CA . ARG B 1 117 ? 12.398 36.312 16.094 1 97 117 ARG B CA 1
ATOM 2576 C C . ARG B 1 117 ? 11.625 37.625 15.977 1 97 117 ARG B C 1
ATOM 2578 O O . ARG B 1 117 ? 11.719 38.469 16.859 1 97 117 ARG B O 1
ATOM 2585 N N . ALA B 1 118 ? 10.875 37.688 14.898 1 97.12 118 ALA B N 1
ATOM 2586 C CA . ALA B 1 118 ? 10.078 38.906 14.695 1 97.12 118 ALA B CA 1
ATOM 2587 C C . ALA B 1 118 ? 9.023 39.062 15.789 1 97.12 118 ALA B C 1
ATOM 2589 O O . ALA B 1 118 ? 8.75 40.156 16.25 1 97.12 118 ALA B O 1
ATOM 2590 N N . VAL B 1 119 ? 8.484 37.969 16.203 1 97.44 119 VAL B N 1
ATOM 2591 C CA . VAL B 1 119 ? 7.477 37.969 17.266 1 97.44 119 VAL B CA 1
ATOM 2592 C C . VAL B 1 119 ? 8.109 38.375 18.578 1 97.44 119 VAL B C 1
ATOM 2594 O O . VAL B 1 119 ? 7.527 39.188 19.328 1 97.44 119 VAL B O 1
ATOM 2597 N N . ARG B 1 120 ? 9.289 37.906 18.875 1 96.88 120 ARG B N 1
ATOM 2598 C CA . ARG B 1 120 ? 9.984 38.312 20.094 1 96.88 120 ARG B CA 1
ATOM 2599 C C . ARG B 1 120 ? 10.25 39.812 20.109 1 96.88 120 ARG B C 1
ATOM 2601 O O . ARG B 1 120 ? 10.086 40.469 21.125 1 96.88 120 ARG B O 1
ATOM 2608 N N . SER B 1 121 ? 10.594 40.344 18.953 1 97 121 SER B N 1
ATOM 2609 C CA . SER B 1 121 ? 10.805 41.781 18.812 1 97 121 SER B CA 1
ATOM 2610 C C . SER B 1 121 ? 9.508 42.531 19.047 1 97 121 SER B C 1
ATOM 2612 O O . SER B 1 121 ? 9.508 43.562 19.734 1 97 121 SER B O 1
ATOM 2614 N N . LEU B 1 122 ? 8.477 42 18.484 1 97.56 122 LEU B N 1
ATOM 2615 C CA . LEU B 1 122 ? 7.164 42.625 18.656 1 97.56 122 LEU B CA 1
ATOM 2616 C C . LEU B 1 122 ? 6.777 42.656 20.141 1 97.56 122 LEU B C 1
ATOM 2618 O O . LEU B 1 122 ? 6.363 43.688 20.656 1 97.56 122 LEU B O 1
ATOM 2622 N N . VAL B 1 123 ? 6.961 41.562 20.812 1 97.56 123 VAL B N 1
ATOM 2623 C CA . VAL B 1 123 ? 6.566 41.469 22.219 1 97.56 123 VAL B CA 1
ATOM 2624 C C . VAL B 1 123 ? 7.414 42.406 23.062 1 97.56 123 VAL B C 1
ATOM 2626 O O . VAL B 1 123 ? 6.91 43.031 24 1 97.56 123 VAL B O 1
ATOM 2629 N N . THR B 1 124 ? 8.68 42.594 22.719 1 97.31 124 THR B N 1
ATOM 2630 C CA . THR B 1 124 ? 9.57 43.5 23.422 1 97.31 124 THR B CA 1
ATOM 2631 C C . THR B 1 124 ? 9.094 44.938 23.266 1 97.31 124 THR B C 1
ATOM 2633 O O . THR B 1 124 ? 9 45.688 24.234 1 97.31 124 THR B O 1
ATOM 2636 N N . GLU B 1 125 ? 8.734 45.344 22.031 1 97.38 125 GLU B N 1
ATOM 2637 C CA . GLU B 1 125 ? 8.258 46.688 21.75 1 97.38 125 GLU B CA 1
ATOM 2638 C C . GLU B 1 125 ? 6.918 46.938 22.438 1 97.38 125 GLU B C 1
ATOM 2640 O O . GLU B 1 125 ? 6.672 48.031 22.938 1 97.38 125 GLU B O 1
ATOM 2645 N N . LEU B 1 126 ? 6.066 45.906 22.453 1 97.38 126 LEU B N 1
ATOM 2646 C CA . LEU B 1 126 ? 4.789 46.031 23.141 1 97.38 126 LEU B CA 1
ATOM 2647 C C . LEU B 1 126 ? 5 46.281 24.625 1 97.38 126 LEU B C 1
ATOM 2649 O O . LEU B 1 126 ? 4.301 47.094 25.219 1 97.38 126 LEU B O 1
ATOM 2653 N N . GLY B 1 127 ? 5.953 45.594 25.156 1 96.62 127 GLY B N 1
ATOM 2654 C CA . GLY B 1 127 ? 6.258 45.781 26.562 1 96.62 127 GLY B CA 1
ATOM 2655 C C . GLY B 1 127 ? 6.688 47.188 26.906 1 96.62 127 GLY B C 1
ATOM 2656 O O . GLY B 1 127 ? 6.344 47.719 27.969 1 96.62 127 GLY B O 1
ATOM 2657 N N . ALA B 1 128 ? 7.328 47.875 26.016 1 96.81 128 ALA B N 1
ATOM 2658 C CA . ALA B 1 128 ? 7.855 49.219 26.234 1 96.81 128 ALA B CA 1
ATOM 2659 C C . ALA B 1 128 ? 6.777 50.281 26.016 1 96.81 128 ALA B C 1
ATOM 2661 O O . ALA B 1 128 ? 6.719 51.281 26.734 1 96.81 128 ALA B O 1
ATOM 2662 N N . ARG B 1 129 ? 5.836 49.969 25.125 1 96.44 129 ARG B N 1
ATOM 2663 C CA . ARG B 1 129 ? 4.961 51.062 24.656 1 96.44 129 ARG B CA 1
ATOM 2664 C C . ARG B 1 129 ? 3.514 50.781 25.062 1 96.44 129 ARG B C 1
ATOM 2666 O O . ARG B 1 129 ? 2.732 51.719 25.234 1 96.44 129 ARG B O 1
ATOM 2673 N N . PHE B 1 130 ? 3.234 49.5 25.094 1 96.56 130 PHE B N 1
ATOM 2674 C CA . PHE B 1 130 ? 1.876 49.062 25.422 1 96.56 130 PHE B CA 1
ATOM 2675 C C . PHE B 1 130 ? 1.892 47.906 26.422 1 96.56 130 PHE B C 1
ATOM 2677 O O . PHE B 1 130 ? 1.433 46.812 26.109 1 96.56 130 PHE B O 1
ATOM 2684 N N . PRO B 1 131 ? 2.279 48.219 27.641 1 96.56 131 PRO B N 1
ATOM 2685 C CA . PRO B 1 131 ? 2.525 47.156 28.625 1 96.56 131 PRO B CA 1
ATOM 2686 C C . PRO B 1 131 ? 1.293 46.281 28.875 1 96.56 131 PRO B C 1
ATOM 2688 O O . PRO B 1 131 ? 1.418 45.094 29.125 1 96.56 131 PRO B O 1
ATOM 2691 N N . ALA B 1 132 ? 0.053 46.844 28.812 1 95.31 132 ALA B N 1
ATOM 2692 C CA . ALA B 1 132 ? -1.171 46.062 29.031 1 95.31 132 ALA B CA 1
ATOM 2693 C C . ALA B 1 132 ? -1.353 45 27.969 1 95.31 132 ALA B C 1
ATOM 2695 O O . ALA B 1 132 ? -1.732 43.875 28.281 1 95.31 132 ALA B O 1
ATOM 2696 N N . LEU B 1 133 ? -0.993 45.375 26.797 1 95.94 133 LEU B N 1
ATOM 2697 C CA . LEU B 1 133 ? -1.107 44.406 25.688 1 95.94 133 LEU B CA 1
ATOM 2698 C C . LEU B 1 133 ? -0.056 43.312 25.812 1 95.94 133 LEU B C 1
ATOM 2700 O O . LEU B 1 133 ? -0.347 42.156 25.562 1 95.94 133 LEU B O 1
ATOM 2704 N N . ALA B 1 134 ? 1.155 43.688 26.109 1 96.69 134 ALA B N 1
ATOM 2705 C CA . ALA B 1 134 ? 2.234 42.719 26.281 1 96.69 134 ALA B CA 1
ATOM 2706 C C . ALA B 1 134 ? 1.898 41.688 27.375 1 96.69 134 ALA B C 1
ATOM 2708 O O . ALA B 1 134 ? 2.135 40.5 27.203 1 96.69 134 ALA B O 1
ATOM 2709 N N . THR B 1 135 ? 1.363 42.219 28.484 1 96.56 135 THR B N 1
ATOM 2710 C CA . THR B 1 135 ? 1.034 41.375 29.609 1 96.56 135 THR B CA 1
ATOM 2711 C C . THR B 1 135 ? -0.103 40.438 29.266 1 96.56 135 THR B C 1
ATOM 2713 O O . THR B 1 135 ? -0.074 39.25 29.641 1 96.56 135 THR B O 1
ATOM 2716 N N . ALA B 1 136 ? -1.053 40.875 28.484 1 96.19 136 ALA B N 1
ATOM 2717 C CA . ALA B 1 136 ? -2.248 40.094 28.172 1 96.19 136 ALA B CA 1
ATOM 2718 C C . ALA B 1 136 ? -1.966 39.062 27.078 1 96.19 136 ALA B C 1
ATOM 2720 O O . ALA B 1 136 ? -2.531 37.969 27.078 1 96.19 136 ALA B O 1
ATOM 2721 N N . HIS B 1 137 ? -1.034 39.406 26.172 1 96.75 137 HIS B N 1
ATOM 2722 C CA . HIS B 1 137 ? -0.986 38.594 24.953 1 96.75 137 HIS B CA 1
ATOM 2723 C C . HIS B 1 137 ? 0.439 38.156 24.641 1 96.75 137 HIS B C 1
ATOM 2725 O O . HIS B 1 137 ? 0.651 37.281 23.812 1 96.75 137 HIS B O 1
ATOM 2731 N N . GLY B 1 138 ? 1.415 38.812 25.266 1 96.56 138 GLY B N 1
ATOM 2732 C CA . GLY B 1 138 ? 2.807 38.594 24.906 1 96.56 138 GLY B CA 1
ATOM 2733 C C . GLY B 1 138 ? 3.248 37.156 25.062 1 96.56 138 GLY B C 1
ATOM 2734 O O . GLY B 1 138 ? 3.84 36.594 24.141 1 96.56 138 GLY B O 1
ATOM 2735 N N . GLU B 1 139 ? 2.963 36.625 26.219 1 96.56 139 GLU B N 1
ATOM 2736 C CA . GLU B 1 139 ? 3.391 35.25 26.5 1 96.56 139 GLU B CA 1
ATOM 2737 C C . GLU B 1 139 ? 2.729 34.25 25.547 1 96.56 139 GLU B C 1
ATOM 2739 O O . GLU B 1 139 ? 3.391 33.375 25.016 1 96.56 139 GLU B O 1
ATOM 2744 N N . ALA B 1 140 ? 1.448 34.375 25.344 1 96.69 140 ALA B N 1
ATOM 2745 C CA . ALA B 1 140 ? 0.715 33.5 24.453 1 96.69 140 ALA B CA 1
ATOM 2746 C C . ALA B 1 140 ? 1.273 33.562 23.031 1 96.69 140 ALA B C 1
ATOM 2748 O O . ALA B 1 140 ? 1.484 32.531 22.391 1 96.69 140 ALA B O 1
ATOM 2749 N N . LEU B 1 141 ? 1.561 34.719 22.578 1 9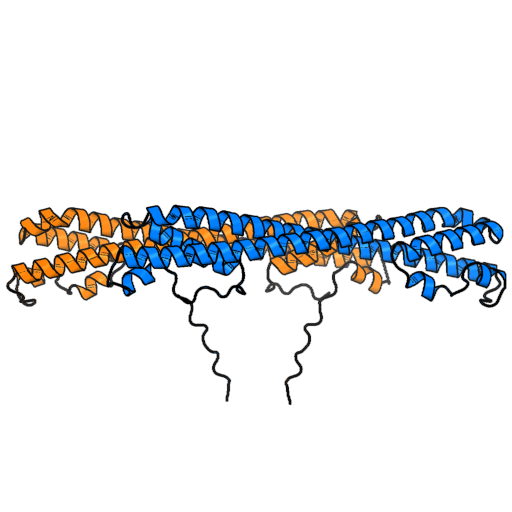7.62 141 LEU B N 1
ATOM 2750 C CA . LEU B 1 141 ? 2.074 34.906 21.219 1 97.62 141 LEU B CA 1
ATOM 2751 C C . LEU B 1 141 ? 3.447 34.25 21.078 1 97.62 141 LEU B C 1
ATOM 2753 O O . LEU B 1 141 ? 3.703 33.531 20.094 1 97.62 141 LEU B O 1
ATOM 2757 N N . THR B 1 142 ? 4.289 34.5 22.031 1 97.69 142 THR B N 1
ATOM 2758 C CA . THR B 1 142 ? 5.625 33.906 22 1 97.69 142 THR B CA 1
ATOM 2759 C C . THR B 1 142 ? 5.555 32.375 22.016 1 97.69 142 THR B C 1
ATOM 2761 O O . THR B 1 142 ? 6.281 31.719 21.266 1 97.69 142 THR B O 1
ATOM 2764 N N . THR B 1 143 ? 4.648 31.859 22.828 1 97.5 143 THR B N 1
ATOM 2765 C CA . THR B 1 143 ? 4.48 30.406 22.922 1 97.5 143 THR B CA 1
ATOM 2766 C C . THR B 1 143 ? 3.977 29.844 21.594 1 97.5 143 THR B C 1
ATOM 2768 O O . THR B 1 143 ? 4.48 28.812 21.125 1 97.5 143 THR B O 1
ATOM 2771 N N . LEU B 1 144 ? 3.029 30.453 21 1 96.94 144 LEU B N 1
ATOM 2772 C CA . LEU B 1 144 ? 2.461 30 19.734 1 96.94 144 LEU B CA 1
ATOM 2773 C C . LEU B 1 144 ? 3.498 30.062 18.609 1 96.94 144 LEU B C 1
ATOM 2775 O O . LEU B 1 144 ? 3.609 29.125 17.812 1 96.94 144 LEU B O 1
ATOM 2779 N N . ALA B 1 145 ? 4.258 31.094 18.562 1 97.44 145 ALA B N 1
ATOM 2780 C CA . ALA B 1 145 ? 5.293 31.234 17.531 1 97.44 145 ALA B CA 1
ATOM 2781 C C . ALA B 1 145 ? 6.367 30.172 17.688 1 97.44 145 ALA B C 1
ATOM 2783 O O . ALA B 1 145 ? 6.816 29.578 16.703 1 97.44 145 ALA B O 1
ATOM 2784 N N . ALA B 1 146 ? 6.762 29.969 18.922 1 97.88 146 ALA B N 1
ATOM 2785 C CA . ALA B 1 146 ? 7.727 28.906 19.188 1 97.88 146 ALA B CA 1
ATOM 2786 C C . ALA B 1 146 ? 7.168 27.547 18.797 1 97.88 146 ALA B C 1
ATOM 2788 O O . ALA B 1 146 ? 7.898 26.688 18.281 1 97.88 146 ALA B O 1
ATOM 2789 N N . GLY B 1 147 ? 5.922 27.375 19.109 1 97.25 147 GLY B N 1
ATOM 2790 C CA . GLY B 1 147 ? 5.258 26.141 18.703 1 97.25 147 GLY B CA 1
ATOM 2791 C C . GLY B 1 147 ? 5.254 25.922 17.203 1 97.25 147 GLY B C 1
ATOM 2792 O O . GLY B 1 147 ? 5.473 24.797 16.734 1 97.25 147 GLY B O 1
ATOM 2793 N N . ALA B 1 148 ? 5.066 26.938 16.469 1 97.75 148 ALA B N 1
ATOM 2794 C CA . ALA B 1 148 ? 5.086 26.844 15.008 1 97.75 148 ALA B CA 1
ATOM 2795 C C . ALA B 1 148 ? 6.48 26.484 14.5 1 97.75 148 ALA B C 1
ATOM 2797 O O . ALA B 1 148 ? 6.621 25.688 13.578 1 97.75 148 ALA B O 1
ATOM 2798 N N . THR B 1 149 ? 7.445 27.078 15.102 1 98.31 149 THR B N 1
ATOM 2799 C CA . THR B 1 149 ? 8.82 26.766 14.727 1 98.31 149 THR B CA 1
ATOM 2800 C C . THR B 1 149 ? 9.148 25.297 15.008 1 98.31 149 THR B C 1
ATOM 2802 O O . THR B 1 149 ? 9.758 24.625 14.18 1 98.31 149 THR B O 1
ATOM 2805 N N . THR B 1 150 ? 8.711 24.875 16.156 1 98.06 150 THR B N 1
ATOM 2806 C CA . THR B 1 150 ? 8.922 23.484 16.516 1 98.06 150 THR B CA 1
ATOM 2807 C C . THR B 1 150 ? 8.227 22.562 15.531 1 98.06 150 THR B C 1
ATOM 2809 O O . THR B 1 150 ? 8.797 21.547 15.109 1 98.06 150 THR B O 1
ATOM 2812 N N . ALA B 1 151 ? 7.055 22.891 15.148 1 98 151 ALA B N 1
ATOM 2813 C CA . ALA B 1 151 ? 6.297 22.078 14.195 1 98 151 ALA B CA 1
ATOM 2814 C C . ALA B 1 151 ? 6.984 22.062 12.828 1 98 151 ALA B C 1
ATOM 2816 O O . ALA B 1 151 ? 6.992 21.047 12.148 1 98 151 ALA B O 1
ATOM 2817 N N . GLU B 1 152 ? 7.492 23.156 12.469 1 98.06 152 GLU B N 1
ATOM 2818 C CA . GLU B 1 152 ? 8.203 23.219 11.188 1 98.06 152 GLU B CA 1
ATOM 2819 C C . GLU B 1 152 ? 9.43 22.328 11.195 1 98.06 152 GLU B C 1
ATOM 2821 O O . GLU B 1 152 ? 9.672 21.594 10.234 1 98.06 152 GLU B O 1
ATOM 2826 N N . ARG B 1 153 ? 10.18 22.391 12.25 1 98.12 153 ARG B N 1
ATOM 2827 C CA . ARG B 1 153 ? 11.352 21.531 12.367 1 98.12 153 ARG B CA 1
ATOM 2828 C C . ARG B 1 153 ? 10.953 20.062 12.297 1 98.12 153 ARG B C 1
ATOM 2830 O O . ARG B 1 153 ? 11.641 19.25 11.664 1 98.12 153 ARG B O 1
ATOM 2837 N N . ALA B 1 154 ? 9.906 19.734 12.938 1 98.31 154 ALA B N 1
ATOM 2838 C CA . ALA B 1 154 ? 9.422 18.359 12.922 1 98.31 154 ALA B CA 1
ATOM 2839 C C . ALA B 1 154 ? 9.031 17.922 11.508 1 98.31 154 ALA B C 1
ATOM 2841 O O . ALA B 1 154 ? 9.328 16.812 11.086 1 98.31 154 ALA B O 1
ATOM 2842 N N . TRP B 1 155 ? 8.422 18.797 10.836 1 98.25 155 TRP B N 1
ATOM 2843 C CA . TRP B 1 155 ? 8.016 18.484 9.469 1 98.25 155 TRP B CA 1
ATOM 2844 C C . TRP B 1 155 ? 9.227 18.312 8.57 1 98.25 155 TRP B C 1
ATOM 2846 O O . TRP B 1 155 ? 9.281 17.375 7.766 1 98.25 155 TRP B O 1
ATOM 2856 N N . LEU B 1 156 ? 10.148 19.188 8.695 1 98 156 LEU B N 1
ATOM 2857 C CA . LEU B 1 156 ? 11.367 19.094 7.898 1 98 156 LEU B CA 1
ATOM 2858 C C . LEU B 1 156 ? 12.102 17.781 8.18 1 98 156 LEU B C 1
ATOM 2860 O O . LEU B 1 156 ? 12.625 17.141 7.262 1 98 156 LEU B O 1
ATOM 2864 N N . GLU B 1 157 ? 12.109 17.438 9.383 1 98.5 157 GLU B N 1
ATOM 2865 C CA . GLU B 1 157 ? 12.719 16.156 9.742 1 98.5 157 GLU B CA 1
ATOM 2866 C C . GLU B 1 157 ? 11.953 14.992 9.133 1 98.5 157 GLU B C 1
ATOM 2868 O O . GLU B 1 157 ? 12.555 14.047 8.625 1 98.5 157 GLU B O 1
ATOM 2873 N N . ALA B 1 158 ? 10.672 15.039 9.203 1 98.62 158 ALA B N 1
ATOM 2874 C CA . ALA B 1 158 ? 9.852 13.992 8.602 1 98.62 158 ALA B CA 1
ATOM 2875 C C . ALA B 1 158 ? 10.086 13.906 7.094 1 98.62 158 ALA B C 1
ATOM 2877 O O . ALA B 1 158 ? 10.102 12.82 6.52 1 98.62 158 ALA B O 1
ATOM 2878 N N . GLU B 1 159 ? 10.258 15.055 6.547 1 98.38 159 GLU B N 1
ATOM 2879 C CA . GLU B 1 159 ? 10.562 15.102 5.121 1 98.38 159 GLU B CA 1
ATOM 2880 C C . GLU B 1 159 ? 11.883 14.398 4.816 1 98.38 159 GLU B C 1
ATOM 2882 O O . GLU B 1 159 ? 11.969 13.617 3.867 1 98.38 159 GLU B O 1
ATOM 2887 N N . ARG B 1 160 ? 12.805 14.664 5.602 1 98.44 160 ARG B N 1
ATOM 2888 C CA . ARG B 1 160 ? 14.117 14.039 5.434 1 98.44 160 ARG B CA 1
ATOM 2889 C C . ARG B 1 160 ? 14.023 12.523 5.594 1 98.44 160 ARG B C 1
ATOM 2891 O O . ARG B 1 160 ? 14.578 11.773 4.789 1 98.44 160 ARG B O 1
ATOM 2898 N N . LEU B 1 161 ? 13.359 12.109 6.57 1 98.62 161 LEU B N 1
ATOM 2899 C CA . LEU B 1 161 ? 13.203 10.68 6.84 1 98.62 161 LEU B CA 1
ATOM 2900 C C . LEU B 1 161 ? 12.438 9.992 5.719 1 98.62 161 LEU B C 1
ATOM 2902 O O . LEU B 1 161 ? 12.75 8.859 5.352 1 98.62 161 LEU B O 1
ATOM 2906 N N . THR B 1 162 ? 11.469 10.672 5.238 1 98.62 162 THR B N 1
ATOM 2907 C CA . THR B 1 162 ? 10.703 10.133 4.121 1 98.62 162 THR B CA 1
ATOM 2908 C C . THR B 1 162 ? 11.586 9.945 2.893 1 98.62 162 THR B C 1
ATOM 2910 O O . THR B 1 162 ? 11.523 8.914 2.227 1 98.62 162 THR B O 1
ATOM 2913 N N . SER B 1 163 ? 12.352 10.945 2.658 1 98.25 163 SER B N 1
ATOM 2914 C CA . SER B 1 163 ? 13.273 10.867 1.529 1 98.25 163 SER B CA 1
ATOM 2915 C C . SER B 1 163 ? 14.25 9.703 1.689 1 98.25 163 SER B C 1
ATOM 2917 O O . SER B 1 163 ? 14.492 8.961 0.74 1 98.25 163 SER B O 1
ATOM 2919 N N . ALA B 1 164 ? 14.727 9.539 2.824 1 98.5 164 ALA B N 1
ATOM 2920 C CA . ALA B 1 164 ? 15.641 8.438 3.111 1 98.5 164 ALA B CA 1
ATOM 2921 C C . ALA B 1 164 ? 14.961 7.09 2.924 1 98.5 164 ALA B C 1
ATOM 2923 O O . ALA B 1 164 ? 15.531 6.172 2.336 1 98.5 164 ALA B O 1
ATOM 2924 N N . ALA B 1 165 ? 13.781 6.969 3.406 1 98.62 165 ALA B N 1
ATOM 2925 C CA . ALA B 1 165 ? 13.023 5.727 3.275 1 98.62 165 ALA B CA 1
ATOM 2926 C C . ALA B 1 165 ? 12.766 5.395 1.81 1 98.62 165 ALA B C 1
ATOM 2928 O O . ALA B 1 165 ? 12.906 4.242 1.394 1 98.62 165 ALA B O 1
ATOM 2929 N N . ARG B 1 166 ? 12.414 6.406 1.105 1 97.69 166 ARG B N 1
ATOM 2930 C CA . ARG B 1 166 ? 12.188 6.211 -0.323 1 97.69 166 ARG B CA 1
ATOM 2931 C C . ARG B 1 166 ? 13.461 5.746 -1.021 1 97.69 166 ARG B C 1
ATOM 2933 O O . ARG B 1 166 ? 13.414 4.93 -1.94 1 97.69 166 ARG B O 1
ATOM 2940 N N . GLY B 1 167 ? 14.516 6.375 -0.605 1 97.31 167 GLY B N 1
ATOM 2941 C CA . GLY B 1 167 ? 15.797 5.93 -1.143 1 97.31 167 GLY B CA 1
ATOM 2942 C C . GLY B 1 167 ? 16.094 4.473 -0.848 1 97.31 167 GLY B C 1
ATOM 2943 O O . GLY B 1 167 ? 16.516 3.729 -1.734 1 97.31 167 GLY B O 1
ATOM 2944 N N . ALA B 1 168 ? 15.852 4.055 0.325 1 98.19 168 ALA B N 1
ATOM 2945 C CA . ALA B 1 168 ? 16.062 2.664 0.723 1 98.19 168 ALA B CA 1
ATOM 2946 C C . ALA B 1 168 ? 15.148 1.725 -0.053 1 98.19 168 ALA B C 1
ATOM 2948 O O . ALA B 1 168 ? 15.562 0.636 -0.459 1 98.19 168 ALA B O 1
ATOM 2949 N N . GLU B 1 169 ? 13.938 2.143 -0.227 1 97.88 169 GLU B N 1
ATOM 2950 C CA . GLU B 1 169 ? 12.977 1.342 -0.98 1 97.88 169 GLU B CA 1
ATOM 2951 C C . GLU B 1 169 ? 13.438 1.147 -2.424 1 97.88 169 GLU B C 1
ATOM 2953 O O . GLU B 1 169 ? 13.328 0.048 -2.971 1 97.88 169 GLU B O 1
ATOM 2958 N N . ARG B 1 170 ? 13.938 2.227 -2.969 1 96.44 170 ARG B N 1
ATOM 2959 C CA . ARG B 1 170 ? 14.438 2.152 -4.336 1 96.44 170 ARG B CA 1
ATOM 2960 C C . ARG B 1 170 ? 15.586 1.153 -4.445 1 96.44 170 ARG B C 1
ATOM 2962 O O . ARG B 1 170 ? 15.625 0.347 -5.379 1 96.44 170 ARG B O 1
ATOM 2969 N N . LEU B 1 171 ? 16.469 1.186 -3.539 1 96.81 171 LEU B N 1
ATOM 2970 C CA . LEU B 1 171 ? 17.594 0.264 -3.541 1 96.81 171 LEU B CA 1
ATOM 2971 C C . LEU B 1 171 ? 17.125 -1.178 -3.391 1 96.81 171 LEU B C 1
ATOM 2973 O O . LEU B 1 171 ? 17.625 -2.076 -4.07 1 96.81 171 LEU B O 1
ATOM 2977 N N . ALA B 1 172 ? 16.172 -1.364 -2.521 1 97.5 172 ALA B N 1
ATOM 2978 C CA . ALA B 1 172 ? 15.625 -2.701 -2.305 1 97.5 172 ALA B CA 1
ATOM 2979 C C . ALA B 1 172 ? 14.938 -3.227 -3.562 1 97.5 172 ALA B C 1
ATOM 2981 O O . ALA B 1 172 ? 15.008 -4.418 -3.865 1 97.5 172 ALA B O 1
ATOM 2982 N N . ARG B 1 173 ? 14.242 -2.33 -4.238 1 96.62 173 ARG B N 1
ATOM 2983 C CA . ARG B 1 173 ? 13.609 -2.697 -5.504 1 96.62 173 ARG B CA 1
ATOM 2984 C C . ARG B 1 173 ? 14.641 -3.203 -6.504 1 96.62 173 ARG B C 1
ATOM 2986 O O . ARG B 1 173 ? 14.453 -4.254 -7.121 1 96.62 173 ARG B O 1
ATOM 2993 N N . VAL B 1 174 ? 15.688 -2.453 -6.617 1 95.19 174 VAL B N 1
ATOM 2994 C CA . VAL B 1 174 ? 16.75 -2.809 -7.551 1 95.19 174 VAL B CA 1
ATOM 2995 C C . VAL B 1 174 ? 17.328 -4.172 -7.18 1 95.19 174 VAL B C 1
ATOM 2997 O O . VAL B 1 174 ? 17.562 -5.012 -8.055 1 95.19 174 VAL B O 1
ATOM 3000 N N . GLU B 1 175 ? 17.516 -4.398 -5.961 1 96.19 175 GLU B N 1
ATOM 3001 C CA . GLU B 1 175 ? 18.078 -5.66 -5.496 1 96.19 175 GLU B CA 1
ATOM 3002 C C . GLU B 1 175 ? 17.156 -6.832 -5.812 1 96.19 175 GLU B C 1
ATOM 3004 O O . GLU B 1 175 ? 17.625 -7.906 -6.211 1 96.19 175 GLU B O 1
ATOM 3009 N N . LEU B 1 176 ? 15.883 -6.656 -5.641 1 97.12 176 LEU B N 1
ATOM 3010 C CA . LEU B 1 176 ? 14.938 -7.723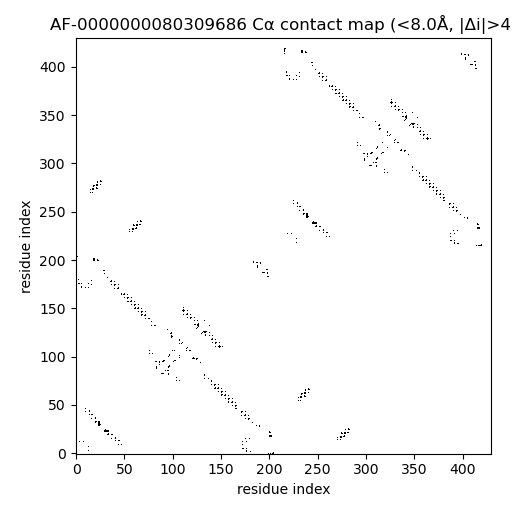 -5.934 1 97.12 176 LEU B CA 1
ATOM 3011 C C . LEU B 1 176 ? 14.891 -8.016 -7.43 1 97.12 176 LEU B C 1
ATOM 3013 O O . LEU B 1 176 ? 14.852 -9.18 -7.84 1 97.12 176 LEU B O 1
ATOM 3017 N N . ILE B 1 177 ? 14.945 -6.984 -8.188 1 95.5 177 ILE B N 1
ATOM 3018 C CA . ILE B 1 177 ? 14.945 -7.148 -9.641 1 95.5 177 ILE B CA 1
ATOM 3019 C C . ILE B 1 177 ? 16.203 -7.918 -10.062 1 95.5 177 ILE B C 1
ATOM 3021 O O . ILE B 1 177 ? 16.125 -8.836 -10.891 1 95.5 177 ILE B O 1
ATOM 3025 N N . ARG B 1 178 ? 17.328 -7.59 -9.492 1 95 178 ARG B N 1
ATOM 3026 C CA . ARG B 1 178 ? 18.562 -8.289 -9.781 1 95 178 ARG B CA 1
ATOM 3027 C C . ARG B 1 178 ? 18.469 -9.766 -9.391 1 95 178 ARG B C 1
ATOM 3029 O O . ARG B 1 178 ? 18.953 -10.633 -10.117 1 95 178 ARG B O 1
ATOM 3036 N N . ALA B 1 179 ? 17.859 -10 -8.273 1 96.44 179 ALA B N 1
ATOM 3037 C CA . ALA B 1 179 ? 17.672 -11.383 -7.832 1 96.44 179 ALA B CA 1
ATOM 3038 C C . ALA B 1 179 ? 16.828 -12.164 -8.828 1 96.44 179 ALA B C 1
ATOM 3040 O O . ALA B 1 179 ? 17.141 -13.32 -9.141 1 96.44 179 ALA B O 1
ATOM 3041 N N . LEU B 1 180 ? 15.773 -11.562 -9.344 1 95.69 180 LEU B N 1
ATOM 3042 C CA . LEU B 1 180 ? 14.914 -12.195 -10.344 1 95.69 180 LEU B CA 1
ATOM 3043 C C . LEU B 1 180 ? 15.688 -12.484 -11.625 1 95.69 180 LEU B C 1
ATOM 3045 O O . LEU B 1 180 ? 15.547 -13.562 -12.211 1 95.69 180 LEU B O 1
ATOM 3049 N N . GLN B 1 181 ? 16.5 -11.562 -11.984 1 94.75 181 GLN B N 1
ATOM 3050 C CA . GLN B 1 181 ? 17.312 -11.734 -13.18 1 94.75 181 GLN B CA 1
ATOM 3051 C C . GLN B 1 181 ? 18.297 -12.891 -13.016 1 94.75 181 GLN B C 1
ATOM 3053 O O . GLN B 1 181 ? 18.484 -13.688 -13.93 1 94.75 181 GLN B O 1
ATOM 3058 N N . ARG B 1 182 ? 18.906 -12.938 -11.914 1 95.56 182 ARG B N 1
ATOM 3059 C CA . ARG B 1 182 ? 19.828 -14.023 -11.633 1 95.56 182 ARG B CA 1
ATOM 3060 C C . ARG B 1 182 ? 19.125 -15.375 -11.68 1 95.56 182 ARG B C 1
ATOM 3062 O O . ARG B 1 182 ? 19.688 -16.344 -12.188 1 95.56 182 ARG B O 1
ATOM 3069 N N . ASN B 1 183 ? 17.906 -15.406 -11.141 1 96.62 183 ASN B N 1
ATOM 3070 C CA . ASN B 1 183 ? 17.141 -16.656 -11.188 1 96.62 183 ASN B CA 1
ATOM 3071 C C . ASN B 1 183 ? 16.797 -17.047 -12.625 1 96.62 183 ASN B C 1
ATOM 3073 O O . ASN B 1 183 ? 16.719 -18.234 -12.945 1 96.62 183 ASN B O 1
ATOM 3077 N N . GLU B 1 184 ? 16.484 -16.031 -13.398 1 94.69 184 GLU B N 1
ATOM 3078 C CA . GLU B 1 184 ? 16.219 -16.328 -14.805 1 94.69 184 GLU B CA 1
ATOM 3079 C C . GLU B 1 184 ? 17.422 -17 -15.453 1 94.69 184 GLU B C 1
ATOM 3081 O O . GLU B 1 184 ? 17.281 -18 -16.156 1 94.69 184 GLU B O 1
ATOM 3086 N N . GLY B 1 185 ? 18.594 -16.438 -15.195 1 95 185 GLY B N 1
ATOM 3087 C CA . GLY B 1 185 ? 19.812 -17.062 -15.688 1 95 185 GLY B CA 1
ATOM 3088 C C . GLY B 1 185 ? 20 -18.469 -15.18 1 95 185 GLY B C 1
ATOM 3089 O O . GLY B 1 185 ? 20.328 -19.375 -15.945 1 95 185 GLY B O 1
ATOM 3090 N N . ALA B 1 186 ? 19.75 -18.672 -13.945 1 96.81 186 ALA B N 1
ATOM 3091 C CA . ALA B 1 186 ? 19.906 -19.984 -13.328 1 96.81 186 ALA B CA 1
ATOM 3092 C C . ALA B 1 186 ? 18.938 -21 -13.945 1 96.81 186 ALA B C 1
ATOM 3094 O O . ALA B 1 186 ? 19.312 -22.156 -14.172 1 96.81 186 ALA B O 1
ATOM 3095 N N . LEU B 1 187 ? 17.703 -20.562 -14.203 1 96.88 187 LEU B N 1
ATOM 3096 C CA . LEU B 1 187 ? 16.703 -21.438 -14.797 1 96.88 187 LEU B CA 1
ATOM 3097 C C . LEU B 1 187 ? 17.125 -21.859 -16.203 1 96.88 187 LEU B C 1
ATOM 3099 O O . LEU B 1 187 ? 16.922 -23 -16.594 1 96.88 187 LEU B O 1
ATOM 3103 N N . ARG B 1 188 ? 17.75 -20.984 -16.891 1 95.75 188 ARG B N 1
ATOM 3104 C CA . ARG B 1 188 ? 18.234 -21.312 -18.234 1 95.75 188 ARG B CA 1
ATOM 3105 C C . ARG B 1 188 ? 19.359 -22.328 -18.172 1 95.75 188 ARG B C 1
ATOM 3107 O O . ARG B 1 188 ? 19.531 -23.125 -19.094 1 95.75 188 ARG B O 1
ATOM 3114 N N . GLU B 1 189 ? 20.078 -22.281 -17.125 1 96.38 189 GLU B N 1
ATOM 3115 C CA . GLU B 1 189 ? 21.141 -23.266 -16.922 1 96.38 189 GLU B CA 1
ATOM 3116 C C . GLU B 1 189 ? 20.578 -24.625 -16.547 1 96.38 189 GLU B C 1
ATOM 3118 O O . GLU B 1 189 ? 21.109 -25.672 -16.969 1 96.38 189 GLU B O 1
ATOM 3123 N N . ILE B 1 190 ? 19.562 -24.609 -15.75 1 96.38 190 ILE B N 1
ATOM 3124 C CA . ILE B 1 190 ? 18.938 -25.844 -15.281 1 96.38 190 ILE B CA 1
ATOM 3125 C C . ILE B 1 190 ? 18.203 -26.516 -16.438 1 96.38 190 ILE B C 1
ATOM 3127 O O . ILE B 1 190 ? 18.156 -27.75 -16.516 1 96.38 190 ILE B O 1
ATOM 3131 N N . PHE B 1 191 ? 17.609 -25.688 -17.281 1 95 191 PHE B N 1
ATOM 3132 C CA . PHE B 1 191 ? 16.828 -26.219 -18.391 1 95 191 PHE B CA 1
ATOM 3133 C C . PHE B 1 191 ? 17.406 -25.75 -19.719 1 95 191 PHE B C 1
ATOM 3135 O O . PHE B 1 191 ? 16.75 -25 -20.453 1 95 191 PHE B O 1
ATOM 3142 N N . PRO B 1 192 ? 18.469 -26.328 -20.016 1 92.75 192 PRO B N 1
ATOM 3143 C CA . PRO B 1 192 ? 19.109 -25.875 -21.266 1 92.75 192 PRO B CA 1
ATOM 3144 C C . PRO B 1 192 ? 18.25 -26.172 -22.5 1 92.75 192 PRO B C 1
ATOM 3146 O O . PRO B 1 192 ? 17.719 -27.281 -22.625 1 92.75 192 PRO B O 1
ATOM 3149 N N . GLY B 1 193 ? 18.047 -25.203 -23.344 1 91.75 193 GLY B N 1
ATOM 3150 C CA . GLY B 1 193 ? 17.328 -25.359 -24.594 1 91.75 193 GLY B CA 1
ATOM 3151 C C . GLY B 1 193 ? 15.828 -25.266 -24.453 1 91.75 193 GLY B C 1
ATOM 3152 O O . GLY B 1 193 ? 15.102 -25.297 -25.453 1 91.75 193 GLY B O 1
ATOM 3153 N N . ASP B 1 194 ? 15.344 -25.188 -23.234 1 91.38 194 ASP B N 1
ATOM 3154 C CA . ASP B 1 194 ? 13.906 -25.062 -23.016 1 91.38 194 ASP B CA 1
ATOM 3155 C C . ASP B 1 194 ? 13.555 -23.703 -22.438 1 91.38 194 ASP B C 1
ATOM 3157 O O . ASP B 1 194 ? 13.125 -23.609 -21.281 1 91.38 194 ASP B O 1
ATOM 3161 N N . VAL B 1 195 ? 13.594 -22.766 -23.266 1 89.5 195 VAL B N 1
ATOM 3162 C CA . VAL B 1 195 ? 13.383 -21.375 -22.875 1 89.5 195 VAL B CA 1
ATOM 3163 C C . VAL B 1 195 ? 11.945 -21.188 -22.406 1 89.5 195 VAL B C 1
ATOM 3165 O O . VAL B 1 195 ? 11.688 -20.422 -21.469 1 89.5 195 VAL B O 1
ATOM 3168 N N . ARG B 1 196 ? 11.07 -21.859 -23 1 87.62 196 ARG B N 1
ATOM 3169 C CA . ARG B 1 196 ? 9.664 -21.75 -22.641 1 87.62 196 ARG B CA 1
ATOM 3170 C C . ARG B 1 196 ? 9.414 -22.234 -21.219 1 87.62 196 ARG B C 1
ATOM 3172 O O . ARG B 1 196 ? 8.656 -21.609 -20.469 1 87.62 196 ARG B O 1
ATOM 3179 N N . ARG B 1 197 ? 10.055 -23.281 -20.859 1 90.31 197 ARG B N 1
ATOM 3180 C CA . ARG B 1 197 ? 9.922 -23.781 -19.5 1 90.31 197 ARG B CA 1
ATOM 3181 C C . ARG B 1 197 ? 10.508 -22.797 -18.5 1 90.31 197 ARG B C 1
ATOM 3183 O O . ARG B 1 197 ? 9.883 -22.484 -17.484 1 90.31 197 ARG B O 1
ATOM 3190 N N . ALA B 1 198 ? 11.664 -22.344 -18.828 1 92.94 198 ALA B N 1
ATOM 3191 C CA . ALA B 1 198 ? 12.312 -21.375 -17.938 1 92.94 198 ALA B CA 1
ATOM 3192 C C . ALA B 1 198 ? 11.422 -20.156 -17.719 1 92.94 198 ALA B C 1
ATOM 3194 O O . ALA B 1 198 ? 11.273 -19.672 -16.594 1 92.94 198 ALA B O 1
ATOM 3195 N N . LYS B 1 199 ? 10.758 -19.672 -18.75 1 90.94 199 LYS B N 1
ATOM 3196 C CA . LYS B 1 199 ? 9.93 -18.469 -18.688 1 90.94 199 LYS B CA 1
ATOM 3197 C C . LYS B 1 199 ? 8.617 -18.734 -17.953 1 90.94 199 LYS B C 1
ATOM 3199 O O . LYS B 1 199 ? 8 -17.812 -17.422 1 90.94 199 LYS B O 1
ATOM 3204 N N . SER B 1 200 ? 8.227 -19.922 -17.906 1 91 200 SER B N 1
ATOM 3205 C CA . SER B 1 200 ? 6.938 -20.281 -17.328 1 91 200 SER B CA 1
ATOM 3206 C C . SER B 1 200 ? 6.938 -20.078 -15.82 1 91 200 SER B C 1
ATOM 3208 O O . SER B 1 200 ? 5.879 -20.062 -15.195 1 91 200 SER B O 1
ATOM 3210 N N . TYR B 1 201 ? 8.148 -19.984 -15.211 1 96 201 TYR B N 1
ATOM 3211 C CA . TYR B 1 201 ? 8.25 -19.781 -13.773 1 96 201 TYR B CA 1
ATOM 3212 C C . TYR B 1 201 ? 7.941 -18.328 -13.398 1 96 201 TYR B C 1
ATOM 3214 O O . TYR B 1 201 ? 7.84 -18 -12.211 1 96 201 TYR B O 1
ATOM 3222 N N . PHE B 1 202 ? 7.781 -17.5 -14.383 1 94.31 202 PHE B N 1
ATOM 3223 C CA . PHE B 1 202 ? 7.504 -16.078 -14.156 1 94.31 202 PHE B CA 1
ATOM 3224 C C . PHE B 1 202 ? 6.082 -15.734 -14.586 1 94.31 202 PHE B C 1
ATOM 3226 O O . PHE B 1 202 ? 5.539 -16.359 -15.5 1 94.31 202 PHE B O 1
ATOM 3233 N N . ARG B 1 203 ? 5.574 -14.781 -13.852 1 88.94 203 ARG B N 1
ATOM 3234 C CA . ARG B 1 203 ? 4.227 -14.328 -14.172 1 88.94 203 ARG B CA 1
ATOM 3235 C C . ARG B 1 203 ? 4.195 -13.625 -15.531 1 88.94 203 ARG B C 1
ATOM 3237 O O . ARG B 1 203 ? 5.098 -12.852 -15.859 1 88.94 203 ARG B O 1
ATOM 3244 N N . LYS B 1 204 ? 3.17 -14.023 -16.281 1 78.19 204 LYS B N 1
ATOM 3245 C CA . LYS B 1 204 ? 3.029 -13.383 -17.578 1 78.19 204 LYS B CA 1
ATOM 3246 C C . LYS B 1 204 ? 2.541 -11.945 -17.438 1 78.19 204 LYS B C 1
ATOM 3248 O O . LYS B 1 204 ? 1.739 -11.641 -16.562 1 78.19 204 LYS B O 1
ATOM 3253 N N . ALA B 1 205 ? 3.232 -11.102 -18 1 63.75 205 ALA B N 1
ATOM 3254 C CA . ALA B 1 205 ? 2.871 -9.688 -17.938 1 63.75 205 ALA B CA 1
ATOM 3255 C C . ALA B 1 205 ? 1.501 -9.453 -18.562 1 63.75 205 ALA B C 1
ATOM 3257 O O . ALA B 1 205 ? 1.127 -10.117 -19.531 1 63.75 205 ALA B O 1
ATOM 3258 N N . SER B 1 206 ? 0.462 -9.062 -17.812 1 52.12 206 SER B N 1
ATOM 3259 C CA . SER B 1 206 ? -0.797 -8.672 -18.438 1 52.12 206 SER B CA 1
ATOM 3260 C C . SER B 1 206 ? -0.56 -7.73 -19.609 1 52.12 206 SER B C 1
ATOM 3262 O O . SER B 1 206 ? 0.304 -6.852 -19.547 1 52.12 206 SER B O 1
ATOM 3264 N N . LYS B 1 207 ? -0.772 -8.164 -20.828 1 46.34 207 LYS B N 1
ATOM 3265 C CA . LYS B 1 207 ? -0.766 -7.207 -21.938 1 46.34 207 LYS B CA 1
ATOM 3266 C C . LYS B 1 207 ? -1.548 -5.945 -21.578 1 46.34 207 LYS B C 1
ATOM 3268 O O . LYS B 1 207 ? -2.688 -6.027 -21.109 1 46.34 207 LYS B O 1
ATOM 3273 N N . ARG B 1 208 ? -1.039 -4.922 -21.141 1 44.22 208 ARG B N 1
ATOM 3274 C CA . ARG B 1 208 ? -1.842 -3.705 -21.234 1 44.22 208 ARG B CA 1
ATOM 3275 C C . ARG B 1 208 ? -2.689 -3.693 -22.5 1 44.22 208 ARG B C 1
ATOM 3277 O O . ARG B 1 208 ? -2.172 -3.896 -23.594 1 44.22 208 ARG B O 1
ATOM 3284 N N . ARG B 1 209 ? -3.926 -4.035 -22.359 1 38.75 209 ARG B N 1
ATOM 3285 C CA . ARG B 1 209 ? -4.73 -3.682 -23.516 1 38.75 209 ARG B CA 1
ATOM 3286 C C . ARG B 1 209 ? -4.258 -2.367 -24.125 1 38.75 209 ARG B C 1
ATOM 3288 O O . ARG B 1 209 ? -4.223 -1.339 -23.453 1 38.75 209 ARG B O 1
ATOM 3295 N N . GLU B 1 210 ? -3.393 -2.406 -25.047 1 38.28 210 GLU B N 1
ATOM 3296 C CA . GLU B 1 210 ? -3.289 -1.232 -25.906 1 38.28 210 GLU B CA 1
ATOM 3297 C C . GLU B 1 210 ? -4.664 -0.635 -26.203 1 38.28 210 GLU B C 1
ATOM 3299 O O . GLU B 1 210 ? -5.543 -1.315 -26.719 1 38.28 210 GLU B O 1
ATOM 3304 N N . GLU B 1 211 ? -5.238 0.133 -25.344 1 32.97 211 GLU B N 1
ATOM 3305 C CA . GLU B 1 211 ? -6.285 1.02 -25.844 1 32.97 211 GLU B CA 1
ATOM 3306 C C . GLU B 1 211 ? -5.973 1.506 -27.25 1 32.97 211 GLU B C 1
ATOM 3308 O O . GLU B 1 211 ? -4.926 2.115 -27.484 1 32.97 211 GLU B O 1
ATOM 3313 N N . LYS B 1 212 ? -6.465 0.766 -28.266 1 38.59 212 LYS B N 1
ATOM 3314 C CA . LYS B 1 212 ? -6.473 1.317 -29.625 1 38.59 212 LYS B CA 1
ATOM 3315 C C . LYS B 1 212 ? -6.906 2.781 -29.609 1 38.59 212 LYS B C 1
ATOM 3317 O O . LYS B 1 212 ? -7.902 3.137 -28.984 1 38.59 212 LYS B O 1
ATOM 3322 N N . PRO B 1 213 ? -6.082 3.646 -29.938 1 33.88 213 PRO B N 1
ATOM 3323 C CA . PRO B 1 213 ? -6.617 4.988 -30.203 1 33.88 213 PRO B CA 1
ATOM 3324 C C . PRO B 1 213 ? -7.914 4.961 -31 1 33.88 213 PRO B C 1
ATOM 3326 O O . PRO B 1 213 ? -8.07 4.133 -31.906 1 33.88 213 PRO B O 1
ATOM 3329 N N . GLU B 1 214 ? -9.086 5.207 -30.422 1 30.73 214 GLU B N 1
ATOM 3330 C CA . GLU B 1 214 ? -10.219 5.574 -31.281 1 30.73 214 GLU B CA 1
ATOM 3331 C C . GLU B 1 214 ? -9.758 6.332 -32.531 1 30.73 214 GLU B C 1
ATOM 3333 O O . GLU B 1 214 ? -9.07 7.348 -32.406 1 30.73 214 GLU B O 1
ATOM 3338 N N . GLU B 1 215 ? -9.688 5.734 -33.781 1 25.27 215 GLU B N 1
ATOM 3339 C CA . GLU B 1 215 ? -9.938 6.559 -34.969 1 25.27 215 GLU B CA 1
ATOM 3340 C C . GLU B 1 215 ? -11.344 7.148 -34.938 1 25.27 215 GLU B C 1
ATOM 3342 O O . GLU B 1 215 ? -12.305 6.473 -34.562 1 25.27 215 GLU B O 1
#

Organism: NCBI:txid927083

pLDDT: mean 91.8, std 14.38, range [24.88, 98.62]

Radius of gyration: 33.75 Å; Cα contacts (8 Å, |Δi|>4): 450; chains: 2; bounding box: 42×110×65 Å

Nearest PDB structures (foldseek):
  8i4v-assembly1_B  TM=3.313E-01  e=1.287E+00  Saccharomyces cerevisiae S288C
  2efl-assembly1_A-2  TM=2.742E-01  e=2.574E+00  Homo sapiens
  8wjo-assembly1_B  TM=3.186E-01  e=3.901E+00  Saccharomyces cerevisiae S288C
  8wjo-assembly1_A  TM=3.008E-01  e=5.912E+00  Saccharomyces cerevisiae S288C
  8i4v-assembly1_B  TM=3.317E-01  e=1.287E+00  Saccharomyces cerevisiae S288C

Foldseek 3Di:
DPLPDLPDDLVVLLVQLVLLLVLQCVDPLRNVLNVQLVVLSVQLVVLVVQLVVLVVQLVVLVVQLVVLLVVLLVLLVVLLVVQCVVQVVDCPDPLNCQLVVPDSVVLSPDAAPVNLVNLLSNLVSCCVRPVVSSVVRVVVNNVSRVSSNVSVVSNVVSVVSSVVSVVSSSVSSVSSSVSVVVSLVVLCVSPPPCNVVSCVSTDDDPPPPPPDPDD/DPLPDLPDDLVVLLVQLVLLLVLQCVDPLRNVLNVQLVVLSVQLVVLVVQLVVLVVQLVVLVVQLVVLLVVLLVLLVVLLVVQCVVQVVDCPDPLNCQLVVPDSVVLSPDAAPVNLVNLLSNLVSCCVRPVVSSVVRVVVNNVSRVSSNVSVVSNVVSVVSSVVSVVSSSVSSVSSSVSVVVSLVVLCVSPPPCNVVSCVSTDDDPPPPPPDPDD

Secondary structure (DSSP, 8-state):
-----TTS-HHHHHHHHHHHHHHHHTSTTTGGGHHHHHHHHHHHHHHHHHHHHHHHHHHHHHHHHHHHHHHHHHHHHHHHHHHHHHTTT-TTSHHHHHH-TT-HHHHHH--HHHHHHHHHHHHHHHHHH-HHHIIIIIHHHHHHHHHHHHHHHHHHHHHHHHHHHHHHHHHHHHHHHHHHHHHHHHHHHHSTT-HHHHHTTS-------------/-----TTS-HHHHHHHHHHHHHHHHTSTTTGGGHHHHHHHHHHHHHHHHHHHHHHHHHHHHHHHHHHHHHHHHHHHHHHHHHHHHHTTT-TTSHHHHHH-TT-HHHHHH--HHHHHHHHHHHHHHHHHH-HHHIIIIIHHHHHHHHHHHHHHHHHHHHHHHHHHHHHHHHHHHHHHHHHHHHHHHHHHHHSTT-HHHHHTTS-------------

Sequence (430 aa):
MPMPEEDRASSIILRDARYHRASVKADPATAHLAERIESAERTLRDAADATDAAEDARVEAYARLVRADFQSDQQIREIDLLLLAAVGRDRSSAGYRACLPRGMSELVAMRGEEQERAVRSLVTELGARFPALATAHGEALTTLAAGATTAERAWLEAERLTSAARGAERLARVELIRALQRNEGALREIFPGDVRRAKSYFRKASKRREEKPEEMPMPEEDRASSIILRDARYHRASVKADPATAHLAERIESAERTLRDAADATDAAEDARVEAYARLVRADFQSDQQIREIDLLLLAAVGRDRSSAGYRACLPRGMSELVAMRGEEQERAVRSLVTELGARFPALATAHGEALTTLAAGATTAERAWLEAERLTSAARGAERLARVELIRALQRNEGALREIFPGDVRRAKSYFRKASKRREEKPEE

Solvent-accessible surface area (backbone atoms only — not comparable to full-atom values): 22039 Å² total; per-residue (Å²): 120,85,66,76,54,91,82,53,57,66,70,55,55,49,50,45,49,45,22,25,32,32,26,29,48,69,32,84,93,39,30,82,62,23,59,61,44,51,56,31,49,51,49,26,52,53,26,47,51,47,26,52,50,28,47,51,50,26,44,30,28,42,24,37,22,54,48,29,44,47,53,30,42,51,47,51,52,51,49,49,54,52,50,32,59,75,51,74,69,35,75,81,36,68,68,45,35,66,42,37,69,76,38,68,69,54,54,58,68,43,57,43,68,61,27,33,53,53,47,52,51,29,36,54,40,25,47,74,75,36,46,70,55,21,71,74,42,29,63,61,46,51,52,34,29,48,48,21,27,52,26,42,54,49,23,53,50,27,48,50,50,26,52,51,27,47,50,50,25,51,52,26,47,52,50,33,52,50,41,51,50,52,47,52,55,50,34,43,66,75,36,68,94,36,63,68,63,45,53,63,43,44,69,77,74,76,73,69,76,71,74,69,74,84,129,117,84,67,77,56,90,82,54,56,67,71,57,54,50,50,45,49,44,22,25,32,32,26,28,46,68,33,84,94,39,30,82,62,22,57,61,43,52,56,30,48,50,50,25,51,53,26,47,52,46,27,53,51,27,48,50,47,27,42,31,28,44,25,36,22,55,48,29,44,49,55,32,41,52,49,50,51,51,50,49,55,52,49,32,61,74,52,73,68,35,76,79,35,68,70,45,34,66,41,38,71,76,37,66,69,54,56,58,69,42,58,42,68,61,27,34,52,54,46,51,51,27,37,53,40,25,46,75,76,35,47,70,55,20,72,74,43,29,63,60,46,50,51,34,28,48,48,21,26,52,26,43,54,50,23,54,50,27,48,51,50,26,50,50,27,46,51,48,25,52,53,26,46,52,50,33,52,50,44,52,51,52,49,53,55,50,35,44,65,74,36,67,94,37,62,67,62,46,53,63,41,43,66,76,75,75,73,70,74,72,73,69,74,82,128